Protein AF-0000000068198163 (afdb_homodimer)

Solvent-accessible surface area (backbone atoms only — not comparable to full-atom values): 33331 Å² total; per-residue (Å²): 129,82,75,74,78,40,69,32,82,91,26,30,90,78,62,30,61,21,37,37,30,23,61,77,49,33,35,33,25,36,43,50,65,57,41,38,72,51,16,59,48,42,27,69,69,49,65,77,54,65,82,79,48,88,63,68,52,74,44,81,41,84,47,44,50,72,55,48,50,54,51,49,39,65,60,40,59,73,45,81,67,75,82,84,44,86,81,44,49,59,58,50,50,51,49,22,62,73,37,40,23,65,48,51,48,54,53,48,54,48,49,34,62,23,46,47,51,40,58,84,78,58,51,72,40,77,19,43,36,74,77,37,17,67,61,47,28,49,49,17,59,75,68,68,33,57,42,59,24,53,53,14,47,53,52,48,53,52,38,44,46,71,59,44,58,62,63,40,69,83,47,58,65,70,57,42,54,47,52,52,49,53,47,50,53,48,26,49,54,48,47,52,50,50,52,50,50,51,56,56,38,68,68,32,79,44,69,86,48,43,66,62,46,52,53,48,51,52,47,48,52,50,35,28,68,37,24,56,39,57,70,49,48,59,69,59,51,77,84,65,71,53,91,50,92,64,23,43,59,45,47,53,67,66,39,48,65,59,52,49,52,50,42,50,49,54,65,64,63,65,69,80,75,63,74,77,69,65,61,78,78,63,59,55,53,62,64,49,54,58,58,53,52,56,55,56,58,64,67,63,62,127,129,82,76,74,80,40,66,33,83,90,25,30,89,79,62,29,63,21,37,36,30,23,60,76,50,31,35,34,24,36,44,50,64,57,42,39,71,51,15,57,47,42,27,70,69,48,65,77,53,64,84,79,49,87,61,67,52,73,45,82,40,84,46,45,49,72,56,49,50,55,51,50,40,66,60,39,60,73,47,80,68,75,82,85,43,85,79,45,49,59,57,49,50,51,49,22,63,74,38,38,22,65,46,52,49,54,52,48,54,50,49,35,61,24,46,47,48,40,58,83,77,58,52,73,41,77,18,43,35,75,78,38,16,65,61,46,28,49,50,16,61,76,68,67,34,56,41,57,24,53,52,14,47,50,51,48,54,51,37,44,47,69,60,44,57,61,62,41,68,82,47,58,65,69,58,41,53,46,52,52,49,52,49,51,53,49,28,49,53,48,47,52,50,51,51,51,50,51,56,56,37,68,70,32,79,44,70,89,47,44,67,62,46,50,54,46,49,53,45,44,52,52,34,25,67,37,24,55,38,59,70,49,49,59,70,54,51,76,83,67,71,54,90,50,89,65,24,44,60,44,49,52,66,65,40,49,64,58,52,48,52,52,43,49,50,56,66,65,60,66,69,78,76,63,75,77,69,65,60,78,79,63,59,54,52,62,64,48,56,57,58,55,53,55,55,58,61,65,65,63,64,126

Sequence (604 aa):
MILKKTYSESFPEGYGDCALESSDGVIFHFPRSLLIHSSTFFKSTLDTVPSTSTQQPKVSIEEKSSLVKLLLVHIDPTMSKPHVTEETIEPLLSLSLKYGVPHIQRWLTECMLTGRVDPATGQETPALIRSKPLLILHFADQYDLKDVGKQALREVLKWPEDELEEGMESLPRPLEKYIRGVRKERTKRYQEYIDYLVIKATELSCSDCASNRNEQFVNLERVAHERPCWDAFVAAMSWETSPCDDCWMNSLLLYPADWQMECTEVEQALPEWPLSDIPSLRSLDACSKSVSHAFNEYACTPMILKKTYSESFPEGYGDCALESSDGVIFHFPRSLLIHSSTFFKSTLDTVPSTSTQQPKVSIEEKSSLVKLLLVHIDPTMSKPHVTEETIEPLLSLSLKYGVPHIQRWLTECMLTGRVDPATGQETPALIRSKPLLILHFADQYDLKDVGKQALREVLKWPEDELEEGMESLPRPLEKYIRGVRKERTKRYQEYIDYLVIKATELSCSDCASNRNEQFVNLERVAHERPCWDAFVAAMSWETSPCDDCWMNSLLLYPADWQMECTEVEQALPEWPLSDIPSLRSLDACSKSVSHAFNEYACTP

Nearest PDB structures (foldseek):
  8h3f-assembly1_M  TM=7.359E-01  e=1.750E-04  Homo sapiens
  8p2o-assembly1_B  TM=8.757E-01  e=1.734E-03  Xenopus laevis
  8gq6-assembly1_A  TM=6.875E-01  e=2.299E-04  Homo sapiens
  8h38-assembly1_I  TM=4.884E-01  e=9.086E-05  Homo sapiens
  7mk3-assembly1_B  TM=3.963E-01  e=3.559E-04  Arabidopsis thaliana

Organism: Serendipita indica (strain DSM 11827) (NCBI:txid1109443)

Secondary structure (DSSP, 8-state):
-----EEPSSS-TTS-SEEEE-TTSEEEEE-HHHHHHH-HHHHHHHTTS-TT-SSPPEEE-SS-HHHHHHHHHHH-TTSPPPPP-HHHHHHHHHHHHHTT-HHHHHHHHHHHHS-EE-TTT--EE--HHHH-HHHHHHHHHHTT-HHHHHHHHHHHTTS-HHHHHHHGGGS-HHHHHHHHHHHHHHHHHHHHHHHHHHHHHHTS--STTHHHHHHHHHHHHHHHHH--SHHHHHHHS-----S-TT-HHHHHHH-HHHHHHHHHHHHH--PPSPTTS---GGGHHHHHHHHHHHHHHHHT--/-----EEPSSS-TTS-SEEEE-TTSEEEEE-HHHHHHH-HHHHHHHTTS-TT-SSPPEEE-SS-HHHHHHHHHHH-TTSPPPPP-HHHHHHHHHHHHHHT-HHHHHHHHHHHHS-EE-TTT--EE--HHHH-HHHHHHHHHHTT-HHHHHHHHHHHTTS-HHHHHHHGGGS-HHHHHHHHHHHHHHHHHHHHHHHHHHHHHHTS--STTHHHHHHHHHHHHHHHHH--SHHHHHHHS--PPPS-TT-HHHHHHH-HHHHHHHHHHHHH--PPSPTTS---GGGHHHHHHHHHHHHHHHHT--

Radius of gyration: 31.07 Å; Cα contacts (8 Å, |Δi|>4): 724; chains: 2; bounding box: 60×94×80 Å

pLDDT: mean 80.61, std 19.01, range [26.36, 98.19]

InterPro domains:
  IPR011333 SKP1/BTB/POZ domain superfamily [G3DSA:3.30.710.10] (13-153)

Foldseek 3Di:
DPPPQAEDPVAGPPQALAWEAEPVRYIGHHHLVLLLVQFVQSVVVPVPPDPPDPHRHYDYDHHHPVLVVLQRQVSDPVHDHDQDDLVVLVSQLVVCVVGVGCVSVVVSLCQQQAWDADPVPRDIGGHVLQVPLVSQLQVCLVNVVFVSNLSSLLNLLQAFPVVSVVSCPPHDPLVNVLSVLLSVVLLVLQVVVLVVLVVVQVVQPDPVCVVVVVVLSVQSNVCSNGGNAPVSNVVSQDLDDDPPPRHSSVVCNVPNVLVNVSRVQSSNQDDGDDSVVPDPPCVSVVSVVVSVVVVVVVVPPD/DPPPQAEDPVAGPPQALAWEAEPVRYIGHHHLVLLLVQFVQSVVVPVPPDPPDPDRHYYYDHHHPVLVVLQRQVSDPVHDHDQDDLVVLVSQLVCCVVGVGCVSVVVSLCQQQAWDADPVPRDIGGHVLQVPLVSQLQVCLVNVVFVSNLSSLLNLLQAFPVVSVVSCPPPDPLVNVLSVLLSVVLLVLQVVVLVVLVVVQVVQPDPVCVVVVVVLSVQLNVCSNGGNAPVSNVVSQDQDDDPPPRHSSVVCNVPVVLVNVLRVQSSNQDDGDDSVVVDDSCVSVVSVVVSVVVVVVVVPPD

Structure (mmCIF, N/CA/C/O backbone):
data_AF-0000000068198163-model_v1
#
loop_
_entity.id
_entity.type
_entity.pdbx_description
1 polymer 'BTB domain-containing protein'
#
loop_
_atom_site.group_PDB
_atom_site.id
_atom_site.type_symbol
_atom_site.label_atom_id
_atom_site.label_alt_id
_atom_site.label_comp_id
_atom_site.label_asym_id
_atom_site.label_entity_id
_atom_site.label_seq_id
_atom_site.pdbx_PDB_ins_code
_atom_site.Cartn_x
_atom_site.Cartn_y
_atom_site.Cartn_z
_atom_site.occupancy
_atom_site.B_iso_or_equiv
_atom_site.auth_seq_id
_atom_site.auth_comp_id
_atom_site.auth_asym_id
_atom_site.auth_atom_id
_atom_site.pdbx_PDB_model_num
ATOM 1 N N . MET A 1 1 ? 30.531 -40 5.93 1 30.41 1 MET A N 1
ATOM 2 C CA . MET A 1 1 ? 29.641 -39.031 6.574 1 30.41 1 MET A CA 1
ATOM 3 C C . MET A 1 1 ? 28.359 -38.844 5.766 1 30.41 1 MET A C 1
ATOM 5 O O . MET A 1 1 ? 28.406 -38.406 4.609 1 30.41 1 MET A O 1
ATOM 9 N N . ILE A 1 2 ? 27.406 -39.562 5.859 1 37.69 2 ILE A N 1
ATOM 10 C CA . ILE A 1 2 ? 26.141 -39.531 5.125 1 37.69 2 ILE A CA 1
ATOM 11 C C . ILE A 1 2 ? 25.5 -38.156 5.238 1 37.69 2 ILE A C 1
ATOM 13 O O . ILE A 1 2 ? 25.234 -37.656 6.344 1 37.69 2 ILE A O 1
ATOM 17 N N . LEU A 1 3 ? 25.828 -37.219 4.473 1 46.78 3 LEU A N 1
ATOM 18 C CA . LEU A 1 3 ? 25.359 -35.844 4.5 1 46.78 3 LEU A CA 1
ATOM 19 C C . LEU A 1 3 ? 23.844 -35.781 4.688 1 46.78 3 LEU A C 1
ATOM 21 O O . LEU A 1 3 ? 23.094 -36.375 3.904 1 46.78 3 LEU A O 1
ATOM 25 N N . LYS A 1 4 ? 23.375 -35.875 5.832 1 55.78 4 LYS A N 1
ATOM 26 C CA . LYS A 1 4 ? 21.984 -35.75 6.254 1 55.78 4 LYS A CA 1
ATOM 27 C C . LYS A 1 4 ? 21.266 -34.656 5.457 1 55.78 4 LYS A C 1
ATOM 29 O O . LYS A 1 4 ? 21.703 -33.531 5.422 1 55.78 4 LYS A O 1
ATOM 34 N N . LYS A 1 5 ? 20.5 -35.219 4.402 1 68.56 5 LYS A N 1
ATOM 35 C CA . LYS A 1 5 ? 19.703 -34.312 3.592 1 68.56 5 LYS A CA 1
ATOM 36 C C . LYS A 1 5 ? 18.75 -33.5 4.465 1 68.56 5 LYS A C 1
ATOM 38 O O . LYS A 1 5 ? 18.125 -34.031 5.383 1 68.56 5 LYS A O 1
ATOM 43 N N . THR A 1 6 ? 18.938 -32.188 4.52 1 87.88 6 THR A N 1
ATOM 44 C CA . THR A 1 6 ? 18.078 -31.281 5.262 1 87.88 6 THR A CA 1
ATOM 45 C C . THR A 1 6 ? 16.938 -30.781 4.387 1 87.88 6 THR A C 1
ATOM 47 O O . THR A 1 6 ? 17.156 -30.312 3.27 1 87.88 6 THR A O 1
ATOM 50 N N . TYR A 1 7 ? 15.742 -31.109 4.836 1 90.81 7 TYR A N 1
ATOM 51 C CA . TYR A 1 7 ? 14.539 -30.719 4.109 1 90.81 7 TYR A CA 1
ATOM 52 C C . TYR A 1 7 ? 13.984 -29.406 4.656 1 90.81 7 TYR A C 1
ATOM 54 O O . TYR A 1 7 ? 14.039 -29.156 5.859 1 90.81 7 TYR A O 1
ATOM 62 N N . SER A 1 8 ? 13.539 -28.625 3.695 1 94.62 8 SER A N 1
ATOM 63 C CA . SER A 1 8 ? 12.93 -27.359 4.09 1 94.62 8 SER A CA 1
ATOM 64 C C . SER A 1 8 ? 11.641 -27.594 4.879 1 94.62 8 SER A C 1
ATOM 66 O O . SER A 1 8 ? 10.828 -28.438 4.512 1 94.62 8 SER A O 1
ATOM 68 N N . GLU A 1 9 ? 11.461 -26.859 5.918 1 93.25 9 GLU A N 1
ATOM 69 C CA . GLU A 1 9 ? 10.25 -26.969 6.723 1 93.25 9 GLU A CA 1
ATOM 70 C C . GLU A 1 9 ? 9.062 -26.312 6.012 1 93.25 9 GLU A C 1
ATOM 72 O O . GLU A 1 9 ? 7.93 -26.797 6.113 1 93.25 9 GLU A O 1
ATOM 77 N N . SER A 1 10 ? 9.312 -25.25 5.281 1 94.5 10 SER A N 1
ATOM 78 C CA . SER A 1 10 ? 8.25 -24.516 4.613 1 94.5 10 SER A CA 1
ATOM 79 C C . SER A 1 10 ? 7.785 -25.234 3.348 1 94.5 10 SER A C 1
ATOM 81 O O . SER A 1 10 ? 6.645 -25.062 2.914 1 94.5 10 SER A O 1
ATOM 83 N N . PHE A 1 11 ? 8.703 -25.984 2.842 1 97.56 11 PHE A N 1
ATOM 84 C CA . PHE A 1 11 ? 8.414 -26.703 1.608 1 97.56 11 PHE A CA 1
ATOM 85 C C . PHE A 1 11 ? 8.852 -28.156 1.718 1 97.56 11 PHE A C 1
ATOM 87 O O . PHE A 1 11 ? 9.75 -28.594 0.999 1 97.56 11 PHE A O 1
ATOM 94 N N . PRO A 1 12 ? 8.133 -28.844 2.48 1 96 12 PRO A N 1
ATOM 95 C CA . PRO A 1 12 ? 8.492 -30.234 2.764 1 96 12 PRO A CA 1
ATOM 96 C C . PRO A 1 12 ? 8.164 -31.188 1.607 1 96 12 PRO A C 1
ATOM 98 O O . PRO A 1 12 ? 7.633 -30.75 0.582 1 96 12 PRO A O 1
ATOM 101 N N . GLU A 1 13 ? 8.492 -32.406 1.873 1 92.44 13 GLU A N 1
ATOM 102 C CA . GLU A 1 13 ? 8.125 -33.438 0.908 1 92.44 13 GLU A CA 1
ATOM 103 C C . GLU A 1 13 ? 6.613 -33.5 0.717 1 92.44 13 GLU A C 1
ATOM 105 O O . GLU A 1 13 ? 5.859 -33.438 1.687 1 92.44 13 GLU A O 1
ATOM 110 N N . GLY A 1 14 ? 6.164 -33.562 -0.457 1 90.94 14 GLY A N 1
ATOM 111 C CA . GLY A 1 14 ? 4.734 -33.594 -0.722 1 90.94 14 GLY A CA 1
ATOM 112 C C . GLY A 1 14 ? 4.164 -32.25 -1.155 1 90.94 14 GLY A C 1
ATOM 113 O O . GLY A 1 14 ? 3.059 -32.188 -1.694 1 90.94 14 GLY A O 1
ATOM 114 N N . TYR A 1 15 ? 4.957 -31.203 -0.938 1 94.25 15 TYR A N 1
ATOM 115 C CA . TYR A 1 15 ? 4.484 -29.875 -1.319 1 94.25 15 TYR A CA 1
ATOM 116 C C . TYR A 1 15 ? 4.371 -29.75 -2.834 1 94.25 15 TYR A C 1
ATOM 118 O O . TYR A 1 15 ? 3.52 -29.016 -3.342 1 94.25 15 TYR A O 1
ATOM 126 N N . GLY A 1 16 ? 5.258 -30.453 -3.508 1 92.69 16 GLY A N 1
ATOM 127 C CA . GLY A 1 16 ? 5.273 -30.422 -4.961 1 92.69 16 GLY A CA 1
ATOM 128 C C . GLY A 1 16 ? 5.98 -31.625 -5.574 1 92.69 16 GLY A C 1
ATOM 129 O O . GLY A 1 16 ? 6.426 -32.531 -4.859 1 92.69 16 GLY A O 1
ATOM 130 N N . ASP A 1 17 ? 6.109 -31.547 -6.898 1 91.94 17 ASP A N 1
ATOM 131 C CA . ASP A 1 17 ? 6.641 -32.719 -7.625 1 91.94 17 ASP A CA 1
ATOM 132 C C . ASP A 1 17 ? 8.039 -32.406 -8.164 1 91.94 17 ASP A C 1
ATOM 134 O O . ASP A 1 17 ? 8.539 -33.125 -9.023 1 91.94 17 ASP A O 1
ATOM 138 N N . CYS A 1 18 ? 8.578 -31.406 -7.691 1 94.56 18 CYS A N 1
ATOM 139 C CA . CYS A 1 18 ? 9.938 -31.031 -8.07 1 94.56 18 CYS A CA 1
ATOM 140 C C . CYS A 1 18 ? 10.766 -30.703 -6.836 1 94.56 18 CYS A C 1
ATOM 142 O O . CYS A 1 18 ? 10.273 -30.062 -5.898 1 94.56 18 CYS A O 1
ATOM 144 N N . ALA A 1 19 ? 12.023 -31.172 -6.887 1 96.06 19 ALA A N 1
ATOM 145 C CA . ALA A 1 19 ? 12.922 -30.906 -5.77 1 96.06 19 ALA A CA 1
ATOM 146 C C . ALA A 1 19 ? 14.008 -29.906 -6.164 1 96.06 19 ALA A C 1
ATOM 148 O O . ALA A 1 19 ? 14.672 -30.078 -7.191 1 96.06 19 ALA A O 1
ATOM 149 N N . LEU A 1 20 ? 14.133 -28.875 -5.363 1 97.25 20 LEU A N 1
ATOM 150 C CA . LEU A 1 20 ? 15.195 -27.891 -5.52 1 97.25 20 LEU A CA 1
ATOM 151 C C . LEU A 1 20 ? 16.219 -28 -4.395 1 97.25 20 LEU A C 1
ATOM 153 O O . LEU A 1 20 ? 15.852 -28.031 -3.219 1 97.25 20 LEU A O 1
ATOM 157 N N . GLU A 1 21 ? 17.453 -28.062 -4.797 1 97.12 21 GLU A N 1
ATOM 158 C CA . GLU A 1 21 ? 18.516 -28.172 -3.803 1 97.12 21 GLU A CA 1
ATOM 159 C C . GLU A 1 21 ? 19.359 -26.906 -3.748 1 97.12 21 GLU A C 1
ATOM 161 O O . GLU A 1 21 ? 19.984 -26.531 -4.742 1 97.12 21 GLU A O 1
ATOM 166 N N . SER A 1 22 ? 19.375 -26.312 -2.598 1 97.44 22 SER A N 1
ATOM 167 C CA . SER A 1 22 ? 20.156 -25.094 -2.406 1 97.44 22 SER A CA 1
ATOM 168 C C . SER A 1 22 ? 21.656 -25.406 -2.299 1 97.44 22 SER A C 1
ATOM 170 O O . SER A 1 22 ? 22.047 -26.562 -2.186 1 97.44 22 SER A O 1
ATOM 172 N N . SER A 1 23 ? 22.438 -24.359 -2.309 1 95.94 23 SER A N 1
ATOM 173 C CA . SER A 1 23 ? 23.891 -24.516 -2.281 1 95.94 23 SER A CA 1
ATOM 174 C C . SER A 1 23 ? 24.359 -25.062 -0.933 1 95.94 23 SER A C 1
ATOM 176 O O . SER A 1 23 ? 25.406 -25.719 -0.851 1 95.94 23 SER A O 1
ATOM 178 N N . ASP A 1 24 ? 23.594 -24.844 0.106 1 96.06 24 ASP A N 1
ATOM 179 C CA . ASP A 1 24 ? 23.969 -25.312 1.434 1 96.06 24 ASP A CA 1
ATOM 180 C C . ASP A 1 24 ? 23.312 -26.641 1.758 1 96.06 24 ASP A C 1
ATOM 182 O O . ASP A 1 24 ? 23.281 -27.062 2.914 1 96.06 24 ASP A O 1
ATOM 186 N N . GLY A 1 25 ? 22.656 -27.234 0.791 1 94.69 25 GLY A N 1
ATOM 187 C CA . GLY A 1 25 ? 22.25 -28.641 0.896 1 94.69 25 GLY A CA 1
ATOM 188 C C . GLY A 1 25 ? 20.828 -28.812 1.392 1 94.69 25 GLY A C 1
ATOM 189 O O . GLY A 1 25 ? 20.453 -29.891 1.834 1 94.69 25 GLY A O 1
ATOM 190 N N . VAL A 1 26 ? 20.047 -27.797 1.345 1 97.06 26 VAL A N 1
ATOM 191 C CA . VAL A 1 26 ? 18.656 -27.906 1.769 1 97.06 26 VAL A CA 1
ATOM 192 C C . VAL A 1 26 ? 17.781 -28.219 0.563 1 97.06 26 VAL A C 1
ATOM 194 O O . VAL A 1 26 ? 17.938 -27.625 -0.504 1 97.06 26 VAL A O 1
ATOM 197 N N . ILE A 1 27 ? 16.859 -29.156 0.735 1 97.81 27 ILE A N 1
ATOM 198 C CA . ILE A 1 27 ? 15.992 -29.578 -0.363 1 97.81 27 ILE A CA 1
ATOM 199 C C . ILE A 1 27 ? 14.609 -28.953 -0.199 1 97.81 27 ILE A C 1
ATOM 201 O O . ILE A 1 27 ? 14.008 -29.031 0.875 1 97.81 27 ILE A O 1
ATOM 205 N N . PHE A 1 28 ? 14.078 -28.312 -1.218 1 98.12 28 PHE A N 1
ATOM 206 C CA . PHE A 1 28 ? 12.75 -27.703 -1.293 1 98.12 28 PHE A CA 1
ATOM 207 C C . PHE A 1 28 ? 11.883 -28.438 -2.312 1 98.12 28 PHE A C 1
ATOM 209 O O . PHE A 1 28 ? 12.289 -28.609 -3.465 1 98.12 28 PHE A O 1
ATOM 216 N N . HIS A 1 29 ? 10.758 -28.891 -1.863 1 97.19 29 HIS A N 1
ATOM 217 C CA . HIS A 1 29 ? 9.805 -29.469 -2.807 1 97.19 29 HIS A CA 1
ATOM 218 C C . HIS A 1 29 ? 8.797 -28.422 -3.27 1 97.19 29 HIS A C 1
ATOM 220 O O . HIS A 1 29 ? 8.281 -27.656 -2.459 1 97.19 29 HIS A O 1
ATOM 226 N N . PHE A 1 30 ? 8.547 -28.328 -4.539 1 96.75 30 PHE A N 1
ATOM 227 C CA . PHE A 1 30 ? 7.711 -27.281 -5.121 1 96.75 30 PHE A CA 1
ATOM 228 C C . PHE A 1 30 ? 7.023 -27.781 -6.387 1 96.75 30 PHE A C 1
ATOM 230 O O . PHE A 1 30 ? 7.566 -28.625 -7.105 1 96.75 30 PHE A O 1
ATOM 237 N N . PRO A 1 31 ? 5.836 -27.328 -6.621 1 94.62 31 PRO A N 1
ATOM 238 C CA . PRO A 1 31 ? 5.172 -27.766 -7.852 1 94.62 31 PRO A CA 1
ATOM 239 C C . PRO A 1 31 ? 5.922 -27.328 -9.109 1 94.62 31 PRO A C 1
ATOM 241 O O . PRO A 1 31 ? 6.125 -26.141 -9.336 1 94.62 31 PRO A O 1
ATOM 244 N N . ARG A 1 32 ? 6.238 -28.328 -9.914 1 94 32 ARG A N 1
ATOM 245 C CA . ARG A 1 32 ? 6.98 -28.109 -11.156 1 94 32 ARG A CA 1
ATOM 246 C C . ARG A 1 32 ? 6.242 -27.156 -12.078 1 94 32 ARG A C 1
ATOM 248 O O . ARG A 1 32 ? 6.848 -26.25 -12.648 1 94 32 ARG A O 1
ATOM 255 N N . SER A 1 33 ? 4.973 -27.297 -12.18 1 92.06 33 SER A N 1
ATOM 256 C CA . SER A 1 33 ? 4.156 -26.484 -13.07 1 92.06 33 SER A CA 1
ATOM 257 C C . SER A 1 33 ? 4.188 -25.016 -12.664 1 92.06 33 SER A C 1
ATOM 259 O O . SER A 1 33 ? 4.172 -24.125 -13.516 1 92.06 33 SER A O 1
ATOM 261 N N . LEU A 1 34 ? 4.211 -24.797 -11.391 1 95.12 34 LEU A N 1
ATOM 262 C CA . LEU A 1 34 ? 4.262 -23.422 -10.883 1 95.12 34 LEU A CA 1
ATOM 263 C C . LEU A 1 34 ? 5.605 -22.781 -11.203 1 95.12 34 LEU A C 1
ATOM 265 O O . LEU A 1 34 ? 5.664 -21.609 -11.57 1 95.12 34 LEU A O 1
ATOM 269 N N . LEU A 1 35 ? 6.629 -23.531 -11.07 1 96.56 35 LEU A N 1
ATOM 270 C CA . LEU A 1 35 ? 7.961 -23.047 -11.422 1 96.56 35 LEU A CA 1
ATOM 271 C C . LEU A 1 35 ? 8.039 -22.703 -12.898 1 96.56 35 LEU A C 1
ATOM 273 O O . LEU A 1 35 ? 8.469 -21.594 -13.258 1 96.56 35 LEU A O 1
ATOM 277 N N . ILE A 1 36 ? 7.562 -23.578 -13.703 1 95.06 36 ILE A N 1
ATOM 278 C CA . ILE A 1 36 ? 7.621 -23.406 -15.156 1 95.06 36 ILE A CA 1
ATOM 279 C C . ILE A 1 36 ? 6.766 -22.219 -15.562 1 95.06 36 ILE A C 1
ATOM 281 O O . ILE A 1 36 ? 7.156 -21.438 -16.438 1 95.06 36 ILE A O 1
ATOM 285 N N . HIS A 1 37 ? 5.668 -22.031 -14.875 1 95.44 37 HIS A N 1
ATOM 286 C CA . HIS A 1 37 ? 4.734 -20.969 -15.219 1 95.44 37 HIS A CA 1
ATOM 287 C C . HIS A 1 37 ? 5.289 -19.609 -14.812 1 95.44 37 HIS A C 1
ATOM 289 O O . HIS A 1 37 ? 5.074 -18.609 -15.508 1 95.44 37 HIS A O 1
ATOM 295 N N . SER A 1 38 ? 6.02 -19.5 -13.719 1 96.62 38 SER A N 1
ATOM 296 C CA . SER A 1 38 ? 6.355 -18.219 -13.086 1 96.62 38 SER A CA 1
ATOM 297 C C . SER A 1 38 ? 7.766 -17.781 -13.469 1 96.62 38 SER A C 1
ATOM 299 O O . SER A 1 38 ? 8.117 -16.609 -13.289 1 96.62 38 SER A O 1
ATOM 301 N N . SER A 1 39 ? 8.578 -18.703 -13.961 1 97.38 39 SER A N 1
ATOM 302 C CA . SER A 1 39 ? 10 -18.422 -14.133 1 97.38 39 SER A CA 1
ATOM 303 C C . SER A 1 39 ? 10.492 -18.891 -15.492 1 97.38 39 SER A C 1
ATOM 305 O O . SER A 1 39 ? 10.312 -20.047 -15.867 1 97.38 39 SER A O 1
ATOM 307 N N . THR A 1 40 ? 11.203 -18 -16.219 1 96.38 40 THR A N 1
ATOM 308 C CA . THR A 1 40 ? 11.75 -18.375 -17.516 1 96.38 40 THR A CA 1
ATOM 309 C C . THR A 1 40 ? 12.945 -19.312 -17.359 1 96.38 40 THR A C 1
ATOM 311 O O . THR A 1 40 ? 13.164 -20.188 -18.188 1 96.38 40 THR A O 1
ATOM 314 N N . PHE A 1 41 ? 13.719 -19.188 -16.266 1 96.56 41 PHE A N 1
ATOM 315 C CA . PHE A 1 41 ? 14.828 -20.078 -15.969 1 96.56 41 PHE A CA 1
ATOM 316 C C . PHE A 1 41 ? 14.328 -21.5 -15.742 1 96.56 41 PHE A C 1
ATOM 318 O O . PHE A 1 41 ? 14.828 -22.438 -16.375 1 96.56 41 PHE A O 1
ATOM 325 N N . PHE A 1 42 ? 13.328 -21.641 -14.953 1 96.25 42 PHE A N 1
ATOM 326 C CA . PHE A 1 42 ? 12.828 -22.984 -14.625 1 96.25 42 PHE A CA 1
ATOM 327 C C . PHE A 1 42 ? 12.07 -23.578 -15.812 1 96.25 42 PHE A C 1
ATOM 329 O O . PHE A 1 42 ? 12.055 -24.797 -15.992 1 96.25 42 PHE A O 1
ATOM 336 N N . LYS A 1 43 ? 11.422 -22.719 -16.562 1 94.75 43 LYS A N 1
ATOM 337 C CA . LYS A 1 43 ? 10.805 -23.203 -17.781 1 94.75 43 LYS A CA 1
ATOM 338 C C . LYS A 1 43 ? 11.836 -23.859 -18.703 1 94.75 43 LYS A C 1
ATOM 340 O O . LYS A 1 43 ? 11.617 -24.969 -19.203 1 94.75 43 LYS A O 1
ATOM 345 N N . SER A 1 44 ? 12.953 -23.219 -18.828 1 93.06 44 SER A N 1
ATOM 346 C CA . SER A 1 44 ? 14 -23.734 -19.703 1 93.06 44 SER A CA 1
ATOM 347 C C . SER A 1 44 ? 14.648 -24.984 -19.125 1 93.06 44 SER A C 1
ATOM 349 O O . SER A 1 44 ? 15.047 -25.875 -19.859 1 93.06 44 SER A O 1
ATOM 351 N N . THR A 1 45 ? 14.688 -25.125 -17.797 1 91.06 45 THR A N 1
ATOM 352 C CA . THR A 1 45 ? 15.406 -26.203 -17.125 1 91.06 45 THR A CA 1
ATOM 353 C C . THR A 1 45 ? 14.508 -27.438 -16.953 1 91.06 45 THR A C 1
ATOM 355 O O . THR A 1 45 ? 14.977 -28.562 -17.047 1 91.06 45 THR A O 1
ATOM 358 N N . LEU A 1 46 ? 13.195 -27.156 -16.828 1 91 46 LEU A N 1
ATOM 359 C CA . LEU A 1 46 ? 12.32 -28.234 -16.406 1 91 46 LEU A CA 1
ATOM 360 C C . LEU A 1 46 ? 11.375 -28.641 -17.547 1 91 46 LEU A C 1
ATOM 362 O O . LEU A 1 46 ? 10.758 -29.703 -17.484 1 91 46 LEU A O 1
ATOM 366 N N . ASP A 1 47 ? 11.219 -27.797 -18.484 1 83 47 ASP A N 1
ATOM 367 C CA . ASP A 1 47 ? 10.227 -28.062 -19.531 1 83 47 ASP A CA 1
ATOM 368 C C . ASP A 1 47 ? 10.594 -29.297 -20.344 1 83 47 ASP A C 1
ATOM 370 O O . ASP A 1 47 ? 9.711 -29.984 -20.875 1 83 47 ASP A O 1
ATOM 374 N N . THR A 1 48 ? 11.859 -29.594 -20.375 1 78.25 48 THR A N 1
ATOM 375 C CA . THR A 1 48 ? 12.312 -30.703 -21.219 1 78.25 48 THR A CA 1
ATOM 376 C C . THR A 1 48 ? 12.211 -32.031 -20.453 1 78.25 48 THR A C 1
ATOM 378 O O . THR A 1 48 ? 12.297 -33.094 -21.047 1 78.25 48 THR A O 1
ATOM 381 N N . VAL A 1 49 ? 11.945 -32 -19.266 1 70.69 49 VAL A N 1
ATOM 382 C CA . VAL A 1 49 ? 11.891 -33.219 -18.453 1 70.69 49 VAL A CA 1
ATOM 383 C C . VAL A 1 49 ? 10.5 -33.844 -18.562 1 70.69 49 VAL A C 1
ATOM 385 O O . VAL A 1 49 ? 9.492 -33.188 -18.297 1 70.69 49 VAL A O 1
ATOM 388 N N . PRO A 1 50 ? 10.469 -35.031 -19.047 1 66.56 50 PRO A N 1
ATOM 389 C CA . PRO A 1 50 ? 9.156 -35.656 -19.203 1 66.56 50 PRO A CA 1
ATOM 390 C C . PRO A 1 50 ? 8.422 -35.844 -17.875 1 66.56 50 PRO A C 1
ATOM 392 O O . PRO A 1 50 ? 9.047 -36.156 -16.859 1 66.56 50 PRO A O 1
ATOM 395 N N . SER A 1 51 ? 7.219 -35.469 -17.781 1 61.75 51 SER A N 1
ATOM 396 C CA . SER A 1 51 ? 6.367 -35.594 -16.594 1 61.75 51 SER A CA 1
ATOM 397 C C . SER A 1 51 ? 6.168 -37.062 -16.219 1 61.75 51 SER A C 1
ATOM 399 O O . SER A 1 51 ? 5.859 -37.375 -15.07 1 61.75 51 SER A O 1
ATOM 401 N N . THR A 1 52 ? 6.379 -37.844 -17.203 1 60 52 THR A N 1
ATOM 402 C CA . THR A 1 52 ? 6.129 -39.25 -17.031 1 60 52 THR A CA 1
ATOM 403 C C . THR A 1 52 ? 7.281 -39.938 -16.266 1 60 52 THR A C 1
ATOM 405 O O . THR A 1 52 ? 7.188 -41.094 -15.883 1 60 52 THR A O 1
ATOM 408 N N . SER A 1 53 ? 8.25 -39.156 -16.109 1 57.5 53 SER A N 1
ATOM 409 C CA . SER A 1 53 ? 9.398 -39.75 -15.438 1 57.5 53 SER A CA 1
ATOM 410 C C . SER A 1 53 ? 9.07 -40.094 -13.984 1 57.5 53 SER A C 1
ATOM 412 O O . SER A 1 53 ? 8.375 -39.344 -13.305 1 57.5 53 SER A O 1
ATOM 414 N N . THR A 1 54 ? 9.219 -41.312 -13.625 1 65.25 54 THR A N 1
ATOM 415 C CA . THR A 1 54 ? 9.008 -41.844 -12.281 1 65.25 54 THR A CA 1
ATOM 416 C C . THR A 1 54 ? 9.852 -41.094 -11.258 1 65.25 54 THR A C 1
ATOM 418 O O . THR A 1 54 ? 9.5 -41.062 -10.078 1 65.25 54 THR A O 1
ATOM 421 N N . GLN A 1 55 ? 10.875 -40.5 -11.766 1 76.25 55 GLN A N 1
ATOM 422 C CA . GLN A 1 55 ? 11.758 -39.844 -10.797 1 76.25 55 GLN A CA 1
ATOM 423 C C . GLN A 1 55 ? 11.469 -38.344 -10.703 1 76.25 55 GLN A C 1
ATOM 425 O O . GLN A 1 55 ? 11.281 -37.688 -11.727 1 76.25 55 GLN A O 1
ATOM 430 N N . GLN A 1 56 ? 11.297 -37.906 -9.555 1 83.94 56 GLN A N 1
ATOM 431 C CA . GLN A 1 56 ? 11.086 -36.5 -9.281 1 83.94 56 GLN A CA 1
ATOM 432 C C . GLN A 1 56 ? 12.242 -35.656 -9.812 1 83.94 56 GLN A C 1
ATOM 434 O O . GLN A 1 56 ? 13.406 -35.906 -9.516 1 83.94 56 GLN A O 1
ATOM 439 N N . PRO A 1 57 ? 11.898 -34.719 -10.703 1 88.62 57 PRO A N 1
ATOM 440 C CA . PRO A 1 57 ? 12.969 -33.844 -11.195 1 88.62 57 PRO A CA 1
ATOM 441 C C . PRO A 1 57 ? 13.688 -33.094 -10.07 1 88.62 57 PRO A C 1
ATOM 443 O O . PRO A 1 57 ? 13.055 -32.688 -9.094 1 88.62 57 PRO A O 1
ATOM 446 N N . LYS A 1 58 ? 14.984 -33.062 -10.234 1 91.25 58 LYS A N 1
ATOM 447 C CA . LYS A 1 58 ? 15.82 -32.344 -9.25 1 91.25 58 LYS A CA 1
ATOM 448 C C . LYS A 1 58 ? 16.641 -31.25 -9.914 1 91.25 58 LYS A C 1
ATOM 450 O O . LYS A 1 58 ? 17.25 -31.469 -10.961 1 91.25 58 LYS A O 1
ATOM 455 N N . VAL A 1 59 ? 16.562 -30.062 -9.344 1 94.06 59 VAL A N 1
ATOM 456 C CA . VAL A 1 59 ? 17.312 -28.922 -9.867 1 94.06 59 VAL A CA 1
ATOM 457 C C . VAL A 1 59 ? 18.219 -28.359 -8.773 1 94.06 59 VAL A C 1
ATOM 459 O O . VAL A 1 59 ? 17.766 -28.109 -7.648 1 94.06 59 VAL A O 1
ATOM 462 N N . SER A 1 60 ? 19.469 -28.188 -9.078 1 94.88 60 SER A N 1
ATOM 463 C CA . SER A 1 60 ? 20.406 -27.547 -8.164 1 94.88 60 SER A CA 1
ATOM 464 C C . SER A 1 60 ? 20.406 -26.031 -8.352 1 94.88 60 SER A C 1
ATOM 466 O O . SER A 1 60 ? 20.531 -25.531 -9.477 1 94.88 60 SER A O 1
ATOM 468 N N . ILE A 1 61 ? 20.266 -25.344 -7.242 1 94.94 61 ILE A N 1
ATOM 469 C CA . ILE A 1 61 ? 20.234 -23.891 -7.242 1 94.94 61 ILE A CA 1
ATOM 470 C C . ILE A 1 61 ? 21.484 -23.344 -6.551 1 94.94 61 ILE A C 1
ATOM 472 O O . ILE A 1 61 ? 21.922 -23.875 -5.531 1 94.94 61 ILE A O 1
ATOM 476 N N . GLU A 1 62 ? 22.031 -22.266 -7.039 1 95.81 62 GLU A N 1
ATOM 477 C CA . GLU A 1 62 ? 23.297 -21.734 -6.547 1 95.81 62 GLU A CA 1
ATOM 478 C C . GLU A 1 62 ? 23.094 -20.938 -5.262 1 95.81 62 GLU A C 1
ATOM 480 O O . GLU A 1 62 ? 24.047 -20.688 -4.516 1 95.81 62 GLU A O 1
ATOM 485 N N . GLU A 1 63 ? 21.906 -20.547 -5.02 1 96.94 63 GLU A N 1
ATOM 486 C CA . GLU A 1 63 ? 21.625 -19.703 -3.863 1 96.94 63 GLU A CA 1
ATOM 487 C C . GLU A 1 63 ? 21.531 -20.531 -2.582 1 96.94 63 GLU A C 1
ATOM 489 O O . GLU A 1 63 ? 21.219 -21.719 -2.627 1 96.94 63 GLU A O 1
ATOM 494 N N . LYS A 1 64 ? 21.828 -19.859 -1.471 1 96.69 64 LYS A N 1
ATOM 495 C CA . LYS A 1 64 ? 21.625 -20.469 -0.161 1 96.69 64 LYS A CA 1
ATOM 496 C C . LYS A 1 64 ? 20.141 -20.672 0.127 1 96.69 64 LYS A C 1
ATOM 498 O O . LYS A 1 64 ? 19.281 -20.062 -0.524 1 96.69 64 LYS A O 1
ATOM 503 N N . SER A 1 65 ? 19.859 -21.531 1.127 1 97.5 65 SER A N 1
ATOM 504 C CA . SER A 1 65 ? 18.5 -21.953 1.461 1 97.5 65 SER A CA 1
ATOM 505 C C . SER A 1 65 ? 17.641 -20.75 1.814 1 97.5 65 SER A C 1
ATOM 507 O O . SER A 1 65 ? 16.453 -20.719 1.486 1 97.5 65 SER A O 1
ATOM 509 N N . SER A 1 66 ? 18.172 -19.781 2.488 1 95.88 66 SER A N 1
ATOM 510 C CA . SER A 1 66 ? 17.406 -18.594 2.885 1 95.88 66 SER A CA 1
ATOM 511 C C . SER A 1 66 ? 16.891 -17.844 1.666 1 95.88 66 SER A C 1
ATOM 513 O O . SER A 1 66 ? 15.742 -17.391 1.651 1 95.88 66 SER A O 1
ATOM 515 N N . LEU A 1 67 ? 17.672 -17.797 0.628 1 96.94 67 LEU A N 1
ATOM 516 C CA . LEU A 1 67 ? 17.297 -17.062 -0.583 1 96.94 67 LEU A CA 1
ATOM 517 C C . LEU A 1 67 ? 16.328 -17.906 -1.436 1 96.94 67 LEU A C 1
ATOM 519 O O . LEU A 1 67 ? 15.43 -17.359 -2.07 1 96.94 67 LEU A O 1
ATOM 523 N N . VAL A 1 68 ? 16.562 -19.188 -1.396 1 97.88 68 VAL A N 1
ATOM 524 C CA . VAL A 1 68 ? 15.656 -20.062 -2.131 1 97.88 68 VAL A CA 1
ATOM 525 C C . VAL A 1 68 ? 14.258 -19.984 -1.54 1 97.88 68 VAL A C 1
ATOM 527 O O . VAL A 1 68 ? 13.273 -19.875 -2.275 1 97.88 68 VAL A O 1
ATOM 530 N N . LYS A 1 69 ? 14.234 -19.984 -0.26 1 97.44 69 LYS A N 1
ATOM 531 C CA . LYS A 1 69 ? 12.953 -19.828 0.422 1 97.44 69 LYS A CA 1
ATOM 532 C C . LYS A 1 69 ? 12.281 -18.516 0.042 1 97.44 69 LYS A C 1
ATOM 534 O O . LYS A 1 69 ? 11.078 -18.484 -0.238 1 97.44 69 LYS A O 1
ATOM 539 N N . LEU A 1 70 ? 13.078 -17.469 0.037 1 96.94 70 LEU A N 1
ATOM 540 C CA . LEU A 1 70 ? 12.57 -16.141 -0.313 1 96.94 70 LEU A CA 1
ATOM 541 C C . LEU A 1 70 ? 12 -16.141 -1.726 1 96.94 70 LEU A C 1
ATOM 543 O O . LEU A 1 70 ? 10.914 -15.602 -1.957 1 96.94 70 LEU A O 1
ATOM 547 N N . LEU A 1 71 ? 12.633 -16.766 -2.598 1 97.75 71 LEU A N 1
ATOM 548 C CA . LEU A 1 71 ? 12.188 -16.859 -3.984 1 97.75 71 LEU A CA 1
ATOM 549 C C . LEU A 1 71 ? 10.875 -17.641 -4.086 1 97.75 71 LEU A C 1
ATOM 551 O O . LEU A 1 71 ? 9.914 -17.156 -4.691 1 97.75 71 LEU A O 1
ATOM 555 N N . LEU A 1 72 ? 10.828 -18.781 -3.416 1 98.19 72 LEU A N 1
ATOM 556 C CA . LEU A 1 72 ? 9.688 -19.672 -3.555 1 98.19 72 LEU A CA 1
ATOM 557 C C . LEU A 1 72 ? 8.445 -19.078 -2.895 1 98.19 72 LEU A C 1
ATOM 559 O O . LEU A 1 72 ? 7.332 -19.234 -3.396 1 98.19 72 LEU A O 1
ATOM 563 N N . VAL A 1 73 ? 8.641 -18.391 -1.825 1 97.38 73 VAL A N 1
ATOM 564 C CA . VAL A 1 73 ? 7.527 -17.734 -1.148 1 97.38 73 VAL A CA 1
ATOM 565 C C . VAL A 1 73 ? 6.887 -16.703 -2.08 1 97.38 73 VAL A C 1
ATOM 567 O O . VAL A 1 73 ? 5.668 -16.516 -2.064 1 97.38 73 VAL A O 1
ATOM 570 N N . HIS A 1 74 ? 7.652 -16.125 -2.926 1 96.75 74 HIS A N 1
ATOM 571 C CA . HIS A 1 74 ? 7.148 -15.078 -3.807 1 96.75 74 HIS A CA 1
ATOM 572 C C . HIS A 1 74 ? 6.598 -15.672 -5.102 1 96.75 74 HIS A C 1
ATOM 574 O O . HIS A 1 74 ? 5.844 -15.008 -5.816 1 96.75 74 HIS A O 1
ATOM 580 N N . ILE A 1 75 ? 6.965 -16.875 -5.363 1 97.25 75 ILE A N 1
ATOM 581 C CA . ILE A 1 75 ? 6.422 -17.531 -6.543 1 97.25 75 ILE A CA 1
ATOM 582 C C . ILE A 1 75 ? 5.066 -18.156 -6.207 1 97.25 75 ILE A C 1
ATOM 584 O O . ILE A 1 75 ? 4.145 -18.125 -7.027 1 97.25 75 ILE A O 1
ATOM 588 N N . ASP A 1 76 ? 4.957 -18.688 -5.039 1 97.19 76 ASP A N 1
ATOM 589 C CA . ASP A 1 76 ? 3.715 -19.328 -4.609 1 97.19 76 ASP A CA 1
ATOM 590 C C . ASP A 1 76 ? 2.645 -18.281 -4.289 1 97.19 76 ASP A C 1
ATOM 592 O O . ASP A 1 76 ? 2.758 -17.547 -3.303 1 97.19 76 ASP A O 1
ATOM 596 N N . PRO A 1 77 ? 1.59 -18.219 -5.066 1 95.06 77 PRO A N 1
ATOM 597 C CA . PRO A 1 77 ? 0.57 -17.188 -4.84 1 95.06 77 PRO A CA 1
ATOM 598 C C . PRO A 1 77 ? -0.189 -17.391 -3.531 1 95.06 77 PRO A C 1
ATOM 600 O O . PRO A 1 77 ? -0.809 -16.453 -3.023 1 95.06 77 PRO A O 1
ATOM 603 N N . THR A 1 78 ? -0.169 -18.578 -2.967 1 95.75 78 THR A N 1
ATOM 604 C CA . THR A 1 78 ? -0.969 -18.875 -1.783 1 95.75 78 THR A CA 1
ATOM 605 C C . THR A 1 78 ? -0.229 -18.453 -0.514 1 95.75 78 THR A C 1
ATOM 607 O O . THR A 1 78 ? -0.818 -18.422 0.568 1 95.75 78 THR A O 1
ATOM 610 N N . MET A 1 79 ? 0.977 -18.125 -0.676 1 95.25 79 MET A N 1
ATOM 611 C CA . MET A 1 79 ? 1.771 -17.781 0.498 1 95.25 79 MET A CA 1
ATOM 612 C C . MET A 1 79 ? 1.763 -16.266 0.725 1 95.25 79 MET A C 1
ATOM 614 O O . MET A 1 79 ? 1.751 -15.492 -0.232 1 95.25 79 MET A O 1
ATOM 618 N N . SER A 1 80 ? 1.769 -15.93 2.004 1 91.38 80 SER A N 1
ATOM 619 C CA . SER A 1 80 ? 1.899 -14.523 2.363 1 91.38 80 SER A CA 1
ATOM 620 C C . SER A 1 80 ? 3.328 -14.031 2.158 1 91.38 80 SER A C 1
ATOM 622 O O . SER A 1 80 ? 4.285 -14.703 2.543 1 91.38 80 SER A O 1
ATOM 624 N N . LYS A 1 81 ? 3.422 -12.984 1.545 1 91.75 81 LYS A N 1
ATOM 625 C CA . LYS A 1 81 ? 4.742 -12.414 1.286 1 91.75 81 LYS A CA 1
ATOM 626 C C . LYS A 1 81 ? 5.246 -11.633 2.496 1 91.75 81 LYS A C 1
ATOM 628 O O . LYS A 1 81 ? 4.508 -10.844 3.09 1 91.75 81 LYS A O 1
ATOM 633 N N . PRO A 1 82 ? 6.441 -11.883 2.773 1 89.69 82 PRO A N 1
ATOM 634 C CA . PRO A 1 82 ? 7 -11.133 3.9 1 89.69 82 PRO A CA 1
ATOM 635 C C . PRO A 1 82 ? 7.152 -9.641 3.598 1 89.69 82 PRO A C 1
ATOM 637 O O . PRO A 1 82 ? 7.266 -9.25 2.434 1 89.69 82 PRO A O 1
ATOM 640 N N . HIS A 1 83 ? 7.207 -8.883 4.699 1 87.62 83 HIS A N 1
ATOM 641 C CA . HIS A 1 83 ? 7.41 -7.445 4.551 1 87.62 83 HIS A CA 1
ATOM 642 C C . HIS A 1 83 ? 8.781 -7.141 3.953 1 87.62 83 HIS A C 1
ATOM 644 O O . HIS A 1 83 ? 9.781 -7.758 4.336 1 87.62 83 HIS A O 1
ATOM 650 N N . VAL A 1 84 ? 8.766 -6.25 3.098 1 90.88 84 VAL A N 1
ATOM 651 C CA . VAL A 1 84 ? 10.008 -5.848 2.447 1 90.88 84 VAL A CA 1
ATOM 652 C C . VAL A 1 84 ? 10.82 -4.969 3.391 1 90.88 84 VAL A C 1
ATOM 654 O O . VAL A 1 84 ? 10.281 -4.062 4.027 1 90.88 84 VAL A O 1
ATOM 657 N N . THR A 1 85 ? 12.008 -5.254 3.551 1 88.44 85 THR A N 1
ATOM 658 C CA . THR A 1 85 ? 12.945 -4.461 4.332 1 88.44 85 THR A CA 1
ATOM 659 C C . THR A 1 85 ? 14.156 -4.074 3.488 1 88.44 85 THR A C 1
ATOM 661 O O . THR A 1 85 ? 14.305 -4.535 2.354 1 88.44 85 THR A O 1
ATOM 664 N N . GLU A 1 86 ? 15.008 -3.293 4.051 1 89.62 86 GLU A N 1
ATOM 665 C CA . GLU A 1 86 ? 16.219 -2.875 3.357 1 89.62 86 GLU A CA 1
ATOM 666 C C . GLU A 1 86 ? 17.078 -4.078 2.971 1 89.62 86 GLU A C 1
ATOM 668 O O . GLU A 1 86 ? 17.719 -4.078 1.914 1 89.62 86 GLU A O 1
ATOM 673 N N . GLU A 1 87 ? 16.922 -5.094 3.746 1 90.94 87 GLU A N 1
ATOM 674 C CA . GLU A 1 87 ? 17.797 -6.254 3.564 1 90.94 87 GLU A CA 1
ATOM 675 C C . GLU A 1 87 ? 17.25 -7.191 2.492 1 90.94 87 GLU A C 1
ATOM 677 O O . GLU A 1 87 ? 17.984 -8 1.935 1 90.94 87 GLU A O 1
ATOM 682 N N . THR A 1 88 ? 16.031 -7.012 2.197 1 93.69 88 THR A N 1
ATOM 683 C CA . THR A 1 88 ? 15.445 -8.008 1.312 1 93.69 88 THR A CA 1
ATOM 684 C C . THR A 1 88 ? 15.266 -7.445 -0.095 1 93.69 88 THR A C 1
ATOM 686 O O . THR A 1 88 ? 15.055 -8.195 -1.048 1 93.69 88 THR A O 1
ATOM 689 N N . ILE A 1 89 ? 15.422 -6.141 -0.245 1 94.69 89 ILE A N 1
ATOM 690 C CA . ILE A 1 89 ? 15.141 -5.492 -1.521 1 94.69 89 ILE A CA 1
ATOM 691 C C . ILE A 1 89 ? 16.094 -6.02 -2.59 1 94.69 89 ILE A C 1
ATOM 693 O O . ILE A 1 89 ? 15.656 -6.562 -3.609 1 94.69 89 ILE A O 1
ATOM 697 N N . GLU A 1 90 ? 17.359 -5.926 -2.293 1 93.19 90 GLU A N 1
ATOM 698 C CA . GLU A 1 90 ? 18.328 -6.277 -3.316 1 93.19 90 GLU A CA 1
ATOM 699 C C . GLU A 1 90 ? 18.312 -7.773 -3.617 1 93.19 90 GLU A C 1
ATOM 701 O O . GLU A 1 90 ? 18.297 -8.18 -4.781 1 93.19 90 GLU A O 1
ATOM 706 N N . PRO A 1 91 ? 18.25 -8.609 -2.588 1 96.25 91 PRO A N 1
ATOM 707 C CA . PRO A 1 91 ? 18.172 -10.039 -2.879 1 96.25 91 PRO A CA 1
ATOM 708 C C . PRO A 1 91 ? 16.969 -10.391 -3.75 1 96.25 91 PRO A C 1
ATOM 710 O O . PRO A 1 91 ? 17.078 -11.195 -4.68 1 96.25 91 PRO A O 1
ATOM 713 N N . LEU A 1 92 ? 15.875 -9.805 -3.512 1 96.81 92 LEU A N 1
ATOM 714 C CA . LEU A 1 92 ? 14.672 -10.109 -4.281 1 96.81 92 LEU A CA 1
ATOM 715 C C . LEU A 1 92 ? 14.805 -9.617 -5.719 1 96.81 92 LEU A C 1
ATOM 717 O O . LEU A 1 92 ? 14.414 -10.32 -6.656 1 96.81 92 LEU A O 1
ATOM 721 N N . LEU A 1 93 ? 15.344 -8.422 -5.855 1 96.06 93 LEU A N 1
ATOM 722 C CA . LEU A 1 93 ? 15.57 -7.898 -7.199 1 96.06 93 LEU A CA 1
ATOM 723 C C . LEU A 1 93 ? 16.547 -8.781 -7.973 1 96.06 93 LEU A C 1
ATOM 725 O O . LEU A 1 93 ? 16.297 -9.109 -9.133 1 96.06 93 LEU A O 1
ATOM 729 N N . SER A 1 94 ? 17.594 -9.188 -7.285 1 96.69 94 SER A N 1
ATOM 730 C CA . SER A 1 94 ? 18.609 -10.039 -7.902 1 96.69 94 SER A CA 1
ATOM 731 C C . SER A 1 94 ? 18.031 -11.391 -8.289 1 96.69 94 SER A C 1
ATOM 733 O O . SER A 1 94 ? 18.25 -11.867 -9.406 1 96.69 94 SER A O 1
ATOM 735 N N . LEU A 1 95 ? 17.297 -11.984 -7.402 1 97.44 95 LEU A N 1
ATOM 736 C CA . LEU A 1 95 ? 16.688 -13.281 -7.664 1 97.44 95 LEU A CA 1
ATOM 737 C C . LEU A 1 95 ? 15.688 -13.18 -8.812 1 97.44 95 LEU A C 1
ATOM 739 O O . LEU A 1 95 ? 15.641 -14.055 -9.68 1 97.44 95 LEU A O 1
ATOM 743 N N . SER A 1 96 ? 14.875 -12.125 -8.781 1 97.19 96 SER A N 1
ATOM 744 C CA . SER A 1 96 ? 13.867 -11.922 -9.828 1 97.19 96 SER A CA 1
ATOM 745 C C . SER A 1 96 ? 14.516 -11.852 -11.203 1 97.19 96 SER A C 1
ATOM 747 O O . SER A 1 96 ? 14 -12.438 -12.164 1 97.19 96 SER A O 1
ATOM 749 N N . LEU A 1 97 ? 15.617 -11.18 -11.297 1 96.19 97 LEU A N 1
ATOM 750 C CA . LEU A 1 97 ? 16.328 -11.031 -12.562 1 96.19 97 LEU A CA 1
ATOM 751 C C . LEU A 1 97 ? 17 -12.336 -12.969 1 96.19 97 LEU A C 1
ATOM 753 O O . LEU A 1 97 ? 16.859 -12.789 -14.102 1 96.19 97 LEU A O 1
ATOM 757 N N . LYS A 1 98 ? 17.672 -12.945 -12.062 1 96.88 98 LYS A N 1
ATOM 758 C CA . LYS A 1 98 ? 18.453 -14.148 -12.344 1 96.88 98 LYS A CA 1
ATOM 759 C C . LYS A 1 98 ? 17.562 -15.297 -12.789 1 96.88 98 LYS A C 1
ATOM 761 O O . LYS A 1 98 ? 17.891 -16.031 -13.727 1 96.88 98 LYS A O 1
ATOM 766 N N . TYR A 1 99 ? 16.406 -15.438 -12.188 1 97.56 99 TYR A N 1
ATOM 767 C CA . TYR A 1 99 ? 15.555 -16.594 -12.445 1 97.56 99 TYR A CA 1
ATOM 768 C C . TYR A 1 99 ? 14.375 -16.203 -13.32 1 97.56 99 TYR A C 1
ATOM 770 O O . TYR A 1 99 ? 13.492 -17.031 -13.586 1 97.56 99 TYR A O 1
ATOM 778 N N . GLY A 1 100 ? 14.312 -15.016 -13.703 1 97.06 100 GLY A N 1
ATOM 779 C CA . GLY A 1 100 ? 13.297 -14.578 -14.641 1 97.06 100 GLY A CA 1
ATOM 780 C C . GLY A 1 100 ? 11.891 -14.648 -14.078 1 97.06 100 GLY A C 1
ATOM 781 O O . GLY A 1 100 ? 11.008 -15.273 -14.672 1 97.06 100 GLY A O 1
ATOM 782 N N . VAL A 1 101 ? 11.672 -13.992 -12.984 1 97.69 101 VAL A N 1
ATOM 783 C CA . VAL A 1 101 ? 10.367 -13.914 -12.336 1 97.69 101 VAL A CA 1
ATOM 784 C 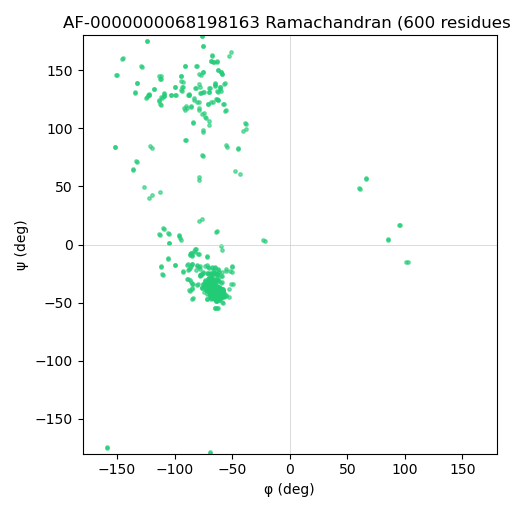C . VAL A 1 101 ? 9.914 -12.461 -12.25 1 97.69 101 VAL A C 1
ATOM 786 O O . VAL A 1 101 ? 9.969 -11.852 -11.172 1 97.69 101 VAL A O 1
ATOM 789 N N . PRO A 1 102 ? 9.352 -11.898 -13.242 1 94.75 102 PRO A N 1
ATOM 790 C CA . PRO A 1 102 ? 9.117 -10.461 -13.328 1 94.75 102 PRO A CA 1
ATOM 791 C C . PRO A 1 102 ? 8.055 -9.969 -12.344 1 94.75 102 PRO A C 1
ATOM 793 O O . PRO A 1 102 ? 8.062 -8.797 -11.961 1 94.75 102 PRO A O 1
ATOM 796 N N . HIS A 1 103 ? 7.145 -10.859 -11.922 1 95.81 103 HIS A N 1
ATOM 797 C CA . HIS A 1 103 ? 6.082 -10.391 -11.039 1 95.81 103 HIS A CA 1
ATOM 798 C C . HIS A 1 103 ? 6.621 -10.062 -9.656 1 95.81 103 HIS A C 1
ATOM 800 O O . HIS A 1 103 ? 5.988 -9.32 -8.898 1 95.81 103 HIS A O 1
ATOM 806 N N . ILE A 1 104 ? 7.773 -10.602 -9.352 1 96.31 104 ILE A N 1
ATOM 807 C CA . ILE A 1 104 ? 8.406 -10.227 -8.094 1 96.31 104 ILE A CA 1
ATOM 808 C C . ILE A 1 104 ? 8.844 -8.766 -8.156 1 96.31 104 ILE A C 1
ATOM 810 O O . ILE A 1 104 ? 8.633 -8.008 -7.203 1 96.31 104 ILE A O 1
ATOM 814 N N . GLN A 1 105 ? 9.445 -8.43 -9.273 1 94.44 105 GLN A N 1
ATOM 815 C CA . GLN A 1 105 ? 9.883 -7.051 -9.43 1 94.44 105 GLN A CA 1
ATOM 816 C C . GLN A 1 105 ? 8.703 -6.086 -9.398 1 94.44 105 GLN A C 1
ATOM 818 O O . GLN A 1 105 ? 8.789 -5.012 -8.805 1 94.44 105 GLN A O 1
ATOM 823 N N . ARG A 1 106 ? 7.668 -6.422 -9.984 1 92.56 106 ARG A N 1
ATOM 824 C CA . ARG A 1 106 ? 6.473 -5.582 -9.992 1 92.56 106 ARG A CA 1
ATOM 825 C C . ARG A 1 106 ? 5.93 -5.395 -8.578 1 92.56 106 ARG A C 1
ATOM 827 O O . ARG A 1 106 ? 5.609 -4.277 -8.172 1 92.56 106 ARG A O 1
ATOM 834 N N . TRP A 1 107 ? 5.828 -6.531 -7.902 1 93.25 107 TRP A N 1
ATOM 835 C CA . TRP A 1 107 ? 5.363 -6.496 -6.52 1 93.25 107 TRP A CA 1
ATOM 836 C C . TRP A 1 107 ? 6.277 -5.629 -5.66 1 93.25 107 TRP A C 1
ATOM 838 O O . TRP A 1 107 ? 5.801 -4.824 -4.852 1 93.25 107 TRP A O 1
ATOM 848 N N . LEU A 1 108 ? 7.543 -5.75 -5.828 1 94.69 108 LEU A N 1
ATOM 849 C CA . LEU A 1 108 ? 8.523 -5.004 -5.055 1 94.69 108 LEU A CA 1
ATOM 850 C C . LEU A 1 108 ? 8.422 -3.508 -5.344 1 94.69 108 LEU A C 1
ATOM 852 O O . LEU A 1 108 ? 8.539 -2.686 -4.434 1 94.69 108 LEU A O 1
ATOM 856 N N . THR A 1 109 ? 8.273 -3.193 -6.594 1 93.19 109 THR A N 1
ATOM 857 C CA . THR A 1 109 ? 8.125 -1.797 -6.988 1 93.19 109 THR A CA 1
ATOM 858 C C . THR A 1 109 ? 6.934 -1.157 -6.285 1 93.19 109 THR A C 1
ATOM 860 O O . THR A 1 109 ? 7.031 -0.037 -5.777 1 93.19 109 THR A O 1
ATOM 863 N N . GLU A 1 110 ? 5.914 -1.856 -6.152 1 91.69 110 GLU A N 1
ATOM 864 C CA . GLU A 1 110 ? 4.742 -1.361 -5.441 1 91.69 110 GLU A CA 1
ATOM 865 C C . GLU A 1 110 ? 5.031 -1.179 -3.955 1 91.69 110 GLU A C 1
ATOM 867 O O . GLU A 1 110 ? 4.609 -0.189 -3.352 1 91.69 110 GLU A O 1
ATOM 872 N N . CYS A 1 111 ? 5.742 -2.113 -3.434 1 93 111 CYS A N 1
ATOM 873 C CA . CYS A 1 111 ? 6.062 -2.076 -2.01 1 93 111 CYS A CA 1
ATOM 874 C C . CYS A 1 111 ? 6.98 -0.902 -1.688 1 93 111 CYS A C 1
ATOM 876 O O . CYS A 1 111 ? 6.891 -0.317 -0.607 1 93 111 CYS A O 1
ATOM 878 N N . MET A 1 112 ? 7.781 -0.564 -2.604 1 94.88 112 MET A N 1
ATOM 879 C CA . MET A 1 112 ? 8.695 0.552 -2.391 1 94.88 112 MET A CA 1
ATOM 880 C C . MET A 1 112 ? 7.941 1.877 -2.361 1 94.88 112 MET A C 1
ATOM 882 O O . MET A 1 112 ? 8.32 2.797 -1.633 1 94.88 112 MET A O 1
ATOM 886 N N . LEU A 1 113 ? 6.895 1.915 -3.117 1 94.94 113 LEU A N 1
ATOM 887 C CA . LEU A 1 113 ? 6.203 3.182 -3.338 1 94.94 113 LEU A CA 1
ATOM 888 C C . LEU A 1 113 ? 5.07 3.367 -2.334 1 94.94 113 LEU A C 1
ATOM 890 O O . LEU A 1 113 ? 4.637 4.496 -2.084 1 94.94 113 LEU A O 1
ATOM 894 N N . THR A 1 114 ? 4.641 2.273 -1.838 1 93.5 114 THR A N 1
ATOM 895 C CA . THR A 1 114 ? 3.436 2.328 -1.021 1 93.5 114 THR A CA 1
ATOM 896 C C . THR A 1 114 ? 3.727 1.878 0.407 1 93.5 114 THR A C 1
ATOM 898 O O . THR A 1 114 ? 4.406 0.872 0.619 1 93.5 114 THR A O 1
ATOM 901 N N . GLY A 1 115 ? 3.232 2.646 1.347 1 91.06 115 GLY A N 1
ATOM 902 C CA . GLY A 1 115 ? 3.344 2.23 2.736 1 91.06 115 GLY A CA 1
ATOM 903 C C . GLY A 1 115 ? 2.486 1.021 3.066 1 91.06 115 GLY A C 1
ATOM 904 O O . GLY A 1 115 ? 1.898 0.409 2.172 1 91.06 115 GLY A O 1
ATOM 905 N N . ARG A 1 116 ? 2.543 0.627 4.297 1 90.12 116 ARG A N 1
ATOM 906 C CA . ARG A 1 116 ? 1.761 -0.519 4.75 1 90.12 116 ARG A CA 1
ATOM 907 C C . ARG A 1 116 ? 0.952 -0.172 5.996 1 90.12 116 ARG A C 1
ATOM 909 O O . ARG A 1 116 ? 1.267 0.79 6.699 1 90.12 116 ARG A O 1
ATOM 916 N N . VAL A 1 117 ? -0.12 -0.921 6.055 1 91.44 117 VAL A N 1
ATOM 917 C CA . VAL A 1 117 ? -0.948 -0.797 7.25 1 91.44 117 VAL A CA 1
ATOM 918 C C . VAL A 1 117 ? -1.121 -2.166 7.902 1 91.44 117 VAL A C 1
ATOM 920 O O . VAL A 1 117 ? -1.457 -3.145 7.23 1 91.44 117 VAL A O 1
ATOM 923 N N . ASP A 1 118 ? -0.813 -2.201 9.117 1 89.75 118 ASP A N 1
ATOM 924 C CA . ASP A 1 118 ? -1.092 -3.426 9.859 1 89.75 118 ASP A CA 1
ATOM 925 C C . ASP A 1 118 ? -2.592 -3.604 10.086 1 89.75 118 ASP A C 1
ATOM 927 O O . ASP A 1 118 ? -3.234 -2.758 10.711 1 89.75 118 ASP A O 1
ATOM 931 N N . PRO A 1 119 ? -3.08 -4.664 9.602 1 86.5 119 PRO A N 1
ATOM 932 C CA . PRO A 1 119 ? -4.531 -4.816 9.711 1 86.5 119 PRO A CA 1
ATOM 933 C C . PRO A 1 119 ? -5.012 -4.922 11.156 1 86.5 119 PRO A C 1
ATOM 935 O O . PRO A 1 119 ? -6.121 -4.484 11.477 1 86.5 119 PRO A O 1
ATOM 938 N N . ALA A 1 120 ? -4.273 -5.469 12.008 1 84.31 120 ALA A N 1
ATOM 939 C CA . ALA A 1 120 ? -4.684 -5.711 13.391 1 84.31 120 ALA A CA 1
ATOM 940 C C . ALA A 1 120 ? -4.648 -4.418 14.203 1 84.31 120 ALA A C 1
ATOM 942 O O . ALA A 1 120 ? -5.566 -4.141 14.977 1 84.31 120 ALA A O 1
ATOM 943 N N . THR A 1 121 ? -3.693 -3.559 13.977 1 84.31 121 THR A N 1
ATOM 944 C CA . THR A 1 121 ? -3.498 -2.398 14.836 1 84.31 121 THR A CA 1
ATOM 945 C C . THR A 1 121 ? -3.867 -1.112 14.102 1 84.31 121 THR A C 1
ATOM 947 O O . THR A 1 121 ? -4.129 -0.084 14.734 1 84.31 121 THR A O 1
ATOM 950 N N . GLY A 1 122 ? -3.758 -1.177 12.844 1 85.75 122 GLY A N 1
ATOM 951 C CA . GLY A 1 122 ? -4 0.027 12.07 1 85.75 122 GLY A CA 1
ATOM 952 C C . GLY A 1 122 ? -2.773 0.909 11.938 1 85.75 122 GLY A C 1
ATOM 953 O O . GLY A 1 122 ? -2.836 1.979 11.328 1 85.75 122 GLY A O 1
ATOM 954 N N . GLN A 1 123 ? -1.696 0.416 12.453 1 88.75 123 GLN A N 1
ATOM 955 C CA . GLN A 1 123 ? -0.467 1.199 12.398 1 88.75 123 GLN A CA 1
ATOM 956 C C . GLN A 1 123 ? 0.062 1.291 10.969 1 88.75 123 GLN A C 1
ATOM 958 O O . GLN A 1 123 ? 0.113 0.288 10.258 1 88.75 123 GLN A O 1
ATOM 963 N N . GLU A 1 124 ? 0.429 2.482 10.641 1 89.5 124 GLU A N 1
ATOM 964 C CA . GLU A 1 124 ? 0.932 2.723 9.289 1 89.5 124 GLU A CA 1
ATOM 965 C C . GLU A 1 124 ? 2.457 2.756 9.266 1 89.5 124 GLU A C 1
ATOM 967 O O . GLU A 1 124 ? 3.086 3.303 10.172 1 89.5 124 GLU A O 1
ATOM 972 N N . THR A 1 125 ? 2.99 2.113 8.305 1 91 125 THR A N 1
ATOM 973 C CA . THR A 1 125 ? 4.414 2.193 7.996 1 91 125 THR A CA 1
ATOM 974 C C . THR A 1 125 ? 4.645 2.914 6.672 1 91 125 THR A C 1
ATOM 976 O O . THR A 1 125 ? 4.066 2.545 5.648 1 91 125 THR A O 1
ATOM 979 N N . PRO A 1 126 ? 5.457 3.891 6.77 1 91.56 126 PRO A N 1
ATOM 980 C CA . PRO A 1 126 ? 5.668 4.648 5.531 1 91.56 126 PRO A CA 1
ATOM 981 C C . PRO A 1 126 ? 6.359 3.83 4.449 1 91.56 126 PRO A C 1
ATOM 983 O O . PRO A 1 126 ? 7.051 2.854 4.754 1 91.56 126 PRO A O 1
ATOM 986 N N . ALA A 1 127 ? 6.125 4.309 3.248 1 93 127 ALA A N 1
ATOM 987 C CA . ALA A 1 127 ? 6.789 3.676 2.109 1 93 127 ALA A CA 1
ATOM 988 C C . ALA A 1 127 ? 8.305 3.811 2.211 1 93 127 ALA A C 1
ATOM 990 O O . ALA A 1 127 ? 8.812 4.805 2.736 1 93 127 ALA A O 1
ATOM 991 N N . LEU A 1 128 ? 8.969 2.877 1.683 1 94.44 128 LEU A N 1
ATOM 992 C CA . LEU A 1 128 ? 10.43 2.879 1.719 1 94.44 128 LEU A CA 1
ATOM 993 C C . LEU A 1 128 ? 10.992 4.07 0.945 1 94.44 128 LEU A C 1
ATOM 995 O O . LEU A 1 128 ? 12.047 4.602 1.299 1 94.44 128 LEU A O 1
ATOM 999 N N . ILE A 1 129 ? 10.336 4.508 -0.054 1 94.56 129 ILE A N 1
ATOM 1000 C CA . ILE A 1 129 ? 10.797 5.629 -0.865 1 94.56 129 ILE A CA 1
ATOM 1001 C C . ILE A 1 129 ? 10.805 6.906 -0.025 1 94.56 129 ILE A C 1
ATOM 1003 O O . ILE A 1 129 ? 11.562 7.836 -0.306 1 94.56 129 ILE A O 1
ATOM 1007 N N . ARG A 1 130 ? 10.016 6.949 0.993 1 92.31 130 ARG A N 1
ATOM 1008 C CA . ARG A 1 130 ? 9.969 8.109 1.873 1 92.31 130 ARG A CA 1
ATOM 1009 C C . ARG A 1 130 ? 11.016 8.008 2.977 1 92.31 130 ARG A C 1
ATOM 1011 O O . ARG A 1 130 ? 11.656 9 3.32 1 92.31 130 ARG A O 1
ATOM 1018 N N . SER A 1 131 ? 11.172 6.852 3.475 1 92.31 131 SER A N 1
ATOM 1019 C CA . SER A 1 131 ? 12.078 6.676 4.602 1 92.31 131 SER A CA 1
ATOM 1020 C C . SER A 1 131 ? 13.523 6.512 4.125 1 92.31 131 SER A C 1
ATOM 1022 O O . SER A 1 131 ? 14.453 6.93 4.809 1 92.31 131 SER A O 1
ATOM 1024 N N . LYS A 1 132 ? 13.656 5.887 3.006 1 93.69 132 LYS A N 1
ATOM 1025 C CA . LYS A 1 132 ? 14.992 5.609 2.488 1 93.69 132 LYS A CA 1
ATOM 1026 C C . LYS A 1 132 ? 15.078 5.906 0.994 1 93.69 132 LYS A C 1
ATOM 1028 O O . LYS A 1 132 ? 15.391 5.023 0.194 1 93.69 132 LYS A O 1
ATOM 1033 N N . PRO A 1 133 ? 14.93 7.129 0.635 1 94.75 133 PRO A N 1
ATOM 1034 C CA . PRO A 1 133 ? 14.859 7.457 -0.791 1 94.75 133 PRO A CA 1
ATOM 1035 C C . PRO A 1 133 ? 16.188 7.25 -1.51 1 94.75 133 PRO A C 1
ATOM 1037 O O . PRO A 1 133 ? 16.203 6.852 -2.678 1 94.75 133 PRO A O 1
ATOM 1040 N N . LEU A 1 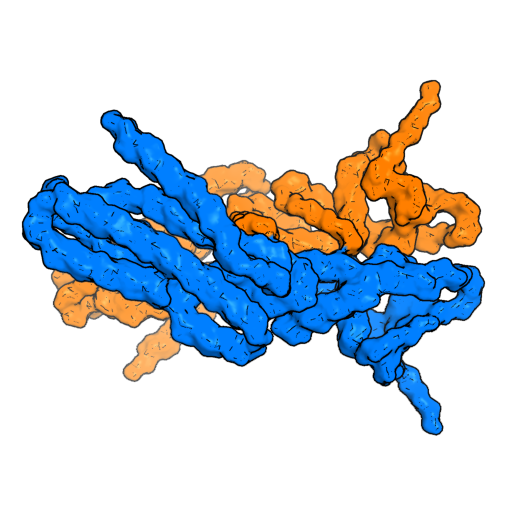134 ? 17.297 7.496 -0.887 1 94.62 134 LEU A N 1
ATOM 1041 C CA . LEU A 1 134 ? 18.609 7.336 -1.532 1 94.62 134 LEU A CA 1
ATOM 1042 C C . LEU A 1 134 ? 18.891 5.867 -1.823 1 94.62 134 LEU A C 1
ATOM 1044 O O . LEU A 1 134 ? 19.422 5.531 -2.883 1 94.62 134 LEU A O 1
ATOM 1048 N N . LEU A 1 135 ? 18.547 5.066 -0.892 1 94.44 135 LEU A N 1
ATOM 1049 C CA . LEU A 1 135 ? 18.719 3.633 -1.087 1 94.44 135 LEU A CA 1
ATOM 1050 C C . LEU A 1 135 ? 17.875 3.143 -2.27 1 94.44 135 LEU A C 1
ATOM 1052 O O . LEU A 1 135 ? 18.375 2.377 -3.102 1 94.44 135 LEU A O 1
ATOM 1056 N N . ILE A 1 136 ? 16.625 3.586 -2.281 1 95.5 136 ILE A N 1
ATOM 1057 C CA . ILE A 1 136 ? 15.711 3.178 -3.346 1 95.5 136 ILE A CA 1
ATOM 1058 C C . ILE A 1 136 ? 16.219 3.695 -4.688 1 95.5 136 ILE A C 1
ATOM 1060 O O . ILE A 1 136 ? 16.141 2.996 -5.703 1 95.5 136 ILE A O 1
ATOM 1064 N N . LEU A 1 137 ? 16.766 4.883 -4.668 1 93.56 137 LEU A N 1
ATOM 1065 C CA . LEU A 1 137 ? 17.328 5.453 -5.883 1 93.56 137 LEU A CA 1
ATOM 1066 C C . LEU A 1 137 ? 18.5 4.617 -6.387 1 93.56 137 LEU A C 1
ATOM 1068 O O . LEU A 1 137 ? 18.625 4.383 -7.59 1 93.56 137 LEU A O 1
ATOM 1072 N N . HIS A 1 138 ? 19.25 4.195 -5.484 1 92.75 138 HIS A N 1
ATOM 1073 C CA . HIS A 1 138 ? 20.391 3.352 -5.832 1 92.75 138 HIS A CA 1
ATOM 1074 C C . HIS A 1 138 ? 19.938 2.057 -6.496 1 92.75 138 HIS A C 1
ATOM 1076 O O . HIS A 1 138 ? 20.438 1.686 -7.559 1 92.75 138 HIS A O 1
ATOM 1082 N N . PHE A 1 139 ? 18.984 1.405 -5.922 1 93.12 139 PHE A N 1
ATOM 1083 C CA . PHE A 1 139 ? 18.484 0.151 -6.477 1 93.12 139 PHE A CA 1
ATOM 1084 C C . PHE A 1 139 ? 17.781 0.389 -7.801 1 93.12 139 PHE A C 1
ATOM 1086 O O . PHE A 1 139 ? 17.844 -0.442 -8.711 1 93.12 139 PHE A O 1
ATOM 1093 N N . ALA A 1 140 ? 17.031 1.485 -7.836 1 92.81 140 ALA A N 1
ATOM 1094 C CA . ALA A 1 140 ? 16.344 1.812 -9.086 1 92.81 140 ALA A CA 1
ATOM 1095 C C . ALA A 1 140 ? 17.359 1.989 -10.227 1 92.81 140 ALA A C 1
ATOM 1097 O O . ALA A 1 140 ? 17.094 1.577 -11.359 1 92.81 140 ALA A O 1
ATOM 1098 N N . ASP A 1 141 ? 18.438 2.584 -9.867 1 89.81 141 ASP A N 1
ATOM 1099 C CA . ASP A 1 141 ? 19.5 2.768 -10.852 1 89.81 141 ASP A CA 1
ATOM 1100 C C . ASP A 1 141 ? 20.141 1.434 -11.227 1 89.81 141 ASP A C 1
ATOM 1102 O O . ASP A 1 141 ? 20.328 1.14 -12.406 1 89.81 141 ASP A O 1
ATOM 1106 N N . GLN A 1 142 ? 20.438 0.63 -10.297 1 90.19 142 GLN A N 1
ATOM 1107 C CA . GLN A 1 142 ? 21.125 -0.638 -10.5 1 90.19 142 GLN A CA 1
ATOM 1108 C C . GLN A 1 142 ? 20.266 -1.616 -11.297 1 90.19 142 GLN A C 1
ATOM 1110 O O . GLN A 1 142 ? 20.781 -2.377 -12.117 1 90.19 142 GLN A O 1
ATOM 1115 N N . TYR A 1 143 ? 18.969 -1.554 -11.102 1 92.19 143 TYR A N 1
ATOM 1116 C CA . TYR A 1 143 ? 18.094 -2.557 -11.703 1 92.19 143 TYR A CA 1
ATOM 1117 C C . TYR A 1 143 ? 17.203 -1.932 -12.766 1 92.19 143 TYR A C 1
ATOM 1119 O O . TYR A 1 143 ? 16.219 -2.549 -13.203 1 92.19 143 TYR A O 1
ATOM 1127 N N . ASP A 1 144 ? 17.438 -0.696 -13.102 1 89.44 144 ASP A N 1
ATOM 1128 C CA . ASP A 1 144 ? 16.781 0.029 -14.18 1 89.44 144 ASP A CA 1
ATOM 1129 C C . ASP A 1 144 ? 15.273 0.118 -13.938 1 89.44 144 ASP A C 1
ATOM 1131 O O . ASP A 1 144 ? 14.477 -0.234 -14.812 1 89.44 144 ASP A O 1
ATOM 1135 N N . LEU A 1 145 ? 14.93 0.494 -12.719 1 92.56 145 LEU A N 1
ATOM 1136 C CA . LEU A 1 145 ? 13.547 0.785 -12.375 1 92.56 145 LEU A CA 1
ATOM 1137 C C . LEU A 1 145 ? 13.227 2.256 -12.617 1 92.56 145 LEU A C 1
ATOM 1139 O O . LEU A 1 145 ? 13.242 3.059 -11.68 1 92.56 145 LEU A O 1
ATOM 1143 N N . LYS A 1 146 ? 12.812 2.584 -13.711 1 89.38 146 LYS A N 1
ATOM 1144 C CA . LYS A 1 146 ? 12.734 3.963 -14.188 1 89.38 146 LYS A CA 1
ATOM 1145 C C . LYS A 1 146 ? 11.734 4.77 -13.367 1 89.38 146 LYS A C 1
ATOM 1147 O O . LYS A 1 146 ? 12.078 5.809 -12.805 1 89.38 146 LYS A O 1
ATOM 1152 N N . ASP A 1 147 ? 10.562 4.312 -13.273 1 91.25 147 ASP A N 1
ATOM 1153 C CA . ASP A 1 147 ? 9.508 5.062 -12.609 1 91.25 147 ASP A CA 1
ATOM 1154 C C . ASP A 1 147 ? 9.805 5.227 -11.117 1 91.25 147 ASP A C 1
ATOM 1156 O O . ASP A 1 147 ? 9.609 6.305 -10.555 1 91.25 147 ASP A O 1
ATOM 1160 N N . VAL A 1 148 ? 10.289 4.207 -10.531 1 93.5 148 VAL A N 1
ATOM 1161 C CA . VAL A 1 148 ? 10.648 4.258 -9.117 1 93.5 148 VAL A CA 1
ATOM 1162 C C . VAL A 1 148 ? 11.812 5.23 -8.914 1 93.5 148 VAL A C 1
ATOM 1164 O O . VAL A 1 148 ? 11.836 5.98 -7.938 1 93.5 148 VAL A O 1
ATOM 1167 N N . GLY A 1 149 ? 12.703 5.191 -9.828 1 91.94 149 GLY A N 1
ATOM 1168 C CA . GLY A 1 149 ? 13.844 6.102 -9.758 1 91.94 149 GLY A CA 1
ATOM 1169 C C . GLY A 1 149 ? 13.438 7.562 -9.812 1 91.94 149 GLY A C 1
ATOM 1170 O O . GLY A 1 149 ? 13.953 8.383 -9.047 1 91.94 149 GLY A O 1
ATOM 1171 N N . LYS A 1 150 ? 12.578 7.805 -10.664 1 89.88 150 LYS A N 1
ATOM 1172 C CA . LYS A 1 150 ? 12.094 9.18 -10.781 1 89.88 150 LYS A CA 1
ATOM 1173 C C . LYS A 1 150 ? 11.43 9.648 -9.492 1 89.88 150 LYS A C 1
ATOM 1175 O O . LYS A 1 150 ? 11.664 10.766 -9.039 1 89.88 150 LYS A O 1
ATOM 1180 N N . GLN A 1 151 ? 10.648 8.82 -8.961 1 92.19 151 GLN A N 1
ATOM 1181 C CA . GLN A 1 151 ? 9.961 9.18 -7.723 1 92.19 151 GLN A CA 1
ATOM 1182 C C . GLN A 1 151 ? 10.953 9.336 -6.57 1 92.19 151 GLN A C 1
ATOM 1184 O O . GLN A 1 151 ? 10.82 10.242 -5.746 1 92.19 151 GLN A O 1
ATOM 1189 N N . ALA A 1 152 ? 11.883 8.438 -6.531 1 93.38 152 ALA A N 1
ATOM 1190 C CA . ALA A 1 152 ? 12.898 8.523 -5.488 1 93.38 152 ALA A CA 1
ATOM 1191 C C . ALA A 1 152 ? 13.719 9.805 -5.621 1 93.38 152 ALA A C 1
ATOM 1193 O O . ALA A 1 152 ? 14.031 10.461 -4.621 1 93.38 152 ALA A O 1
ATOM 1194 N N . LEU A 1 153 ? 14.016 10.148 -6.82 1 91.81 153 LEU A N 1
ATOM 1195 C CA . LEU A 1 153 ? 14.766 11.367 -7.078 1 91.81 153 LEU A CA 1
ATOM 1196 C C . LEU A 1 153 ? 13.984 12.594 -6.621 1 91.81 153 LEU A C 1
ATOM 1198 O O . LEU A 1 153 ? 14.555 13.508 -6.016 1 91.81 153 LEU A O 1
ATOM 1202 N N . ARG A 1 154 ? 12.789 12.602 -6.871 1 89.06 154 ARG A N 1
ATOM 1203 C CA . ARG A 1 154 ? 11.938 13.711 -6.438 1 89.06 154 ARG A CA 1
ATOM 1204 C C . ARG A 1 154 ? 11.977 13.859 -4.922 1 89.06 154 ARG A C 1
ATOM 1206 O O . ARG A 1 154 ? 12.008 14.984 -4.406 1 89.06 154 ARG A O 1
ATOM 1213 N N . GLU A 1 155 ? 11.984 12.797 -4.227 1 90.38 155 GLU A N 1
ATOM 1214 C CA . GLU A 1 155 ? 12.031 12.828 -2.768 1 90.38 155 GLU A CA 1
ATOM 1215 C C . GLU A 1 155 ? 13.391 13.32 -2.271 1 90.38 155 GLU A C 1
ATOM 1217 O O . GLU A 1 155 ? 13.461 14.109 -1.331 1 90.38 155 GLU A O 1
ATOM 1222 N N . VAL A 1 156 ? 14.359 12.844 -2.93 1 93.25 156 VAL A N 1
ATOM 1223 C CA . VAL A 1 156 ? 15.719 13.164 -2.521 1 93.25 156 VAL A CA 1
ATOM 1224 C C . VAL A 1 156 ? 15.992 14.656 -2.723 1 93.25 156 VAL A C 1
ATOM 1226 O O . VAL A 1 156 ? 16.641 15.289 -1.892 1 93.25 156 VAL A O 1
ATOM 1229 N N . LEU A 1 157 ? 15.484 15.18 -3.76 1 91.5 157 LEU A N 1
ATOM 1230 C CA . LEU A 1 157 ? 15.781 16.562 -4.141 1 91.5 157 LEU A CA 1
ATOM 1231 C C . LEU A 1 157 ? 15.102 17.547 -3.191 1 91.5 157 LEU A C 1
ATOM 1233 O O . LEU A 1 157 ? 15.43 18.734 -3.189 1 91.5 157 LEU A O 1
ATOM 1237 N N . LYS A 1 158 ? 14.266 17.078 -2.381 1 89.19 158 LYS A N 1
ATOM 1238 C CA . LYS A 1 158 ? 13.617 17.922 -1.392 1 89.19 158 LYS A CA 1
ATOM 1239 C C . LYS A 1 158 ? 14.469 18.047 -0.13 1 89.19 158 LYS A C 1
ATOM 1241 O O . LYS A 1 158 ? 14.18 18.891 0.734 1 89.19 158 LYS A O 1
ATOM 1246 N N . TRP A 1 159 ? 15.461 17.359 -0.03 1 92.75 159 TRP A N 1
ATOM 1247 C CA . TRP A 1 159 ? 16.25 17.312 1.19 1 92.75 159 TRP A CA 1
ATOM 1248 C C . TRP A 1 159 ? 17.094 18.562 1.337 1 92.75 159 TRP A C 1
ATOM 1250 O O . TRP A 1 159 ? 17.531 19.156 0.341 1 92.75 159 TRP A O 1
ATOM 1260 N N . PRO A 1 160 ? 17.297 18.922 2.631 1 93.62 160 PRO A N 1
ATOM 1261 C CA . PRO A 1 160 ? 18.297 19.969 2.832 1 93.62 160 PRO A CA 1
ATOM 1262 C C . PRO A 1 160 ? 19.672 19.578 2.305 1 93.62 160 PRO A C 1
ATOM 1264 O O . PRO A 1 160 ? 20.047 18.406 2.354 1 93.62 160 PRO A O 1
ATOM 1267 N N . GLU A 1 161 ? 20.375 20.562 1.867 1 92.31 161 GLU A N 1
ATOM 1268 C CA . GLU A 1 161 ? 21.656 20.359 1.207 1 92.31 161 GLU A CA 1
ATOM 1269 C C . GLU A 1 161 ? 22.609 19.547 2.09 1 92.31 161 GLU A C 1
ATOM 1271 O O . GLU A 1 161 ? 23.266 18.609 1.616 1 92.31 161 GLU A O 1
ATOM 1276 N N . ASP A 1 162 ? 22.672 19.875 3.322 1 92.88 162 ASP A N 1
ATOM 1277 C CA . ASP A 1 162 ? 23.609 19.203 4.227 1 92.88 162 ASP A CA 1
ATOM 1278 C C . ASP A 1 162 ? 23.25 17.719 4.383 1 92.88 162 ASP A C 1
ATOM 1280 O O . ASP A 1 162 ? 24.125 16.859 4.352 1 92.88 162 ASP A O 1
ATOM 1284 N N . GLU A 1 163 ? 22 17.422 4.535 1 93.25 163 GLU A N 1
ATOM 1285 C CA . GLU A 1 163 ? 21.531 16.047 4.672 1 93.25 163 GLU A CA 1
ATOM 1286 C C . GLU A 1 163 ? 21.75 15.266 3.387 1 93.25 163 GLU A C 1
ATOM 1288 O O . GLU A 1 163 ? 22.109 14.078 3.428 1 93.25 163 GLU A O 1
ATOM 1293 N N . LEU A 1 164 ? 21.516 15.914 2.273 1 94.75 164 LEU A N 1
ATOM 1294 C CA . LEU A 1 164 ? 21.703 15.273 0.976 1 94.75 164 LEU A CA 1
ATOM 1295 C C . LEU A 1 164 ? 23.156 14.883 0.771 1 94.75 164 LEU A C 1
ATOM 1297 O O . LEU A 1 164 ? 23.453 13.75 0.375 1 94.75 164 LEU A O 1
ATOM 1301 N N . GLU A 1 165 ? 24.078 15.781 1.083 1 93.31 165 GLU A N 1
ATOM 1302 C CA . GLU A 1 165 ? 25.5 15.523 0.906 1 93.31 165 GLU A CA 1
ATOM 1303 C C . GLU A 1 165 ? 25.969 14.383 1.81 1 93.31 165 GLU A C 1
ATOM 1305 O O . GLU A 1 165 ? 26.75 13.531 1.384 1 93.31 165 GLU A O 1
ATOM 1310 N N . GLU A 1 166 ? 25.484 14.383 2.977 1 93.5 166 GLU A N 1
ATOM 1311 C CA . GLU A 1 166 ? 25.844 13.32 3.914 1 93.5 166 GLU A CA 1
ATOM 1312 C C . GLU A 1 166 ? 25.328 11.969 3.443 1 93.5 166 GLU A C 1
ATOM 1314 O O . GLU A 1 166 ? 26.031 10.961 3.541 1 93.5 166 GLU A O 1
ATOM 1319 N N . GLY A 1 167 ? 24.109 11.992 2.963 1 92.94 167 GLY A N 1
ATOM 1320 C CA . GLY A 1 167 ? 23.484 10.75 2.523 1 92.94 167 GLY A CA 1
ATOM 1321 C C . GLY A 1 167 ? 24.125 10.172 1.278 1 92.94 167 GLY A C 1
ATOM 1322 O O . GLY A 1 167 ? 24.094 8.961 1.065 1 92.94 167 GLY A O 1
ATOM 1323 N N . MET A 1 168 ? 24.688 10.938 0.465 1 93.12 168 MET A N 1
ATOM 1324 C CA . MET A 1 168 ? 25.219 10.5 -0.825 1 93.12 168 MET A CA 1
ATOM 1325 C C . MET A 1 168 ? 26.594 9.891 -0.664 1 93.12 168 MET A C 1
ATOM 1327 O O . MET A 1 168 ? 27.141 9.32 -1.608 1 93.12 168 MET A O 1
ATOM 1331 N N . GLU A 1 169 ? 27.094 9.914 0.485 1 90.56 169 GLU A N 1
ATOM 1332 C CA . GLU A 1 169 ? 28.469 9.461 0.71 1 90.56 169 GLU A CA 1
ATOM 1333 C C . GLU A 1 169 ? 28.609 7.977 0.378 1 90.56 169 GLU A C 1
ATOM 1335 O O . GLU A 1 169 ? 29.688 7.535 -0.04 1 90.56 169 GLU A O 1
ATOM 1340 N N . SER A 1 170 ? 27.531 7.242 0.554 1 86.31 170 SER A N 1
ATOM 1341 C CA . SER A 1 170 ? 27.594 5.801 0.352 1 86.31 170 SER A CA 1
ATOM 1342 C C . SER A 1 170 ? 27.172 5.418 -1.06 1 86.31 170 SER A C 1
ATOM 1344 O O . SER A 1 170 ? 27.2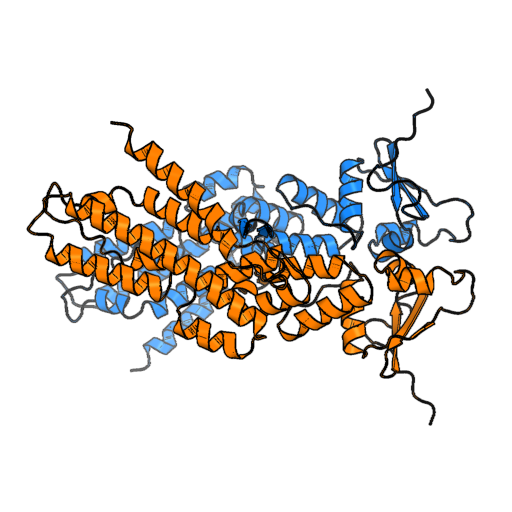34 4.246 -1.44 1 86.31 170 SER A O 1
ATOM 1346 N N . LEU A 1 171 ? 26.891 6.402 -1.908 1 90.19 171 LEU A N 1
ATOM 1347 C CA . LEU A 1 171 ? 26.391 6.121 -3.252 1 90.19 171 LEU A CA 1
ATOM 1348 C C . LEU A 1 171 ? 27.547 5.996 -4.238 1 90.19 171 LEU A C 1
ATOM 1350 O O . LEU A 1 171 ? 28.625 6.574 -4.031 1 90.19 171 LEU A O 1
ATOM 1354 N N . PRO A 1 172 ? 27.281 5.242 -5.273 1 88.5 172 PRO A N 1
ATOM 1355 C CA . PRO A 1 172 ? 28.266 5.25 -6.359 1 88.5 172 PRO A CA 1
ATOM 1356 C C . PRO A 1 172 ? 28.484 6.641 -6.949 1 88.5 172 PRO A C 1
ATOM 1358 O O . PRO A 1 172 ? 27.531 7.418 -7.066 1 88.5 172 PRO A O 1
ATOM 1361 N N . ARG A 1 173 ? 29.688 6.922 -7.387 1 86.38 173 ARG A N 1
ATOM 1362 C CA . ARG A 1 173 ? 30.125 8.242 -7.824 1 86.38 173 ARG A CA 1
ATOM 1363 C C . ARG A 1 173 ? 29.266 8.742 -8.984 1 86.38 173 ARG A C 1
ATOM 1365 O O . ARG A 1 173 ? 28.828 9.898 -9 1 86.38 173 ARG A O 1
ATOM 1372 N N . PRO A 1 174 ? 28.922 7.918 -9.93 1 85.31 174 PRO A N 1
ATOM 1373 C CA . PRO A 1 174 ? 28.109 8.414 -11.031 1 85.31 174 PRO A CA 1
ATOM 1374 C C . PRO A 1 174 ? 26.734 8.891 -10.578 1 85.31 174 PRO A C 1
ATOM 1376 O O . PRO A 1 174 ? 26.219 9.891 -11.094 1 85.31 174 PRO A O 1
ATOM 1379 N N . LEU A 1 175 ? 26.203 8.203 -9.609 1 88.19 175 LEU A N 1
ATOM 1380 C CA . LEU A 1 175 ? 24.891 8.578 -9.109 1 88.19 175 LEU A CA 1
ATOM 1381 C C . LEU A 1 175 ? 24.953 9.859 -8.289 1 88.19 175 LEU A C 1
ATOM 1383 O O . LEU A 1 175 ? 24.078 10.719 -8.398 1 88.19 175 LEU A O 1
ATOM 1387 N N . GLU A 1 176 ? 26 9.953 -7.543 1 89.62 176 GLU A N 1
ATOM 1388 C CA . GLU A 1 176 ? 26.234 11.172 -6.781 1 89.62 176 GLU A CA 1
ATOM 1389 C C . GLU A 1 176 ? 26.297 12.391 -7.703 1 89.62 176 GLU A C 1
ATOM 1391 O O . GLU A 1 176 ? 25.672 13.414 -7.438 1 89.62 176 GLU A O 1
ATOM 1396 N N . LYS A 1 177 ? 27.078 12.281 -8.688 1 88.12 177 LYS A N 1
ATOM 1397 C CA . LYS A 1 177 ? 27.25 13.375 -9.641 1 88.12 177 LYS A CA 1
ATOM 1398 C C . LYS A 1 177 ? 25.938 13.727 -10.328 1 88.12 177 LYS A C 1
ATOM 1400 O O . LYS A 1 177 ? 25.656 14.898 -10.57 1 88.12 177 LYS A O 1
ATOM 1405 N N . TYR A 1 178 ? 25.25 12.703 -10.562 1 87.62 178 TYR A N 1
ATOM 1406 C CA . TYR A 1 178 ? 23.953 12.906 -11.203 1 87.62 178 TYR A CA 1
ATOM 1407 C C . TYR A 1 178 ? 23.016 13.703 -10.305 1 87.62 178 TYR A C 1
ATOM 1409 O O . TYR A 1 178 ? 22.406 14.68 -10.734 1 87.62 178 TYR A O 1
ATOM 1417 N N . ILE A 1 179 ? 22.906 13.328 -9.109 1 90.81 179 ILE A N 1
ATOM 1418 C CA . ILE A 1 179 ? 22 13.984 -8.164 1 90.81 179 ILE A CA 1
ATOM 1419 C C . ILE A 1 179 ? 22.422 15.438 -7.969 1 90.81 179 ILE A C 1
ATOM 1421 O O . ILE A 1 179 ? 21.594 16.344 -7.973 1 90.81 179 ILE A O 1
ATOM 1425 N N . ARG A 1 180 ? 23.719 15.617 -7.855 1 90 180 ARG A N 1
ATOM 1426 C CA . ARG A 1 180 ? 24.234 16.969 -7.691 1 90 180 ARG A CA 1
ATOM 1427 C C . ARG A 1 180 ? 23.906 17.828 -8.898 1 90 180 ARG A C 1
ATOM 1429 O O . ARG A 1 180 ? 23.578 19.016 -8.75 1 90 180 ARG A O 1
ATOM 1436 N N . GLY A 1 181 ? 24.016 17.188 -10.039 1 87.19 181 GLY A N 1
ATOM 1437 C CA . GLY A 1 181 ? 23.703 17.922 -11.258 1 87.19 181 GLY A CA 1
ATOM 1438 C C . GLY A 1 181 ? 22.234 18.312 -11.336 1 87.19 181 GLY A C 1
ATOM 1439 O O . GLY A 1 181 ? 21.922 19.469 -11.672 1 87.19 181 GLY A O 1
ATOM 1440 N N . VAL A 1 182 ? 21.422 17.469 -11.008 1 88.62 182 VAL A N 1
ATOM 1441 C CA . VAL A 1 182 ? 20 17.734 -11.07 1 88.62 182 VAL A CA 1
ATOM 1442 C C . VAL A 1 182 ? 19.625 18.781 -10.016 1 88.62 182 VAL A C 1
ATOM 1444 O O . VAL A 1 182 ? 18.812 19.672 -10.281 1 88.62 182 VAL A O 1
ATOM 1447 N N . ARG A 1 183 ? 20.188 18.641 -8.844 1 90.94 183 ARG A N 1
ATOM 1448 C CA . ARG A 1 183 ? 19.969 19.609 -7.77 1 90.94 183 ARG A CA 1
ATOM 1449 C C . ARG A 1 183 ? 20.406 21 -8.188 1 90.94 183 ARG A C 1
ATOM 1451 O O . ARG A 1 183 ? 19.719 21.984 -7.914 1 90.94 183 ARG A O 1
ATOM 1458 N N . LYS A 1 184 ? 21.516 21.047 -8.766 1 89.81 184 LYS A N 1
ATOM 1459 C CA . LYS A 1 184 ? 22.031 22.328 -9.227 1 89.81 184 LYS A CA 1
ATOM 1460 C C . LYS A 1 184 ? 21.109 22.984 -10.242 1 89.81 184 LYS A C 1
ATOM 1462 O O . LYS A 1 184 ? 20.859 24.188 -10.188 1 89.81 184 LYS A O 1
ATOM 1467 N N . GLU A 1 185 ? 20.656 22.172 -11.133 1 86.75 185 GLU A N 1
ATOM 1468 C CA . GLU A 1 185 ? 19.734 22.688 -12.141 1 86.75 185 GLU A CA 1
ATOM 1469 C C . GLU A 1 185 ? 18.438 23.172 -11.508 1 86.75 185 GLU A C 1
ATOM 1471 O O . GLU A 1 185 ? 17.891 24.203 -11.906 1 86.75 185 GLU A O 1
ATOM 1476 N N . ARG A 1 186 ? 17.969 22.5 -10.57 1 88.31 186 ARG A N 1
ATOM 1477 C CA . ARG A 1 186 ? 16.75 22.906 -9.883 1 88.31 186 ARG A CA 1
ATOM 1478 C C . ARG A 1 186 ? 16.969 24.219 -9.117 1 88.31 186 ARG A C 1
ATOM 1480 O O . ARG A 1 186 ? 16.125 25.109 -9.156 1 88.31 186 ARG A O 1
ATOM 1487 N N . THR A 1 187 ? 18.031 24.281 -8.484 1 90.44 187 THR A N 1
ATOM 1488 C CA . THR A 1 187 ? 18.359 25.484 -7.746 1 90.44 187 THR A CA 1
ATOM 1489 C C . THR A 1 187 ? 18.438 26.688 -8.688 1 90.44 187 THR A C 1
ATOM 1491 O O . THR A 1 187 ? 17.953 27.781 -8.359 1 90.44 187 THR A O 1
ATOM 1494 N N . LYS A 1 188 ? 18.984 26.438 -9.75 1 89.38 188 LYS A N 1
ATOM 1495 C CA . LYS A 1 188 ? 19.094 27.484 -10.75 1 89.38 188 LYS A CA 1
ATOM 1496 C C . LYS A 1 188 ? 17.734 27.984 -11.195 1 89.38 188 LYS A C 1
ATOM 1498 O O . LYS A 1 188 ? 17.5 29.188 -11.32 1 89.38 188 LYS A O 1
ATOM 1503 N N . ARG A 1 189 ? 16.875 27.109 -11.383 1 85.94 189 ARG A N 1
ATOM 1504 C CA . ARG A 1 189 ? 15.531 27.469 -11.844 1 85.94 189 ARG A CA 1
ATOM 1505 C C . ARG A 1 189 ? 14.781 28.234 -10.766 1 85.94 189 ARG A C 1
ATOM 1507 O O . ARG A 1 189 ? 14.047 29.188 -11.07 1 85.94 189 ARG A O 1
ATOM 1514 N N . TYR A 1 190 ? 14.914 27.828 -9.547 1 87.12 190 TYR A N 1
ATOM 1515 C CA . TYR A 1 190 ? 14.312 28.578 -8.445 1 87.12 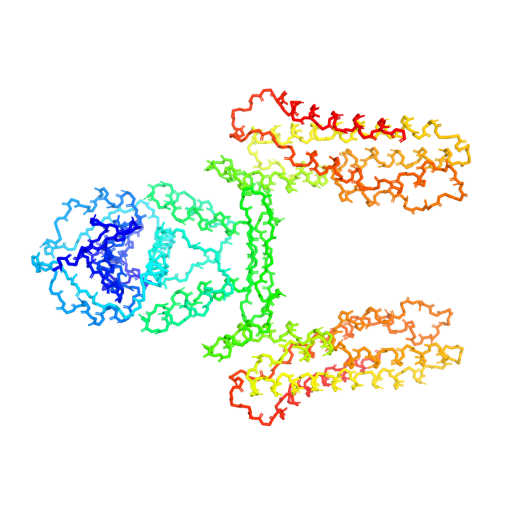190 TYR A CA 1
ATOM 1516 C C . TYR A 1 190 ? 14.883 29.984 -8.359 1 87.12 190 TYR A C 1
ATOM 1518 O O . TYR A 1 190 ? 14.148 30.953 -8.156 1 87.12 190 TYR A O 1
ATOM 1526 N N . GLN A 1 191 ? 16.141 30.062 -8.586 1 87.12 191 GLN A N 1
ATOM 1527 C CA . GLN A 1 191 ? 16.812 31.359 -8.547 1 87.12 191 GLN A CA 1
ATOM 1528 C C . GLN A 1 191 ? 16.312 32.281 -9.656 1 87.12 191 GLN A C 1
ATOM 1530 O O . GLN A 1 191 ? 16.125 33.469 -9.445 1 87.12 191 GLN A O 1
ATOM 1535 N N . GLU A 1 192 ? 16.125 31.688 -10.773 1 84.06 192 GLU A N 1
ATOM 1536 C CA . GLU A 1 192 ? 15.625 32.469 -11.898 1 84.06 192 GLU A CA 1
ATOM 1537 C C . GLU A 1 192 ? 14.242 33.031 -11.602 1 84.06 192 GLU A C 1
ATOM 1539 O O . GLU A 1 192 ? 13.938 34.156 -11.961 1 84.06 192 GLU A O 1
ATOM 1544 N N . TYR A 1 193 ? 13.516 32.344 -10.977 1 80.5 193 TYR A N 1
ATOM 1545 C CA . TYR A 1 193 ? 12.172 32.781 -10.641 1 80.5 193 TYR A CA 1
ATOM 1546 C C . TYR A 1 193 ? 12.227 33.875 -9.57 1 80.5 193 TYR A C 1
ATOM 1548 O O . TYR A 1 193 ? 11.469 34.844 -9.617 1 80.5 193 TYR A O 1
ATOM 1556 N N . ILE A 1 194 ? 13.047 33.688 -8.625 1 81.94 194 ILE A N 1
ATOM 1557 C CA . ILE A 1 194 ? 13.219 34.688 -7.582 1 81.94 194 ILE A CA 1
ATOM 1558 C C . ILE A 1 194 ? 13.688 36 -8.203 1 81.94 194 ILE A C 1
ATOM 1560 O O . ILE A 1 194 ? 13.195 37.062 -7.844 1 81.94 194 ILE A O 1
ATOM 1564 N N . ASP A 1 195 ? 14.586 35.844 -9.133 1 84.06 195 ASP A N 1
ATOM 1565 C CA . ASP A 1 195 ? 15.07 37 -9.836 1 84.06 195 ASP A CA 1
ATOM 1566 C C . ASP A 1 195 ? 13.922 37.719 -10.547 1 84.06 195 ASP A C 1
ATOM 1568 O O . ASP A 1 195 ? 13.852 38.969 -10.531 1 84.06 195 ASP A O 1
ATOM 1572 N N . TYR A 1 196 ? 13.141 36.969 -11.117 1 78.94 196 TYR A N 1
ATOM 1573 C CA . TYR A 1 196 ? 11.969 37.5 -11.789 1 78.94 196 TYR A CA 1
ATOM 1574 C C . TYR A 1 196 ? 11.07 38.25 -10.805 1 78.94 196 TYR A C 1
ATOM 1576 O O . TYR A 1 196 ? 10.586 39.344 -11.094 1 78.94 196 TYR A O 1
ATOM 1584 N N . LEU A 1 197 ? 10.828 37.688 -9.641 1 75.94 197 LEU A N 1
ATOM 1585 C CA . LEU A 1 197 ? 9.977 38.312 -8.617 1 75.94 197 LEU A CA 1
ATOM 1586 C C . LEU A 1 197 ? 10.594 39.594 -8.094 1 75.94 197 LEU A C 1
ATOM 1588 O O . LEU A 1 197 ? 9.883 40.562 -7.801 1 75.94 197 LEU A O 1
ATOM 1592 N N . VAL A 1 198 ? 11.875 39.531 -7.992 1 76.5 198 VAL A N 1
ATOM 1593 C CA . VAL A 1 198 ? 12.586 40.719 -7.531 1 76.5 198 VAL A CA 1
ATOM 1594 C C . VAL A 1 198 ? 12.391 41.875 -8.531 1 76.5 198 VAL A C 1
ATOM 1596 O O . VAL A 1 198 ? 12.141 43 -8.133 1 76.5 198 VAL A O 1
ATOM 1599 N N . ILE A 1 199 ? 12.469 41.562 -9.742 1 77.31 199 ILE A N 1
ATOM 1600 C CA . ILE A 1 199 ? 12.289 42.562 -10.789 1 77.31 199 ILE A CA 1
ATOM 1601 C C . ILE A 1 199 ? 10.867 43.125 -10.734 1 77.31 199 ILE A C 1
ATOM 1603 O O . ILE A 1 199 ? 10.656 44.312 -10.789 1 77.31 199 ILE A O 1
ATOM 1607 N N . LYS A 1 200 ? 9.898 42.312 -10.531 1 72.19 200 LYS A N 1
ATOM 1608 C CA . LYS A 1 200 ? 8.5 42.719 -10.484 1 72.19 200 LYS A CA 1
ATOM 1609 C C . LYS A 1 200 ? 8.211 43.562 -9.242 1 72.19 200 LYS A C 1
ATOM 1611 O O . LYS A 1 200 ? 7.41 44.469 -9.281 1 72.19 200 LYS A O 1
ATOM 1616 N N . ALA A 1 201 ? 8.844 43.188 -8.172 1 70.62 201 ALA A N 1
ATOM 1617 C CA . ALA A 1 201 ? 8.648 43.906 -6.918 1 70.62 201 ALA A CA 1
ATOM 1618 C C . ALA A 1 201 ? 9.258 45.312 -6.992 1 70.62 201 ALA A C 1
ATOM 1620 O O . ALA A 1 201 ? 8.742 46.25 -6.387 1 70.62 201 ALA A O 1
ATOM 1621 N N . THR A 1 202 ? 10.359 45.375 -7.609 1 70.81 202 THR A N 1
ATOM 1622 C CA . THR A 1 202 ? 11.031 46.688 -7.727 1 70.81 202 THR A CA 1
ATOM 1623 C C . THR A 1 202 ? 10.195 47.656 -8.562 1 70.81 202 THR A C 1
ATOM 1625 O O . THR A 1 202 ? 10.305 48.875 -8.398 1 70.81 202 THR A O 1
ATOM 1628 N N . GLU A 1 203 ? 9.352 47.031 -9.297 1 69.25 203 GLU A N 1
ATOM 1629 C CA . GLU A 1 203 ? 8.477 47.875 -10.109 1 69.25 203 GLU A CA 1
ATOM 1630 C C . GLU A 1 203 ? 7.348 48.469 -9.273 1 69.25 203 GLU A C 1
ATOM 1632 O O . GLU A 1 203 ? 6.73 49.469 -9.664 1 69.25 203 GLU A O 1
ATOM 1637 N N . LEU A 1 204 ? 7.203 47.75 -8.109 1 64.25 204 LEU A N 1
ATOM 1638 C CA . LEU A 1 204 ? 6.098 48.219 -7.285 1 64.25 204 LEU A CA 1
ATOM 1639 C C . LEU A 1 204 ? 6.586 49.25 -6.281 1 64.25 204 LEU A C 1
ATOM 1641 O O . LEU A 1 204 ? 7.723 49.188 -5.805 1 64.25 204 LEU A O 1
ATOM 1645 N N . SER A 1 205 ? 6.203 50.469 -6.238 1 57.81 205 SER A N 1
ATOM 1646 C CA . SER A 1 205 ? 6.562 51.781 -5.664 1 57.81 205 SER A CA 1
ATOM 1647 C C . SER A 1 205 ? 6.473 51.75 -4.145 1 57.81 205 SER A C 1
ATOM 1649 O O . SER A 1 205 ? 6.547 52.781 -3.494 1 57.81 205 SER A O 1
ATOM 1651 N N . CYS A 1 206 ? 6.324 50.531 -3.521 1 60.31 206 CYS A N 1
ATOM 1652 C CA . CYS A 1 206 ? 6.102 50.812 -2.109 1 60.31 206 CYS A CA 1
ATOM 1653 C C . CYS A 1 206 ? 7.426 51 -1.379 1 60.31 206 CYS A C 1
ATOM 1655 O O . CYS A 1 206 ? 8.266 50.094 -1.351 1 60.31 206 CYS A O 1
ATOM 1657 N N . SER A 1 207 ? 7.836 52.25 -1.037 1 58.19 207 SER A N 1
ATOM 1658 C CA . SER A 1 207 ? 9.07 52.625 -0.362 1 58.19 207 SER A CA 1
ATOM 1659 C C . SER A 1 207 ? 9.164 52 1.023 1 58.19 207 SER A C 1
ATOM 1661 O O . SER A 1 207 ? 10.234 51.562 1.444 1 58.19 207 SER A O 1
ATOM 1663 N N . ASP A 1 208 ? 8.047 51.938 1.771 1 59.56 208 ASP A N 1
ATOM 1664 C CA . ASP A 1 208 ? 8.078 51.562 3.174 1 59.56 208 ASP A CA 1
ATOM 1665 C C . ASP A 1 208 ? 8.328 50.062 3.314 1 59.56 208 ASP A C 1
ATOM 1667 O O . ASP A 1 208 ? 8.898 49.594 4.309 1 59.56 208 ASP A O 1
ATOM 1671 N N . CYS A 1 209 ? 8.086 49.375 2.221 1 65.25 209 CYS A N 1
ATOM 1672 C CA . CYS A 1 209 ? 8.172 47.938 2.328 1 65.25 209 CYS A CA 1
ATOM 1673 C C . CYS A 1 209 ? 9.445 47.406 1.685 1 65.25 209 CYS A C 1
ATOM 1675 O O . CYS A 1 209 ? 9.648 46.188 1.588 1 65.25 209 CYS A O 1
ATOM 1677 N N . ALA A 1 210 ? 10.273 48.438 1.354 1 64.44 210 ALA A N 1
ATOM 1678 C CA . ALA A 1 210 ? 11.469 48.031 0.612 1 64.44 210 ALA A CA 1
ATOM 1679 C C . ALA A 1 210 ? 12.375 47.156 1.463 1 64.44 210 ALA A C 1
ATOM 1681 O O . ALA A 1 210 ? 12.906 46.156 0.979 1 64.44 210 ALA A O 1
ATOM 1682 N N . SER A 1 211 ? 12.594 47.594 2.789 1 65.38 211 SER A N 1
ATOM 1683 C CA . SER A 1 211 ? 13.484 46.812 3.646 1 65.38 211 SER A CA 1
ATOM 1684 C C . SER A 1 211 ? 12.93 45.406 3.893 1 65.38 211 SER A C 1
ATOM 1686 O O . SER A 1 211 ? 13.672 44.406 3.82 1 65.38 211 SER A O 1
ATOM 1688 N N . ASN A 1 212 ? 11.656 45.375 4.129 1 68.38 212 ASN A N 1
ATOM 1689 C CA . ASN A 1 212 ? 11.023 44.094 4.383 1 68.38 212 ASN A CA 1
ATOM 1690 C C . ASN A 1 212 ? 11.062 43.188 3.148 1 68.38 212 ASN A C 1
ATOM 1692 O O . ASN A 1 212 ? 11.258 41.969 3.264 1 68.38 212 ASN A O 1
ATOM 1696 N N . ARG A 1 213 ? 11.055 43.906 2.021 1 69.44 213 ARG A N 1
ATOM 1697 C CA . ARG A 1 213 ? 11.117 43.188 0.756 1 69.44 213 ARG A CA 1
ATOM 1698 C C . ARG A 1 213 ? 12.484 42.531 0.563 1 69.44 213 ARG A C 1
ATOM 1700 O O . ARG A 1 213 ? 12.578 41.375 0.178 1 69.44 213 ARG A O 1
ATOM 1707 N N . ASN A 1 214 ? 13.453 43.312 0.873 1 73.75 214 ASN A N 1
ATOM 1708 C CA . ASN A 1 214 ? 14.805 42.812 0.669 1 73.75 214 ASN A CA 1
ATOM 1709 C C . ASN A 1 214 ? 15.094 41.625 1.57 1 73.75 214 ASN A C 1
ATOM 1711 O O . ASN A 1 214 ? 15.719 40.656 1.137 1 73.75 214 ASN A O 1
ATOM 1715 N N . GLU A 1 215 ? 14.625 41.719 2.75 1 77.56 215 GLU A N 1
ATOM 1716 C CA . GLU A 1 215 ? 14.844 40.594 3.682 1 77.56 215 GLU A CA 1
ATOM 1717 C C . GLU A 1 215 ? 14.141 39.344 3.209 1 77.56 215 GLU A C 1
ATOM 1719 O O . GLU A 1 215 ? 14.68 38.219 3.336 1 77.56 215 GLU A O 1
ATOM 1724 N N . GLN A 1 216 ? 12.961 39.469 2.625 1 77.19 216 GLN A N 1
ATOM 1725 C CA . GLN A 1 216 ? 12.195 38.312 2.129 1 77.19 216 GLN A CA 1
ATOM 1726 C C . GLN A 1 216 ? 12.898 37.656 0.951 1 77.19 216 GLN A C 1
ATOM 1728 O O . GLN A 1 216 ? 12.953 36.438 0.87 1 77.19 216 GLN A O 1
ATOM 1733 N N . PHE A 1 217 ? 13.461 38.469 0.13 1 80.69 217 PHE A N 1
ATOM 1734 C CA . PHE A 1 217 ? 14.109 37.906 -1.046 1 80.69 217 PHE A CA 1
ATOM 1735 C C . PHE A 1 217 ? 15.414 37.219 -0.665 1 80.69 217 PHE A C 1
ATOM 1737 O O . PHE A 1 217 ? 15.773 36.219 -1.248 1 80.69 217 PHE A O 1
ATOM 1744 N N . VAL A 1 218 ? 16.094 37.781 0.323 1 85.31 218 VAL A N 1
ATOM 1745 C CA . VAL A 1 218 ? 17.297 37.156 0.818 1 85.31 218 VAL A CA 1
ATOM 1746 C C . VAL A 1 218 ? 16.953 35.781 1.412 1 85.31 218 VAL A C 1
ATOM 1748 O O . VAL A 1 218 ? 17.672 34.812 1.192 1 85.31 218 VAL A O 1
ATOM 1751 N N . ASN A 1 219 ? 15.867 35.719 2.104 1 85.44 219 ASN A N 1
ATOM 1752 C CA . ASN A 1 219 ? 15.422 34.469 2.695 1 85.44 219 ASN A CA 1
ATOM 1753 C C . ASN A 1 219 ? 15.039 33.469 1.627 1 85.44 219 ASN A C 1
ATOM 1755 O O . ASN A 1 219 ? 15.359 32.281 1.749 1 85.44 219 ASN A O 1
ATOM 1759 N N . LEU A 1 220 ? 14.391 33.969 0.624 1 83.69 220 LEU A N 1
ATOM 1760 C CA . LEU A 1 220 ? 13.984 33.062 -0.46 1 83.69 220 LEU A CA 1
ATOM 1761 C C . LEU A 1 220 ? 15.203 32.531 -1.192 1 83.69 220 LEU A C 1
ATOM 1763 O O . LEU A 1 220 ? 15.211 31.344 -1.585 1 83.69 220 LEU A O 1
ATOM 1767 N N . GLU A 1 221 ? 16.188 33.344 -1.354 1 88.38 221 GLU A N 1
ATOM 1768 C CA . GLU A 1 221 ? 17.406 32.875 -2.008 1 88.38 221 GLU A CA 1
ATOM 1769 C C . GLU A 1 221 ? 18.125 31.828 -1.17 1 88.38 221 GLU A C 1
ATOM 1771 O O . GLU A 1 221 ? 18.625 30.844 -1.708 1 88.38 221 GLU A O 1
ATOM 1776 N N . ARG A 1 222 ? 18.156 32.094 0.057 1 91.12 222 ARG A N 1
ATOM 1777 C CA . ARG A 1 222 ? 18.781 31.109 0.963 1 91.12 222 ARG A CA 1
ATOM 1778 C C . ARG A 1 222 ? 18.062 29.766 0.889 1 91.12 222 ARG A C 1
ATOM 1780 O O . ARG A 1 222 ? 18.719 28.719 0.798 1 91.12 222 ARG A O 1
ATOM 1787 N N . VAL A 1 223 ? 16.781 29.797 0.879 1 90.56 223 VAL A N 1
ATOM 1788 C CA . VAL A 1 223 ? 15.969 28.578 0.851 1 90.56 223 VAL A CA 1
ATOM 1789 C C . VAL A 1 223 ? 16.156 27.875 -0.49 1 90.56 223 VAL A C 1
ATOM 1791 O O . VAL A 1 223 ? 16.172 26.641 -0.551 1 90.56 223 VAL A O 1
ATOM 1794 N N . ALA A 1 224 ? 16.25 28.609 -1.549 1 89.5 224 ALA A N 1
ATOM 1795 C CA . ALA A 1 224 ? 16.453 28.031 -2.871 1 89.5 224 ALA A CA 1
ATOM 1796 C C . ALA A 1 224 ? 17.75 27.203 -2.912 1 89.5 224 ALA A C 1
ATOM 1798 O O . ALA A 1 224 ? 17.797 26.172 -3.582 1 89.5 224 ALA A O 1
ATOM 1799 N N . HIS A 1 225 ? 18.734 27.641 -2.139 1 91.5 225 HIS A N 1
ATOM 1800 C CA . HIS A 1 225 ? 20.016 26.953 -2.129 1 91.5 225 HIS A CA 1
ATOM 1801 C C . HIS A 1 225 ? 20.016 25.812 -1.12 1 91.5 225 HIS A C 1
ATOM 1803 O O . HIS A 1 225 ? 20.672 24.781 -1.332 1 91.5 225 HIS A O 1
ATOM 1809 N N . GLU A 1 226 ? 19.297 25.953 -0.113 1 93.12 226 GLU A N 1
ATOM 1810 C CA . GLU A 1 226 ? 19.281 24.969 0.958 1 93.12 226 GLU A CA 1
ATOM 1811 C C . GLU A 1 226 ? 18.312 23.828 0.652 1 93.12 226 GLU A C 1
ATOM 1813 O O . GLU A 1 226 ? 18.625 22.656 0.861 1 93.12 226 GLU A O 1
ATOM 1818 N N . ARG A 1 227 ? 17.141 24.203 0.228 1 93 227 ARG A N 1
ATOM 1819 C CA . ARG A 1 227 ? 16.062 23.25 -0.025 1 93 227 ARG A CA 1
ATOM 1820 C C . ARG A 1 227 ? 15.117 23.766 -1.111 1 93 227 ARG A C 1
ATOM 1822 O O . ARG A 1 227 ? 14.047 24.297 -0.813 1 93 227 ARG A O 1
ATOM 1829 N N . PRO A 1 228 ? 15.531 23.516 -2.389 1 89.06 228 PRO A N 1
ATOM 1830 C CA . PRO A 1 228 ? 14.766 24.062 -3.51 1 89.06 228 PRO A CA 1
ATOM 1831 C C . PRO A 1 228 ? 13.461 23.312 -3.76 1 89.06 228 PRO A C 1
ATOM 1833 O O . PRO A 1 228 ? 13.352 22.562 -4.734 1 89.06 228 PRO A O 1
ATOM 1836 N N . CYS A 1 229 ? 12.484 23.516 -2.998 1 88.75 229 CYS A N 1
ATOM 1837 C CA . CYS A 1 229 ? 11.156 22.938 -3.16 1 88.75 229 CYS A CA 1
ATOM 1838 C C . CYS A 1 229 ? 10.078 23.906 -2.717 1 88.75 229 CYS A C 1
ATOM 1840 O O . CYS A 1 229 ? 10.352 24.844 -1.96 1 88.75 229 CYS A O 1
ATOM 1842 N N . TRP A 1 230 ? 8.898 23.656 -3.197 1 83.25 230 TRP A N 1
ATOM 1843 C CA . TRP A 1 230 ? 7.766 24.547 -2.965 1 83.25 2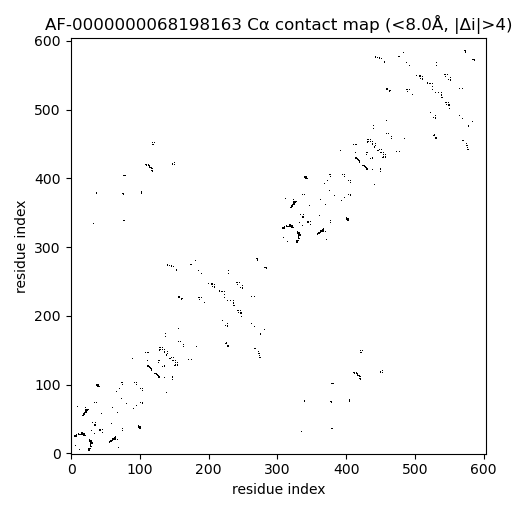30 TRP A CA 1
ATOM 1844 C C . TRP A 1 230 ? 7.465 24.672 -1.475 1 83.25 230 TRP A C 1
ATOM 1846 O O . TRP A 1 230 ? 7.246 25.766 -0.966 1 83.25 230 TRP A O 1
ATOM 1856 N N . ASP A 1 231 ? 7.512 23.531 -0.829 1 83.31 231 ASP A N 1
ATOM 1857 C CA . ASP A 1 231 ? 7.164 23.516 0.589 1 83.31 231 ASP A CA 1
ATOM 1858 C C . ASP A 1 231 ? 8.109 24.422 1.391 1 83.31 231 ASP A C 1
ATOM 1860 O O . ASP A 1 231 ? 7.672 25.156 2.27 1 83.31 231 ASP A O 1
ATOM 1864 N N . ALA A 1 232 ? 9.305 24.375 1.079 1 84.62 232 ALA A N 1
ATOM 1865 C CA . ALA A 1 232 ? 10.297 25.203 1.775 1 84.62 232 ALA A CA 1
ATOM 1866 C C . ALA A 1 232 ? 10.141 26.672 1.421 1 84.62 232 ALA A C 1
ATOM 1868 O O . ALA A 1 232 ? 10.32 27.547 2.273 1 84.62 232 ALA A O 1
ATOM 1869 N N . PHE A 1 233 ? 9.758 26.938 0.26 1 81.69 233 PHE A N 1
ATOM 1870 C CA . PHE A 1 233 ? 9.562 28.312 -0.207 1 81.69 233 PHE A CA 1
ATOM 1871 C C . PHE A 1 233 ? 8.375 28.953 0.492 1 81.69 233 PHE A C 1
ATOM 1873 O O . PHE A 1 233 ? 8.469 30.078 0.976 1 81.69 233 PHE A O 1
ATOM 1880 N N . VAL A 1 234 ? 7.32 28.203 0.553 1 78.88 234 VAL A N 1
ATOM 1881 C CA . VAL A 1 234 ? 6.113 28.703 1.198 1 78.88 234 VAL A CA 1
ATOM 1882 C C . VAL A 1 234 ? 6.391 28.969 2.678 1 78.88 234 VAL A C 1
ATOM 1884 O O . VAL A 1 234 ? 5.906 29.938 3.246 1 78.88 234 VAL A O 1
ATOM 1887 N N . ALA A 1 235 ? 7.105 28.141 3.234 1 80.75 235 ALA A N 1
ATOM 1888 C CA . ALA A 1 235 ? 7.406 28.266 4.656 1 80.75 235 ALA A CA 1
ATOM 1889 C C . ALA A 1 235 ? 8.297 29.469 4.926 1 80.75 235 ALA A C 1
ATOM 1891 O O . ALA A 1 235 ? 8.25 30.062 6.012 1 80.75 235 ALA A O 1
ATOM 1892 N N . ALA A 1 236 ? 9.047 29.875 3.963 1 77.31 236 ALA A N 1
ATOM 1893 C CA . ALA A 1 236 ? 10 30.984 4.133 1 77.31 236 ALA A CA 1
ATOM 1894 C C . ALA A 1 236 ? 9.328 32.312 3.877 1 77.31 236 ALA A C 1
ATOM 1896 O O . ALA A 1 236 ? 9.836 33.375 4.297 1 77.31 236 ALA A O 1
ATOM 1897 N N . MET A 1 237 ? 8.25 32.312 3.211 1 70.19 237 MET A N 1
ATOM 1898 C CA . MET A 1 237 ? 7.57 33.562 2.863 1 70.19 237 MET A CA 1
ATOM 1899 C C . MET A 1 237 ? 6.777 34.094 4.051 1 70.19 237 MET A C 1
ATOM 1901 O O . MET A 1 237 ? 6.191 33.312 4.812 1 70.19 237 MET A O 1
ATOM 1905 N N . SER A 1 238 ? 7.133 35.344 4.418 1 63.91 238 SER A N 1
ATOM 1906 C CA . SER A 1 238 ? 6.312 36.031 5.414 1 63.91 238 SER A CA 1
ATOM 1907 C C . SER A 1 238 ? 4.953 36.406 4.844 1 63.91 238 SER A C 1
ATOM 1909 O O . SER A 1 238 ? 4.867 37 3.764 1 63.91 238 SER A O 1
ATOM 1911 N N . TRP A 1 239 ? 3.98 35.688 5.184 1 60.75 239 TRP A N 1
ATOM 1912 C CA . TRP A 1 239 ? 2.635 35.938 4.676 1 60.75 239 TRP A CA 1
ATOM 1913 C C . TRP A 1 239 ? 2.004 37.125 5.375 1 60.75 239 TRP A C 1
ATOM 1915 O O . TRP A 1 239 ? 0.779 37.25 5.398 1 60.75 239 TRP A O 1
ATOM 1925 N N . GLU A 1 240 ? 2.875 37.938 5.914 1 58.91 240 GLU A N 1
ATOM 1926 C CA . GLU A 1 240 ? 2.342 39.156 6.539 1 58.91 240 GLU A CA 1
ATOM 1927 C C . GLU A 1 240 ? 2.01 40.219 5.492 1 58.91 240 GLU A C 1
ATOM 1929 O O . GLU A 1 240 ? 2.783 40.438 4.555 1 58.91 240 GLU A O 1
ATOM 1934 N N . THR A 1 241 ? 0.737 40.531 5.395 1 58.78 241 THR A N 1
ATOM 1935 C CA . THR A 1 241 ? 0.248 41.562 4.48 1 58.78 241 THR A CA 1
ATOM 1936 C C . THR A 1 241 ? 0.811 42.938 4.859 1 58.78 241 THR A C 1
ATOM 1938 O O . THR A 1 241 ? 1.046 43.219 6.035 1 58.78 241 THR A O 1
ATOM 1941 N N . SER A 1 242 ? 1.437 43.562 3.906 1 60.19 242 SER A N 1
ATOM 1942 C CA . SER A 1 242 ? 1.863 44.938 4.125 1 60.19 242 SER A CA 1
ATOM 1943 C C . SER A 1 242 ? 0.668 45.906 4.184 1 60.19 242 SER A C 1
ATOM 1945 O O . SER A 1 242 ? -0.324 45.688 3.48 1 60.19 242 SER A O 1
ATOM 1947 N N . PRO A 1 243 ? 0.714 46.656 5.156 1 62.47 243 PRO A N 1
ATOM 1948 C CA . PRO A 1 243 ? -0.342 47.656 5.207 1 62.47 243 PRO A CA 1
ATOM 1949 C C . PRO A 1 243 ? -0.335 48.594 3.988 1 62.47 243 PRO A C 1
ATOM 1951 O O . PRO A 1 243 ? -1.268 49.375 3.797 1 62.47 243 PRO A O 1
ATOM 1954 N N . CYS A 1 244 ? 0.636 48.312 3.174 1 64.19 244 CYS A N 1
ATOM 1955 C CA . CYS A 1 244 ? 0.723 49.219 2.037 1 64.19 244 CYS A CA 1
ATOM 1956 C C . CYS A 1 244 ? -0.226 48.812 0.923 1 64.19 244 CYS A C 1
ATOM 1958 O O . CYS A 1 244 ? -0.394 47.594 0.668 1 64.19 244 CYS A O 1
ATOM 1960 N N . ASP A 1 245 ? -1.166 49.5 0.336 1 59.75 245 ASP A N 1
ATOM 1961 C CA . ASP A 1 245 ? -2.223 49.25 -0.643 1 59.75 245 ASP A CA 1
ATOM 1962 C C . ASP A 1 245 ? -1.665 48.594 -1.902 1 59.75 245 ASP A C 1
ATOM 1964 O O . ASP A 1 245 ? -2.303 47.719 -2.484 1 59.75 245 ASP A O 1
ATOM 1968 N N . ASP A 1 246 ? -0.46 49.062 -2.262 1 58.44 246 ASP A N 1
ATOM 1969 C CA . ASP A 1 246 ? 0.102 48.594 -3.523 1 58.44 246 ASP A CA 1
ATOM 1970 C C . ASP A 1 246 ? 1.442 47.875 -3.299 1 58.44 246 ASP A C 1
ATOM 1972 O O . ASP A 1 246 ? 2.4 48.125 -4.039 1 58.44 246 ASP A O 1
ATOM 1976 N N . CYS A 1 247 ? 1.223 47.125 -2.244 1 61.59 247 CYS A N 1
ATOM 1977 C CA . CYS A 1 247 ? 2.482 46.5 -1.855 1 61.59 247 CYS A CA 1
ATOM 1978 C C . CYS A 1 247 ? 2.689 45.156 -2.596 1 61.59 247 CYS A C 1
ATOM 1980 O O . CYS A 1 247 ? 1.749 44.406 -2.76 1 61.59 247 CYS A O 1
ATOM 1982 N N . TRP A 1 248 ? 3.818 45.062 -3.168 1 61.12 248 TRP A N 1
ATOM 1983 C CA . TRP A 1 248 ? 4.203 43.875 -3.906 1 61.12 248 TRP A CA 1
ATOM 1984 C C . TRP A 1 248 ? 3.945 42.594 -3.076 1 61.12 248 TRP A C 1
ATOM 1986 O O . TRP A 1 248 ? 3.627 41.562 -3.623 1 61.12 248 TRP A O 1
ATOM 1996 N N . MET A 1 249 ? 4.129 42.781 -1.812 1 60.44 249 MET A N 1
ATOM 1997 C CA . MET A 1 249 ? 3.941 41.625 -0.949 1 60.44 249 MET A CA 1
ATOM 1998 C C . MET A 1 249 ? 2.512 41.094 -1.042 1 60.44 249 MET A C 1
ATOM 2000 O O . MET A 1 249 ? 2.291 39.875 -1.06 1 60.44 249 MET A O 1
ATOM 2004 N N . ASN A 1 250 ? 1.781 42.188 -1.142 1 60.56 250 ASN A N 1
ATOM 2005 C CA . ASN A 1 250 ? 0.376 41.812 -1.241 1 60.56 250 ASN A CA 1
ATOM 2006 C C . ASN A 1 250 ? 0.068 41.156 -2.576 1 60.56 250 ASN A C 1
ATOM 2008 O O . ASN A 1 250 ? -0.8 40.281 -2.654 1 60.56 250 ASN A O 1
ATOM 2012 N N . SER A 1 251 ? 0.841 41.562 -3.533 1 57 251 SER A N 1
ATOM 2013 C CA . SER A 1 251 ? 0.639 41 -4.852 1 57 251 SER A CA 1
ATOM 2014 C C . SER A 1 251 ? 1.172 39.562 -4.906 1 57 251 SER A C 1
ATOM 2016 O O . SER A 1 251 ? 0.583 38.688 -5.559 1 57 251 SER A O 1
ATOM 2018 N N . LEU A 1 252 ? 2.348 39.344 -4.266 1 58.44 252 LEU A N 1
ATOM 2019 C CA . LEU A 1 252 ? 2.885 37.969 -4.227 1 58.44 252 LEU A CA 1
ATOM 2020 C C . LEU A 1 252 ? 1.934 37.031 -3.498 1 58.44 252 LEU A C 1
ATOM 2022 O O . LEU A 1 252 ? 1.835 35.844 -3.844 1 58.44 252 LEU A O 1
ATOM 2026 N N . LEU A 1 253 ? 1.441 37.719 -2.496 1 57.41 253 LEU A N 1
ATOM 2027 C CA . LEU A 1 253 ? 0.458 36.938 -1.745 1 57.41 253 LEU A CA 1
ATOM 2028 C C . LEU A 1 253 ? -0.756 36.625 -2.611 1 57.41 253 LEU A C 1
ATOM 2030 O O . LEU A 1 253 ? -1.46 35.656 -2.359 1 57.41 253 LEU A O 1
ATOM 2034 N N . LEU A 1 254 ? -0.87 37.562 -3.607 1 53.09 254 LEU A N 1
ATOM 2035 C CA . LEU A 1 254 ? -2.037 37.406 -4.469 1 53.09 254 LEU A CA 1
ATOM 2036 C C . LEU A 1 254 ? -1.809 36.281 -5.488 1 53.09 254 LEU A C 1
ATOM 2038 O O . LEU A 1 254 ? -2.766 35.688 -5.988 1 53.09 254 LEU A O 1
ATOM 2042 N N . TYR A 1 255 ? -0.518 36.031 -5.645 1 56.75 255 TYR A N 1
ATOM 2043 C CA . TYR A 1 255 ? -0.411 35.125 -6.781 1 56.75 255 TYR A CA 1
ATOM 2044 C C . TYR A 1 255 ? 0.298 33.812 -6.387 1 56.75 255 TYR A C 1
ATOM 2046 O O . TYR A 1 255 ? 1.164 33.344 -7.113 1 56.75 255 TYR A O 1
ATOM 2054 N N . PRO A 1 256 ? -0.027 33.312 -5.172 1 59.19 256 PRO A N 1
ATOM 2055 C CA . PRO A 1 256 ? 0.603 32.062 -4.734 1 59.19 256 PRO A CA 1
ATOM 2056 C C . PRO A 1 256 ? 0.333 30.906 -5.691 1 59.19 256 PRO A C 1
ATOM 2058 O O . PRO A 1 256 ? 1.19 30.047 -5.871 1 59.19 256 PRO A O 1
ATOM 2061 N N . ALA A 1 257 ? -0.708 31.109 -6.344 1 65.12 257 ALA A N 1
ATOM 2062 C CA . ALA A 1 257 ? -1.109 30.016 -7.223 1 65.12 257 ALA A CA 1
ATOM 2063 C C . ALA A 1 257 ? -0.162 29.891 -8.414 1 65.12 257 ALA A C 1
ATOM 2065 O O . ALA A 1 257 ? 0.206 28.781 -8.805 1 65.12 257 ALA A O 1
ATOM 2066 N N . ASP A 1 258 ? 0.257 31.062 -8.898 1 65.62 258 ASP A N 1
ATOM 2067 C CA . ASP A 1 258 ? 1.144 31.016 -10.055 1 65.62 258 ASP A CA 1
ATOM 2068 C C . ASP A 1 258 ? 2.525 30.5 -9.672 1 65.62 258 ASP A C 1
ATOM 2070 O O . ASP A 1 258 ? 3.117 29.703 -10.406 1 65.62 258 ASP A O 1
ATOM 2074 N N . TRP A 1 259 ? 2.887 30.891 -8.57 1 70.19 259 TRP A N 1
ATOM 2075 C CA . TRP A 1 259 ? 4.191 30.453 -8.094 1 70.19 259 TRP A CA 1
ATOM 2076 C C . TRP A 1 259 ? 4.18 28.953 -7.797 1 70.19 259 TRP A C 1
ATOM 2078 O O . TRP A 1 259 ? 5.141 28.25 -8.109 1 70.19 259 TRP A O 1
ATOM 2088 N N . GLN A 1 260 ? 3.133 28.578 -7.258 1 75.69 260 GLN A N 1
ATOM 2089 C CA . GLN A 1 260 ? 3 27.156 -6.973 1 75.69 260 GLN A CA 1
ATOM 2090 C C . GLN A 1 260 ? 3.041 26.328 -8.258 1 75.69 260 GLN A C 1
ATOM 2092 O O . GLN A 1 260 ? 3.662 25.266 -8.297 1 75.69 260 GLN A O 1
ATOM 2097 N N . MET A 1 261 ? 2.408 26.875 -9.234 1 78.38 261 MET A N 1
ATOM 2098 C CA . MET A 1 261 ? 2.377 26.172 -10.508 1 78.38 261 MET A CA 1
ATOM 2099 C C . MET A 1 261 ? 3.775 26.062 -11.109 1 78.38 261 MET A C 1
ATOM 2101 O O . MET A 1 261 ? 4.16 25 -11.609 1 78.38 261 MET A O 1
ATOM 2105 N N . GLU A 1 262 ? 4.512 27.125 -10.992 1 74 262 GLU A N 1
ATOM 2106 C CA . GLU A 1 262 ? 5.871 27.141 -11.523 1 74 262 GLU A CA 1
ATOM 2107 C C . GLU A 1 262 ? 6.773 26.188 -10.742 1 74 262 GLU A C 1
ATOM 2109 O O . GLU A 1 262 ? 7.551 25.438 -11.336 1 74 262 GLU A O 1
ATOM 2114 N N . CYS A 1 263 ? 6.68 26.234 -9.492 1 76.12 263 CYS A N 1
ATOM 2115 C CA . CYS A 1 263 ? 7.496 25.375 -8.648 1 76.12 263 CYS A CA 1
ATOM 2116 C C . CYS A 1 263 ? 7.168 23.906 -8.906 1 76.12 263 CYS A C 1
ATOM 2118 O O . CYS A 1 263 ? 8.07 23.062 -8.969 1 76.12 263 CYS A O 1
ATOM 2120 N N . THR A 1 264 ? 5.91 23.656 -9.102 1 78.94 264 THR A N 1
ATOM 2121 C CA . THR A 1 264 ? 5.484 22.297 -9.383 1 78.94 264 THR A CA 1
ATOM 2122 C C . THR A 1 264 ? 6.074 21.812 -10.703 1 78.94 264 THR A C 1
ATOM 2124 O O . THR A 1 264 ? 6.508 20.656 -10.812 1 78.94 264 THR A O 1
ATOM 2127 N N . GLU A 1 265 ? 6.082 22.656 -11.594 1 77.88 265 GLU A N 1
ATOM 2128 C CA . GLU A 1 265 ? 6.645 22.297 -12.891 1 77.88 265 GLU A CA 1
ATOM 2129 C C . GLU A 1 265 ? 8.141 22.016 -12.789 1 77.88 265 GLU A C 1
ATOM 2131 O O . GLU A 1 265 ? 8.641 21.062 -13.398 1 77.88 265 GLU A O 1
ATOM 2136 N N . VAL A 1 266 ? 8.812 22.812 -12.07 1 76.75 266 VAL A N 1
ATOM 2137 C CA . VAL A 1 266 ? 10.25 22.641 -11.891 1 76.75 266 VAL A CA 1
ATOM 2138 C C . VAL A 1 266 ? 10.523 21.312 -11.18 1 76.75 266 VAL A C 1
ATOM 2140 O O . VAL A 1 266 ? 11.43 20.578 -11.555 1 76.75 266 VAL A O 1
ATOM 2143 N N . GLU A 1 267 ? 9.727 21.078 -10.234 1 80.44 267 GLU A N 1
ATOM 2144 C CA . GLU A 1 267 ? 9.953 19.891 -9.43 1 80.44 267 GLU A CA 1
ATOM 2145 C C . GLU A 1 267 ? 9.602 18.625 -10.203 1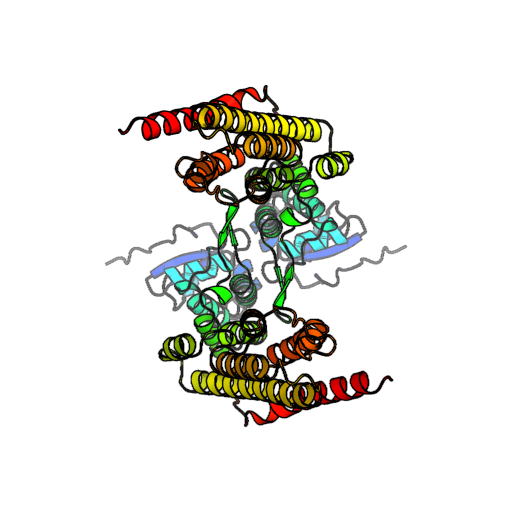 80.44 267 GLU A C 1
ATOM 2147 O O . GLU A 1 267 ? 10.156 17.547 -9.938 1 80.44 267 GLU A O 1
ATOM 2152 N N . GLN A 1 268 ? 8.75 18.766 -11.164 1 77.88 268 GLN A N 1
ATOM 2153 C CA . GLN A 1 268 ? 8.328 17.609 -11.961 1 77.88 268 GLN A CA 1
ATOM 2154 C C . GLN A 1 268 ? 9.266 17.391 -13.148 1 77.88 268 GLN A C 1
ATOM 2156 O O . GLN A 1 268 ? 9.297 16.297 -13.719 1 77.88 268 GLN A O 1
ATOM 2161 N N . ALA A 1 269 ? 9.906 18.406 -13.469 1 75.81 269 ALA A N 1
ATOM 2162 C CA . ALA A 1 269 ? 10.812 18.312 -14.617 1 75.81 269 ALA A CA 1
ATOM 2163 C C . ALA A 1 269 ? 12.078 17.547 -14.25 1 75.81 269 ALA A C 1
ATOM 2165 O O . ALA A 1 269 ? 12.883 18 -13.438 1 75.81 269 ALA A O 1
ATOM 2166 N N . LEU A 1 270 ? 12.117 16.25 -14.562 1 76.81 270 LEU A N 1
ATOM 2167 C CA . LEU A 1 270 ? 13.289 15.406 -14.312 1 76.81 270 LEU A CA 1
ATOM 2168 C C . LEU A 1 270 ? 13.945 14.984 -15.625 1 76.81 270 LEU A C 1
ATOM 2170 O O . LEU A 1 270 ? 13.281 14.875 -16.656 1 76.81 270 LEU A O 1
ATOM 2174 N N . PRO A 1 271 ? 15.273 14.914 -15.508 1 71.75 271 PRO A N 1
ATOM 2175 C CA . PRO A 1 271 ? 15.938 14.414 -16.719 1 71.75 271 PRO A CA 1
ATOM 2176 C C . PRO A 1 271 ? 15.531 12.984 -17.062 1 71.75 271 PRO A C 1
ATOM 2178 O O . PRO A 1 271 ? 14.969 12.273 -16.219 1 71.75 271 PRO A O 1
ATOM 2181 N N . GLU A 1 272 ? 15.695 12.641 -18.359 1 68.81 272 GLU A N 1
ATOM 2182 C CA . GLU A 1 272 ? 15.352 11.305 -18.828 1 68.81 272 GLU A CA 1
ATOM 2183 C C . GLU A 1 272 ? 16.172 10.234 -18.109 1 68.81 272 GLU A C 1
ATOM 2185 O O . GLU A 1 272 ? 17.344 10.453 -17.781 1 68.81 272 GLU A O 1
ATOM 2190 N N . TRP A 1 273 ? 15.477 9.18 -17.703 1 65.69 273 TRP A N 1
ATOM 2191 C CA . TRP A 1 273 ? 16.062 7.988 -17.109 1 65.69 273 TRP A CA 1
ATOM 2192 C C . TRP A 1 273 ? 16.688 7.094 -18.172 1 65.69 273 TRP A C 1
ATOM 2194 O O . TRP A 1 273 ? 16.234 7.062 -19.312 1 65.69 273 TRP A O 1
ATOM 2204 N N . PRO A 1 274 ? 17.906 6.129 -18.297 1 59.75 274 PRO A N 1
ATOM 2205 C CA . PRO A 1 274 ? 18.812 5.664 -17.234 1 59.75 274 PRO A CA 1
ATOM 2206 C C . PRO A 1 274 ? 19.859 6.711 -16.844 1 59.75 274 PRO A C 1
ATOM 2208 O O . PRO A 1 274 ? 20.203 7.578 -17.656 1 59.75 274 PRO A O 1
ATOM 2211 N N . LEU A 1 275 ? 20.047 6.859 -15.477 1 54.44 275 LEU A N 1
ATOM 2212 C CA . LEU A 1 275 ? 21.109 7.703 -14.938 1 54.44 275 LEU A CA 1
ATOM 2213 C C . LEU A 1 275 ? 22.453 7.379 -15.586 1 54.44 275 LEU A C 1
ATOM 2215 O O . LEU A 1 275 ? 23.406 8.141 -15.453 1 54.44 275 LEU A O 1
ATOM 2219 N N . SER A 1 276 ? 22.578 6.273 -16.062 1 49.25 276 SER A N 1
ATOM 2220 C CA . SER A 1 276 ? 23.922 5.926 -16.5 1 49.25 276 SER A CA 1
ATOM 2221 C C . SER A 1 276 ? 24.328 6.746 -17.703 1 49.25 276 SER A C 1
ATOM 2223 O O . SER A 1 276 ? 25.531 6.988 -17.922 1 49.25 276 SER A O 1
ATOM 2225 N N . ASP A 1 277 ? 23.406 6.828 -18.719 1 45.44 277 ASP A N 1
ATOM 2226 C CA . ASP A 1 277 ? 23.953 7.555 -19.859 1 45.44 277 ASP A CA 1
ATOM 2227 C C . ASP A 1 277 ? 23.922 9.062 -19.625 1 45.44 277 ASP A C 1
ATOM 2229 O O . ASP A 1 277 ? 22.906 9.711 -19.859 1 45.44 277 ASP A O 1
ATOM 2233 N N . ILE A 1 278 ? 24.484 9.508 -18.594 1 40.16 278 ILE A N 1
ATOM 2234 C CA . ILE A 1 278 ? 24.469 10.914 -18.219 1 40.16 278 ILE A CA 1
ATOM 2235 C C . ILE A 1 278 ? 24.828 11.781 -19.422 1 40.16 278 ILE A C 1
ATOM 2237 O O . ILE A 1 278 ? 25.984 11.875 -19.812 1 40.16 278 ILE A O 1
ATOM 2241 N N . PRO A 1 279 ? 24.078 11.82 -20.484 1 38.22 279 PRO A N 1
ATOM 2242 C CA . PRO A 1 279 ? 24.484 12.953 -21.312 1 38.22 279 PRO A CA 1
ATOM 2243 C C . PRO A 1 279 ? 24.562 14.266 -20.547 1 38.22 279 PRO A C 1
ATOM 2245 O O . PRO A 1 279 ? 24.016 14.367 -19.438 1 38.22 279 PRO A O 1
ATOM 2248 N N . SER A 1 280 ? 25.188 15.406 -21.047 1 35.84 280 SER A N 1
ATOM 2249 C CA . SER A 1 280 ? 25.141 16.797 -20.594 1 35.84 280 SER A CA 1
ATOM 2250 C C . SER A 1 280 ? 23.75 17.188 -20.125 1 35.84 280 SER A C 1
ATOM 2252 O O . SER A 1 280 ? 22.75 16.844 -20.797 1 35.84 280 SER A O 1
ATOM 2254 N N . LEU A 1 281 ? 23.484 17.281 -18.812 1 36.56 281 LEU A N 1
ATOM 2255 C CA . LEU A 1 281 ? 22.344 17.859 -18.125 1 36.56 281 LEU A CA 1
ATOM 2256 C C . LEU A 1 281 ? 21.641 18.906 -19 1 36.56 281 LEU A C 1
ATOM 2258 O O . LEU A 1 281 ? 20.797 19.656 -18.516 1 36.56 281 LEU A O 1
ATOM 2262 N N . ARG A 1 282 ? 22.016 19.141 -20.219 1 36 282 ARG A N 1
ATOM 2263 C CA . ARG A 1 282 ? 21.531 20.156 -21.141 1 36 282 ARG A CA 1
ATOM 2264 C C . ARG A 1 282 ? 20.047 19.953 -21.453 1 36 282 ARG A C 1
ATOM 2266 O O . ARG A 1 282 ? 19.391 20.844 -21.984 1 36 282 ARG A O 1
ATOM 2273 N N . SER A 1 283 ? 19.594 18.781 -21.328 1 36.59 283 SER A N 1
ATOM 2274 C CA . SER A 1 283 ? 18.219 18.594 -21.766 1 36.59 283 SER A CA 1
ATOM 2275 C C . SER A 1 283 ? 17.219 19.172 -20.766 1 36.59 283 SER A C 1
ATOM 2277 O O . SER A 1 283 ? 16.016 19.203 -21.031 1 36.59 283 SER A O 1
ATOM 2279 N N . LEU A 1 284 ? 17.469 19.125 -19.594 1 36.88 284 LEU A N 1
ATOM 2280 C CA . LEU A 1 284 ? 16.547 19.766 -18.672 1 36.88 284 LEU A CA 1
ATOM 2281 C C . LEU A 1 284 ? 16.25 21.188 -19.125 1 36.88 284 LEU A C 1
ATOM 2283 O O . LEU A 1 284 ? 15.289 21.812 -18.641 1 36.88 284 LEU A O 1
ATOM 2287 N N . ASP A 1 285 ? 17.094 21.781 -19.969 1 36.28 285 ASP A N 1
ATOM 2288 C CA . ASP A 1 285 ? 16.859 23.109 -20.531 1 36.28 285 ASP A CA 1
ATOM 2289 C C . ASP A 1 285 ? 15.633 23.125 -21.438 1 36.28 285 ASP A C 1
ATOM 2291 O O . ASP A 1 285 ? 14.906 24.109 -21.484 1 36.28 285 ASP A O 1
ATOM 2295 N N . ALA A 1 286 ? 15.43 22.094 -22.125 1 36.75 286 ALA A N 1
ATOM 2296 C CA . ALA A 1 286 ? 14.297 22.109 -23.047 1 36.75 286 ALA A CA 1
ATOM 2297 C C . ALA A 1 286 ? 12.969 22.094 -22.281 1 36.75 286 ALA A C 1
ATOM 2299 O O . ALA A 1 286 ? 11.977 22.641 -22.75 1 36.75 286 ALA A O 1
ATOM 2300 N N . CYS A 1 287 ? 12.93 21.406 -21.234 1 35.06 287 CYS A N 1
ATOM 2301 C CA . CYS A 1 287 ? 11.672 21.375 -20.5 1 35.06 287 CYS A CA 1
ATOM 2302 C C . CYS A 1 287 ? 11.398 22.719 -19.844 1 35.06 287 CYS A C 1
ATOM 2304 O O . CYS A 1 287 ? 10.242 23.078 -19.609 1 35.06 287 CYS A O 1
ATOM 2306 N N . SER A 1 288 ? 12.383 23.438 -19.516 1 36.38 288 SER A N 1
ATOM 2307 C CA . SER A 1 288 ? 12.234 24.75 -18.906 1 36.38 288 SER A CA 1
ATOM 2308 C C . SER A 1 288 ? 11.641 25.766 -19.875 1 36.38 288 SER A C 1
ATOM 2310 O O . SER A 1 288 ? 10.945 26.703 -19.469 1 36.38 288 SER A O 1
ATOM 2312 N N . LYS A 1 289 ? 11.984 25.688 -21.188 1 37.59 289 LYS A N 1
ATOM 2313 C CA . LYS A 1 289 ? 11.508 26.703 -22.141 1 37.59 289 LYS A CA 1
ATOM 2314 C C . LYS A 1 289 ? 9.984 26.672 -22.25 1 37.59 289 LYS A C 1
ATOM 2316 O O . LYS A 1 289 ? 9.359 27.672 -22.609 1 37.59 289 LYS A O 1
ATOM 2321 N N . SER A 1 290 ? 9.445 25.562 -22 1 34.19 290 SER A N 1
ATOM 2322 C CA . SER A 1 290 ? 7.992 25.578 -22.109 1 34.19 290 SER A CA 1
ATOM 2323 C C . SER A 1 290 ? 7.352 26.25 -20.891 1 34.19 290 SER A C 1
ATOM 2325 O O . SER A 1 290 ? 6.277 26.844 -21.016 1 34.19 290 SER A O 1
ATOM 2327 N N . VAL A 1 291 ? 8.023 26.219 -19.844 1 34.5 291 VAL A N 1
ATOM 2328 C CA . VAL A 1 291 ? 7.418 26.875 -18.688 1 34.5 291 VAL A CA 1
ATOM 2329 C C . VAL A 1 291 ? 7.559 28.391 -18.828 1 34.5 291 VAL A C 1
ATOM 2331 O O . VAL A 1 291 ? 6.664 29.141 -18.438 1 34.5 291 VAL A O 1
ATOM 2334 N N . SER A 1 292 ? 8.539 28.844 -19.562 1 34.5 292 SER A N 1
ATOM 2335 C CA . SER A 1 292 ? 8.672 30.297 -19.734 1 34.5 292 SER A CA 1
ATOM 2336 C C . SER A 1 292 ? 7.562 30.859 -20.609 1 34.5 292 SER A C 1
ATOM 2338 O O . SER A 1 292 ? 7.156 32 -20.438 1 34.5 292 SER A O 1
ATOM 2340 N N . HIS A 1 293 ? 7.215 30.156 -21.578 1 34 293 HIS A N 1
ATOM 2341 C CA . HIS A 1 293 ? 6.25 30.734 -22.5 1 34 293 HIS A CA 1
ATOM 2342 C C . HIS A 1 293 ? 4.883 30.891 -21.844 1 34 293 HIS A C 1
ATOM 2344 O O . HIS A 1 293 ? 4.145 31.828 -22.156 1 34 293 HIS A O 1
ATOM 2350 N N . ALA A 1 294 ? 4.555 30.078 -21 1 32.25 294 ALA A N 1
ATOM 2351 C CA . ALA A 1 294 ? 3.199 30.219 -20.484 1 32.25 294 ALA A CA 1
ATOM 2352 C C . ALA A 1 294 ? 3.074 31.453 -19.594 1 32.25 294 ALA A C 1
ATOM 2354 O O . ALA A 1 294 ? 2.008 32.062 -19.531 1 32.25 294 ALA A O 1
ATOM 2355 N N . PHE A 1 295 ? 4.109 31.766 -18.938 1 30.52 295 PHE A N 1
ATOM 2356 C CA . PHE A 1 295 ? 3.977 32.969 -18.156 1 30.52 295 PHE A CA 1
ATOM 2357 C C . PHE A 1 295 ? 3.885 34.188 -19.062 1 30.52 295 PHE A C 1
ATOM 2359 O O . PHE A 1 295 ? 3.236 35.188 -18.719 1 30.52 295 PHE A O 1
ATOM 2366 N N . ASN A 1 296 ? 4.48 34.188 -20.219 1 32.66 296 ASN A N 1
ATOM 2367 C CA . ASN A 1 296 ? 4.363 35.375 -21.062 1 32.66 296 ASN A CA 1
ATOM 2368 C C . ASN A 1 296 ? 2.924 35.594 -21.516 1 32.66 296 ASN A C 1
ATOM 2370 O O . ASN A 1 296 ? 2.492 36.719 -21.703 1 32.66 296 ASN A O 1
ATOM 2374 N N . GLU A 1 297 ? 2.209 34.531 -21.781 1 34.44 297 GLU A N 1
ATOM 2375 C CA . GLU A 1 297 ? 0.879 34.812 -22.312 1 34.44 297 GLU A CA 1
ATOM 2376 C C . GLU A 1 297 ? -0.055 35.344 -21.234 1 34.44 297 GLU A C 1
ATOM 2378 O O . GLU A 1 297 ? -0.948 36.156 -21.516 1 34.44 297 GLU A O 1
ATOM 2383 N N . TYR A 1 298 ? 0.067 34.844 -20.016 1 29.86 298 TYR A N 1
ATOM 2384 C CA . TYR A 1 298 ? -0.914 35.344 -19.062 1 29.86 298 TYR A CA 1
ATOM 2385 C C . TYR A 1 298 ? -0.547 36.75 -18.609 1 29.86 298 TYR A C 1
ATOM 2387 O O . TYR A 1 298 ? -1.366 37.438 -18 1 29.86 298 TYR A O 1
ATOM 2395 N N . ALA A 1 299 ? 0.604 37.125 -18.625 1 29.12 299 ALA A N 1
ATOM 2396 C CA . ALA A 1 299 ? 0.845 38.531 -18.25 1 29.12 299 ALA A CA 1
ATOM 2397 C C . ALA A 1 299 ? 0.134 39.469 -19.203 1 29.12 299 ALA A C 1
ATOM 2399 O O . ALA A 1 299 ? -0.112 40.656 -18.859 1 29.12 299 ALA A O 1
ATOM 2400 N N . CYS A 1 300 ? 0.071 39.125 -20.484 1 27.52 300 CYS A N 1
ATOM 2401 C CA . CYS A 1 300 ? -0.345 40.188 -21.391 1 27.52 300 CYS A CA 1
ATOM 2402 C C . CYS A 1 300 ? -1.863 40.312 -21.422 1 27.52 300 CYS A C 1
ATOM 2404 O O . CYS A 1 300 ? -2.42 40.969 -22.297 1 27.52 300 CYS A O 1
ATOM 2406 N N . THR A 1 301 ? -2.635 39.438 -20.766 1 26.36 301 THR A N 1
ATOM 2407 C CA . THR A 1 301 ? -3.973 40 -20.969 1 26.36 301 THR A CA 1
ATOM 2408 C C . THR A 1 301 ? -4.176 41.25 -20.125 1 26.36 301 THR A C 1
ATOM 2410 O O . THR A 1 301 ? -3.953 41.219 -18.906 1 26.36 301 THR A O 1
ATO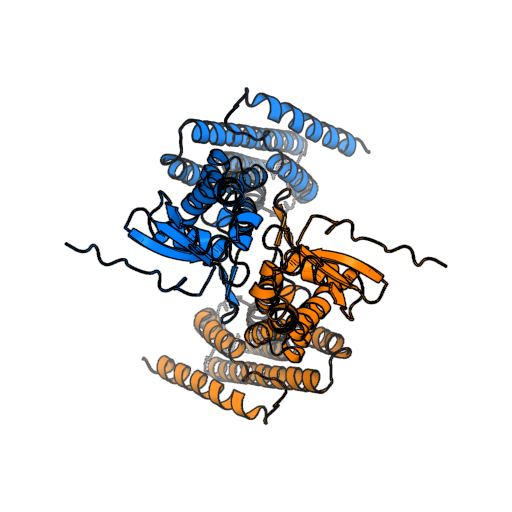M 2413 N N . PRO A 1 302 ? -4.242 42.438 -20.703 1 27.53 302 PRO A N 1
ATOM 2414 C CA . PRO A 1 302 ? -4.746 43.656 -20.062 1 27.53 302 PRO A CA 1
ATOM 2415 C C . PRO A 1 302 ? -6.023 43.438 -19.266 1 27.53 302 PRO A C 1
ATOM 2417 O O . PRO A 1 302 ? -6.797 42.531 -19.578 1 27.53 302 PRO A O 1
ATOM 2420 N N . MET B 1 1 ? -27.734 -24.125 -35.25 1 30.75 1 MET B N 1
ATOM 2421 C CA . MET B 1 1 ? -26.969 -22.938 -34.906 1 30.75 1 MET B CA 1
ATOM 2422 C C . MET B 1 1 ? -25.688 -23.328 -34.188 1 30.75 1 MET B C 1
ATOM 2424 O O . MET B 1 1 ? -25.734 -23.922 -33.094 1 30.75 1 MET B O 1
ATOM 2428 N N . ILE B 1 2 ? -24.656 -23.641 -34.719 1 37.44 2 ILE B N 1
ATOM 2429 C CA . ILE B 1 2 ? -23.391 -24.078 -34.156 1 37.44 2 ILE B CA 1
ATOM 2430 C C . ILE B 1 2 ? -22.891 -23.047 -33.156 1 37.44 2 ILE B C 1
ATOM 2432 O O . ILE B 1 2 ? -22.703 -21.875 -33.5 1 37.44 2 ILE B O 1
ATOM 2436 N N . LEU B 1 3 ? -23.25 -23.047 -31.953 1 46.91 3 LEU B N 1
ATOM 2437 C CA . LEU B 1 3 ? -22.891 -22.094 -30.906 1 46.91 3 LEU B CA 1
ATOM 2438 C C . LEU B 1 3 ? -21.406 -21.781 -30.922 1 46.91 3 LEU B C 1
ATOM 2440 O O . LEU B 1 3 ? -20.578 -22.703 -30.828 1 46.91 3 LEU B O 1
ATOM 2444 N N . LYS B 1 4 ? -20.984 -20.938 -31.688 1 55.44 4 LYS B N 1
ATOM 2445 C CA . LYS B 1 4 ? -19.625 -20.422 -31.828 1 55.44 4 LYS B CA 1
ATOM 2446 C C . LYS B 1 4 ? -18.969 -20.234 -30.469 1 55.44 4 LYS B C 1
ATOM 2448 O O . LYS B 1 4 ? -19.5 -19.547 -29.609 1 55.44 4 LYS B O 1
ATOM 2453 N N . LYS B 1 5 ? -18.141 -21.344 -30.156 1 68.12 5 LYS B N 1
ATOM 2454 C CA . LYS B 1 5 ? -17.391 -21.281 -28.906 1 68.12 5 LYS B CA 1
ATOM 2455 C C . LYS B 1 5 ? -16.531 -20.016 -28.844 1 68.12 5 LYS B C 1
ATOM 2457 O O . LYS B 1 5 ? -15.891 -19.641 -29.828 1 68.12 5 LYS B O 1
ATOM 2462 N N . THR B 1 6 ? -16.812 -19.125 -27.922 1 87.56 6 THR B N 1
ATOM 2463 C CA . THR B 1 6 ? -16.047 -17.906 -27.703 1 87.56 6 THR B CA 1
ATOM 2464 C C . THR B 1 6 ? -14.914 -18.141 -26.719 1 87.56 6 THR B C 1
ATOM 2466 O O . THR B 1 6 ? -15.141 -18.672 -25.625 1 87.56 6 THR B O 1
ATOM 2469 N N . TYR B 1 7 ? -13.727 -17.953 -27.219 1 90.56 7 TYR B N 1
ATOM 2470 C CA . TYR B 1 7 ? -12.531 -18.141 -26.406 1 90.56 7 TYR B CA 1
ATOM 2471 C C . TYR B 1 7 ? -12.086 -16.828 -25.766 1 90.56 7 TYR B C 1
ATOM 2473 O O . TYR B 1 7 ? -12.203 -15.766 -26.391 1 90.56 7 TYR B O 1
ATOM 2481 N N . SER B 1 8 ? -11.672 -17 -24.531 1 94.44 8 SER B N 1
ATOM 2482 C CA . SER B 1 8 ? -11.164 -15.82 -23.828 1 94.44 8 SER B CA 1
ATOM 2483 C C . SER B 1 8 ? -9.891 -15.297 -24.484 1 94.44 8 SER B C 1
ATOM 2485 O O . SER B 1 8 ? -9.008 -16.078 -24.859 1 94.44 8 SER B O 1
ATOM 2487 N N . GLU B 1 9 ? -9.789 -14.023 -24.641 1 93.12 9 GLU B N 1
ATOM 2488 C CA . GLU B 1 9 ? -8.594 -13.406 -25.219 1 93.12 9 GLU B CA 1
ATOM 2489 C C . GLU B 1 9 ? -7.434 -13.43 -24.219 1 93.12 9 GLU B C 1
ATOM 2491 O O . GLU B 1 9 ? -6.277 -13.602 -24.625 1 93.12 9 GLU B O 1
ATOM 2496 N N . SER B 1 10 ? -7.734 -13.289 -22.953 1 94.44 10 SER B N 1
ATOM 2497 C CA . SER B 1 10 ? -6.703 -13.219 -21.922 1 94.44 10 SER B CA 1
ATOM 2498 C C . SER B 1 10 ? -6.152 -14.602 -21.594 1 94.44 10 SER B C 1
ATOM 2500 O O . SER B 1 10 ? -5.008 -14.727 -21.141 1 94.44 10 SER B O 1
ATOM 2502 N N . PHE B 1 11 ? -7.004 -15.555 -21.828 1 97.62 11 PHE B N 1
ATOM 2503 C CA . PHE B 1 11 ? -6.625 -16.938 -21.531 1 97.62 11 PHE B CA 1
ATOM 2504 C C . PHE B 1 11 ? -6.961 -17.844 -22.703 1 97.62 11 PHE B C 1
ATOM 2506 O O . PHE B 1 11 ? -7.805 -18.734 -22.594 1 97.62 11 PHE B O 1
ATOM 2513 N N . PRO B 1 12 ? -6.211 -17.672 -23.719 1 96 12 PRO B N 1
ATOM 2514 C CA . PRO B 1 12 ? -6.488 -18.406 -24.953 1 96 12 PRO B CA 1
ATOM 2515 C C . PRO B 1 12 ? -6.055 -19.875 -24.875 1 96 12 PRO B C 1
ATOM 2517 O O . PRO B 1 12 ? -5.523 -20.312 -23.859 1 96 12 PRO B O 1
ATOM 2520 N N . GLU B 1 13 ? -6.316 -20.516 -25.984 1 92.31 13 GLU B N 1
ATOM 2521 C CA . GLU B 1 13 ? -5.848 -21.891 -26.094 1 92.31 13 GLU B CA 1
ATOM 2522 C C . GLU B 1 13 ? -4.328 -21.984 -25.969 1 92.31 13 GLU B C 1
ATOM 2524 O O . GLU B 1 13 ? -3.611 -21.156 -26.547 1 92.31 13 GLU B O 1
ATOM 2529 N N . GLY B 1 14 ? -3.84 -22.844 -25.203 1 90.94 14 GLY B N 1
ATOM 2530 C CA . GLY B 1 14 ? -2.404 -22.969 -25.016 1 90.94 14 GLY B CA 1
ATOM 2531 C C . GLY B 1 14 ? -1.913 -22.375 -23.719 1 90.94 14 GLY B C 1
ATOM 2532 O O . GLY B 1 14 ? -0.795 -22.656 -23.281 1 90.94 14 GLY B O 1
ATOM 2533 N N . TYR B 1 15 ? -2.791 -21.562 -23.109 1 94.25 15 TYR B N 1
ATOM 2534 C CA . TYR B 1 15 ? -2.398 -20.938 -21.844 1 94.25 15 TYR B CA 1
ATOM 2535 C C . TYR B 1 15 ? -2.248 -21.984 -20.75 1 94.25 15 TYR B C 1
ATOM 2537 O O . TYR B 1 15 ? -1.433 -21.812 -19.828 1 94.25 15 TYR B O 1
ATOM 2545 N N . GLY B 1 16 ? -3.062 -23 -20.844 1 92.69 16 GLY B N 1
ATOM 2546 C CA . GLY B 1 16 ? -3.031 -24.062 -19.859 1 92.69 16 GLY B CA 1
ATOM 2547 C C . GLY B 1 16 ? -3.633 -25.359 -20.359 1 92.69 16 GLY B C 1
ATOM 2548 O O . GLY B 1 16 ? -4.051 -25.453 -21.516 1 92.69 16 GLY B O 1
ATOM 2549 N N . ASP B 1 17 ? -3.719 -26.328 -19.438 1 91.81 17 ASP B N 1
ATOM 2550 C CA . ASP B 1 17 ? -4.141 -27.656 -19.828 1 91.81 17 ASP B CA 1
ATOM 2551 C C . ASP B 1 17 ? -5.543 -27.969 -19.297 1 91.81 17 ASP B C 1
ATOM 2553 O O . ASP B 1 17 ? -5.965 -29.125 -19.297 1 91.81 17 ASP B O 1
ATOM 2557 N N . CYS B 1 18 ? -6.16 -26.984 -18.875 1 94.56 18 CYS B N 1
ATOM 2558 C CA . CYS B 1 18 ? -7.531 -27.109 -18.391 1 94.56 18 CYS B CA 1
ATOM 2559 C C . CYS B 1 18 ? -8.43 -26.031 -18.984 1 94.56 18 CYS B C 1
ATOM 2561 O O . CYS B 1 18 ? -8.008 -24.875 -19.109 1 94.56 18 CYS B O 1
ATOM 2563 N N . ALA B 1 19 ? -9.648 -26.484 -19.344 1 96 19 ALA B N 1
ATOM 2564 C CA . ALA B 1 19 ? -10.594 -25.531 -19.906 1 96 19 ALA B CA 1
ATOM 2565 C C . ALA B 1 19 ? -11.734 -25.234 -18.938 1 96 19 ALA B C 1
ATOM 2567 O O . ALA B 1 19 ? -12.352 -26.156 -18.406 1 96 19 ALA B O 1
ATOM 2568 N N . LEU B 1 20 ? -11.953 -23.969 -18.703 1 97.25 20 LEU B N 1
ATOM 2569 C CA . LEU B 1 20 ? -13.078 -23.5 -17.891 1 97.25 20 LEU B CA 1
ATOM 2570 C C . LEU B 1 20 ? -14.125 -22.812 -18.766 1 97.25 20 LEU B C 1
ATOM 2572 O O . LEU B 1 20 ? -13.789 -21.938 -19.562 1 97.25 20 LEU B O 1
ATOM 2576 N N . GLU B 1 21 ? -15.344 -23.234 -18.578 1 97.12 21 GLU B N 1
ATOM 2577 C CA . GLU B 1 21 ? -16.422 -22.641 -19.359 1 97.12 21 GLU B CA 1
ATOM 2578 C C . GLU B 1 21 ? -17.359 -21.828 -18.469 1 97.12 21 GLU B C 1
ATOM 2580 O O . GLU B 1 21 ? -17.984 -22.359 -17.547 1 97.12 21 GLU B O 1
ATOM 2585 N N . SER B 1 22 ? -17.453 -20.562 -18.797 1 97.38 22 SER B N 1
ATOM 2586 C CA . SER B 1 22 ? -18.312 -19.672 -18.047 1 97.38 22 SER B CA 1
ATOM 2587 C C . SER B 1 22 ? -19.781 -19.906 -18.391 1 97.38 22 SER B C 1
ATOM 2589 O O . SER B 1 22 ? -20.094 -20.625 -19.344 1 97.38 22 SER B O 1
ATOM 2591 N N . SER B 1 23 ? -20.656 -19.281 -17.625 1 95.94 23 SER B N 1
ATOM 2592 C CA . SER B 1 23 ? -22.094 -19.469 -17.812 1 95.94 23 SER B CA 1
ATOM 2593 C C . SER B 1 23 ? -22.562 -18.859 -19.125 1 95.94 23 SER B C 1
ATOM 2595 O O . SER B 1 23 ? -23.547 -19.312 -19.703 1 95.94 23 SER B O 1
ATOM 2597 N N . ASP B 1 24 ? -21.844 -17.875 -19.625 1 96.12 24 ASP B N 1
ATOM 2598 C CA . ASP B 1 24 ? -22.234 -17.219 -20.875 1 96.12 24 ASP B CA 1
ATOM 2599 C C . ASP B 1 24 ? -21.484 -17.812 -22.062 1 96.12 24 ASP B C 1
ATOM 2601 O O . ASP B 1 24 ? -21.469 -17.234 -23.141 1 96.12 24 ASP B O 1
ATOM 2605 N N . GLY B 1 25 ? -20.75 -18.891 -21.844 1 94.62 25 GLY B N 1
ATOM 2606 C CA . GLY B 1 25 ? -20.25 -19.703 -22.938 1 94.62 25 GLY B CA 1
ATOM 2607 C C . GLY B 1 25 ? -18.844 -19.344 -23.359 1 94.62 25 GLY B C 1
ATOM 2608 O O . GLY B 1 25 ? -18.406 -19.703 -24.453 1 94.62 25 GLY B O 1
ATOM 2609 N N . VAL B 1 26 ? -18.141 -18.656 -22.562 1 97 26 VAL B N 1
ATOM 2610 C CA . VAL B 1 26 ? -16.766 -18.312 -22.875 1 97 26 VAL B CA 1
ATOM 2611 C C . VAL B 1 26 ? -15.82 -19.359 -22.281 1 97 26 VAL B C 1
ATOM 2613 O O . VAL B 1 26 ? -15.992 -19.766 -21.125 1 97 26 VAL B O 1
ATOM 2616 N N . ILE B 1 27 ? -14.836 -19.781 -23.062 1 97.81 27 ILE B N 1
ATOM 2617 C CA . ILE B 1 27 ? -13.914 -20.812 -22.625 1 97.81 27 ILE B CA 1
ATOM 2618 C C . ILE B 1 27 ? -12.578 -20.188 -22.219 1 97.81 27 ILE B C 1
ATOM 2620 O O . ILE B 1 27 ? -12.008 -19.406 -22.984 1 97.81 27 ILE B O 1
ATOM 2624 N N . PHE B 1 28 ? -12.07 -20.484 -21.047 1 98.12 28 PHE B N 1
ATOM 2625 C CA . PHE B 1 28 ? -10.789 -20.062 -20.516 1 98.12 28 PHE B CA 1
ATOM 2626 C C . PHE B 1 28 ? -9.844 -21.234 -20.344 1 98.12 28 PHE B C 1
ATOM 2628 O O . PHE B 1 28 ? -10.195 -22.234 -19.734 1 98.12 28 PHE B O 1
ATOM 2635 N N . HIS B 1 29 ? -8.703 -21.141 -20.953 1 97.12 29 HIS B N 1
ATOM 2636 C CA . HIS B 1 29 ? -7.684 -22.156 -20.719 1 97.12 29 HIS B CA 1
ATOM 2637 C C . HIS B 1 29 ? -6.73 -21.734 -19.609 1 97.12 29 HIS B C 1
ATOM 2639 O O . HIS B 1 29 ? -6.281 -20.594 -19.562 1 97.12 29 HIS B O 1
ATOM 2645 N N . PHE B 1 30 ? -6.453 -22.594 -18.672 1 96.75 30 PHE B N 1
ATOM 2646 C CA . PHE B 1 30 ? -5.676 -22.281 -17.484 1 96.75 30 PHE B CA 1
ATOM 2647 C C . PHE B 1 30 ? -4.918 -23.5 -16.984 1 96.75 30 PHE B C 1
ATOM 2649 O O . PHE B 1 30 ? -5.383 -24.625 -17.156 1 96.75 30 PHE B O 1
ATOM 2656 N N . PRO B 1 31 ? -3.76 -23.297 -16.453 1 94.62 31 PRO B N 1
ATOM 2657 C CA . PRO B 1 31 ? -3.027 -24.453 -15.938 1 94.62 31 PRO B CA 1
ATOM 2658 C C . PRO B 1 31 ? -3.766 -25.156 -14.805 1 94.62 31 PRO B C 1
ATOM 2660 O O . PRO B 1 31 ? -4.043 -24.547 -13.766 1 94.62 31 PRO B O 1
ATOM 2663 N N . ARG B 1 32 ? -3.977 -26.453 -15.023 1 94.06 32 ARG B N 1
ATOM 2664 C CA . ARG B 1 32 ? -4.691 -27.281 -14.062 1 94.06 32 ARG B CA 1
ATOM 2665 C C . ARG B 1 32 ? -3.99 -27.281 -12.711 1 94.06 32 ARG B C 1
ATOM 2667 O O . ARG B 1 32 ? -4.637 -27.156 -11.672 1 94.06 32 ARG B O 1
ATOM 2674 N N . SER B 1 33 ? -2.713 -27.359 -12.719 1 92.06 33 SER B N 1
ATOM 2675 C CA . SER B 1 33 ? -1.926 -27.422 -11.492 1 92.06 33 SER B CA 1
ATOM 2676 C C . SER B 1 33 ? -2.076 -26.141 -10.672 1 92.06 33 SER B C 1
ATOM 2678 O O . SER B 1 33 ? -2.096 -26.188 -9.438 1 92.06 33 SER B O 1
ATOM 2680 N N . LEU B 1 34 ? -2.154 -25.047 -11.344 1 95.19 34 LEU B N 1
ATOM 2681 C CA . LEU B 1 34 ? -2.32 -23.766 -10.656 1 95.19 34 LEU B CA 1
ATOM 2682 C C . LEU B 1 34 ? -3.695 -23.672 -10 1 95.19 34 LEU B C 1
ATOM 2684 O O . LEU B 1 34 ? -3.822 -23.172 -8.883 1 95.19 34 LEU B O 1
ATOM 2688 N N . LEU B 1 35 ? -4.668 -24.156 -10.68 1 96.56 35 LEU B N 1
ATOM 2689 C CA . LEU B 1 35 ? -6.02 -24.188 -10.125 1 96.56 35 LEU B CA 1
ATOM 2690 C C . LEU B 1 35 ? -6.07 -25.062 -8.883 1 96.56 35 LEU B C 1
ATOM 2692 O O . LEU B 1 35 ? -6.562 -24.641 -7.836 1 96.56 35 LEU B O 1
ATOM 2696 N N . ILE B 1 36 ? -5.516 -26.219 -9 1 95.06 36 ILE B N 1
ATOM 2697 C CA . ILE B 1 36 ? -5.535 -27.188 -7.914 1 95.06 36 ILE B CA 1
ATOM 2698 C C . ILE B 1 36 ? -4.754 -26.641 -6.719 1 95.06 36 ILE B C 1
ATOM 2700 O O . ILE B 1 36 ? -5.168 -26.812 -5.57 1 95.06 36 ILE B O 1
ATOM 2704 N N . HIS B 1 37 ? -3.689 -25.938 -7.02 1 95.5 37 HIS B N 1
ATOM 2705 C CA . HIS B 1 37 ? -2.822 -25.422 -5.965 1 95.5 37 HIS B CA 1
ATOM 2706 C C . HIS B 1 37 ? -3.482 -24.266 -5.238 1 95.5 37 HIS B C 1
ATOM 2708 O O . HIS B 1 37 ? -3.316 -24.109 -4.023 1 95.5 37 HIS B O 1
ATOM 2714 N N . SER B 1 38 ? -4.25 -23.422 -5.883 1 96.69 38 SER B N 1
ATOM 2715 C CA . SER B 1 38 ? -4.695 -22.125 -5.363 1 96.69 38 SER B CA 1
ATOM 2716 C C . SER B 1 38 ? -6.117 -22.219 -4.824 1 96.69 38 SER B C 1
ATOM 2718 O O . SER B 1 38 ? -6.555 -21.344 -4.074 1 96.69 38 SER B O 1
ATOM 2720 N N . SER B 1 39 ? -6.844 -23.266 -5.219 1 97.44 39 SER B N 1
ATOM 2721 C CA . SER B 1 39 ? -8.273 -23.297 -4.938 1 97.44 39 SER B CA 1
ATOM 2722 C C . SER B 1 39 ? -8.695 -24.656 -4.395 1 97.44 39 SER B C 1
ATOM 2724 O O . SER B 1 39 ? -8.43 -25.688 -5.012 1 97.44 39 SER B O 1
ATOM 2726 N N . THR B 1 40 ? -9.445 -24.656 -3.289 1 96.38 40 THR B N 1
ATOM 2727 C CA . THR B 1 40 ? -9.922 -25.906 -2.721 1 96.38 40 THR B CA 1
ATOM 2728 C C . THR B 1 40 ? -11.047 -26.5 -3.57 1 96.38 40 THR B C 1
ATOM 2730 O O . THR B 1 40 ? -11.188 -27.719 -3.678 1 96.38 40 THR B O 1
ATOM 2733 N N . PHE B 1 41 ? -11.859 -25.656 -4.223 1 96.5 41 PHE B N 1
ATOM 2734 C CA . PHE B 1 41 ? -12.922 -26.109 -5.125 1 96.5 41 PHE B CA 1
ATOM 2735 C C . PHE B 1 41 ? -12.328 -26.844 -6.32 1 96.5 41 PHE B C 1
ATOM 2737 O O . PHE B 1 41 ? -12.742 -27.953 -6.629 1 96.5 41 PHE B O 1
ATOM 2744 N N . PHE B 1 42 ? -11.352 -26.266 -6.918 1 96.25 42 PHE B N 1
ATOM 2745 C CA . PHE B 1 42 ? -10.773 -26.875 -8.109 1 96.25 42 PHE B CA 1
ATOM 2746 C C . PHE B 1 42 ? -9.945 -28.094 -7.75 1 96.25 42 PHE B C 1
ATOM 2748 O O . PHE B 1 42 ? -9.836 -29.047 -8.539 1 96.25 42 PHE B O 1
ATOM 2755 N N . LYS B 1 43 ? -9.328 -28.047 -6.586 1 94.75 43 LYS B N 1
ATOM 2756 C CA . LYS B 1 43 ? -8.633 -29.25 -6.121 1 94.75 43 LYS B CA 1
ATOM 2757 C C . LYS B 1 43 ? -9.594 -30.438 -6.039 1 94.75 43 LYS B C 1
ATOM 2759 O O . LYS B 1 43 ? -9.289 -31.516 -6.539 1 94.75 43 LYS B O 1
ATOM 2764 N N . SER B 1 44 ? -10.742 -30.188 -5.512 1 93.12 44 SER B N 1
ATOM 2765 C CA . SER B 1 44 ? -11.727 -31.25 -5.34 1 93.12 44 SER B CA 1
ATOM 2766 C C . SER B 1 44 ? -12.305 -31.688 -6.68 1 93.12 44 SER B C 1
ATOM 2768 O O . SER B 1 44 ? -12.617 -32.875 -6.867 1 93.12 44 SER B O 1
ATOM 2770 N N . THR B 1 45 ? -12.375 -30.797 -7.664 1 91.06 45 THR B N 1
ATOM 2771 C CA . THR B 1 45 ? -13.039 -31.062 -8.938 1 91.06 45 THR B CA 1
ATOM 2772 C C . THR B 1 45 ? -12.062 -31.672 -9.938 1 91.06 45 THR B C 1
ATOM 2774 O O . THR B 1 45 ? -12.445 -32.531 -10.742 1 91.06 45 THR B O 1
ATOM 2777 N N . LEU B 1 46 ? -10.781 -31.297 -9.773 1 91 46 LEU B N 1
ATOM 2778 C CA . LEU B 1 46 ? -9.844 -31.641 -10.836 1 91 46 LEU B CA 1
ATOM 2779 C C . LEU B 1 46 ? -8.844 -32.688 -10.359 1 91 46 LEU B C 1
ATOM 2781 O O . LEU B 1 46 ? -8.156 -33.312 -11.172 1 91 46 LEU B O 1
ATOM 2785 N N . ASP B 1 47 ? -8.703 -32.844 -9.094 1 82.81 47 ASP B N 1
ATOM 2786 C CA . ASP B 1 47 ? -7.656 -33.688 -8.57 1 82.81 47 ASP B CA 1
ATOM 2787 C C . ASP B 1 47 ? -7.906 -35.156 -8.953 1 82.81 47 ASP B C 1
ATOM 2789 O O . ASP B 1 47 ? -6.965 -35.938 -9.094 1 82.81 47 ASP B O 1
ATOM 2793 N N . THR B 1 48 ? -9.148 -35.469 -9.203 1 78.44 48 THR B N 1
ATOM 2794 C CA . THR B 1 48 ? -9.484 -36.844 -9.5 1 78.44 48 THR B CA 1
ATOM 2795 C C . THR B 1 48 ? -9.312 -37.156 -10.984 1 78.44 48 THR B C 1
ATOM 2797 O O . THR B 1 48 ? -9.266 -38.312 -11.383 1 78.44 48 THR B O 1
ATOM 2800 N N . VAL B 1 49 ? -9.102 -36.25 -11.766 1 70.75 49 VAL B N 1
ATOM 2801 C CA . VAL B 1 49 ? -8.977 -36.438 -13.203 1 70.75 49 VAL B CA 1
ATOM 2802 C C . VAL B 1 49 ? -7.539 -36.812 -13.547 1 70.75 49 VAL B C 1
ATOM 2804 O O . VAL B 1 49 ? -6.598 -36.125 -13.203 1 70.75 49 VAL B O 1
ATOM 2807 N N . PRO B 1 50 ? -7.395 -37.969 -14.102 1 66.38 50 PRO B N 1
ATOM 2808 C CA . PRO B 1 50 ? -6.027 -38.375 -14.406 1 66.38 50 PRO B CA 1
ATOM 2809 C C . PRO B 1 50 ? -5.332 -37.469 -15.414 1 66.38 50 PRO B C 1
ATOM 2811 O O . PRO B 1 50 ? -5.969 -36.969 -16.344 1 66.38 50 PRO B O 1
ATOM 2814 N N . SER B 1 51 ? -4.176 -37.062 -15.148 1 61.41 51 SER B N 1
ATOM 2815 C CA . SER B 1 51 ? -3.359 -36.188 -16.016 1 61.41 51 SER B CA 1
ATOM 2816 C C . SER B 1 51 ? -3.07 -36.875 -17.344 1 61.41 51 SER B C 1
ATOM 2818 O O . SER B 1 51 ? -2.775 -36.219 -18.328 1 61.41 51 SER B O 1
ATOM 2820 N N . THR B 1 52 ? -3.188 -38.125 -17.297 1 59.62 52 THR B N 1
ATOM 2821 C CA . THR B 1 52 ? -2.844 -38.938 -18.469 1 59.62 52 THR B CA 1
ATOM 2822 C C . THR B 1 52 ? -3.975 -38.906 -19.484 1 59.62 52 THR B C 1
ATOM 2824 O O . THR B 1 52 ? -3.812 -39.375 -20.609 1 59.62 52 THR B O 1
ATOM 2827 N N . SER B 1 53 ? -5.008 -38.344 -19.047 1 57.41 53 SER B N 1
ATOM 2828 C CA . SER B 1 53 ? -6.129 -38.344 -19.969 1 57.41 53 SER B CA 1
ATOM 2829 C C . SER B 1 53 ? -5.84 -37.438 -21.188 1 57.41 53 SER B C 1
ATOM 2831 O O . SER B 1 53 ? -5.227 -36.375 -21.047 1 57.41 53 SER B O 1
ATOM 2833 N N . THR B 1 54 ? -5.91 -38 -22.344 1 65.06 54 THR B N 1
ATOM 2834 C CA . THR B 1 54 ? -5.711 -37.344 -23.641 1 65.06 54 THR B CA 1
ATOM 2835 C C . THR B 1 54 ? -6.645 -36.156 -23.781 1 65.06 54 THR B C 1
ATOM 2837 O O . THR B 1 54 ? -6.344 -35.219 -24.516 1 65.06 54 THR B O 1
ATOM 2840 N N . GLN B 1 55 ? -7.691 -36.188 -23 1 76 55 GLN B N 1
ATOM 2841 C CA . GLN B 1 55 ? -8.648 -35.125 -23.188 1 76 55 GLN B CA 1
ATOM 2842 C C . GLN B 1 55 ? -8.469 -34.031 -22.125 1 76 55 GLN B C 1
ATOM 2844 O O . GLN B 1 55 ? -8.297 -34.344 -20.938 1 76 55 GLN B O 1
ATOM 2849 N N . GLN B 1 56 ? -8.375 -32.875 -22.578 1 83.81 56 GLN B N 1
ATOM 2850 C CA . GLN B 1 56 ? -8.266 -31.719 -21.688 1 83.81 56 GLN B CA 1
ATOM 2851 C C . GLN B 1 56 ? -9.453 -31.641 -20.734 1 83.81 56 GLN B C 1
ATOM 2853 O O . GLN B 1 56 ? -10.609 -31.688 -21.172 1 83.81 56 GLN B O 1
ATOM 2858 N N . PRO B 1 57 ? -9.141 -31.672 -19.453 1 88.5 57 PRO B N 1
ATOM 2859 C CA . PRO B 1 57 ? -10.25 -31.531 -18.5 1 88.5 57 PRO B CA 1
ATOM 2860 C C . PRO B 1 57 ? -11.055 -30.25 -18.719 1 88.5 57 PRO B C 1
ATOM 2862 O O . PRO B 1 57 ? -10.484 -29.203 -19.047 1 88.5 57 PRO B O 1
ATOM 2865 N N . LYS B 1 58 ? -12.359 -30.422 -18.594 1 91.19 58 LYS B N 1
ATOM 2866 C CA . LYS B 1 58 ? -13.266 -29.297 -18.766 1 91.19 58 LYS B CA 1
ATOM 2867 C C . LYS B 1 58 ? -14.141 -29.109 -17.516 1 91.19 58 LYS B C 1
ATOM 2869 O O . LYS B 1 58 ? -14.695 -30.078 -17 1 91.19 58 LYS B O 1
ATOM 2874 N N . VAL B 1 59 ? -14.172 -27.891 -17 1 94 59 VAL B N 1
ATOM 2875 C CA . VAL B 1 59 ? -14.977 -27.562 -15.836 1 94 59 VAL B CA 1
ATOM 2876 C C . VAL B 1 59 ? -15.961 -26.438 -16.172 1 94 59 VAL B C 1
ATOM 2878 O O . VAL B 1 59 ? -15.562 -25.406 -16.719 1 94 59 VAL B O 1
ATOM 2881 N N . SER B 1 60 ? -17.203 -26.641 -15.875 1 94.88 60 SER B N 1
ATOM 2882 C CA . SER B 1 60 ? -18.219 -25.609 -16.031 1 94.88 60 SER B CA 1
ATOM 2883 C C . SER B 1 60 ? -18.312 -24.734 -14.781 1 94.88 60 SER B C 1
ATOM 2885 O O . SER B 1 60 ? -18.438 -25.25 -13.672 1 94.88 60 SER B O 1
ATOM 2887 N N . ILE B 1 61 ? -18.25 -23.438 -15.008 1 94.94 61 ILE B N 1
ATOM 2888 C CA . ILE B 1 61 ? -18.328 -22.469 -13.914 1 94.94 61 ILE B CA 1
ATOM 2889 C C . ILE B 1 61 ? -19.625 -21.688 -14.008 1 94.94 61 ILE B C 1
ATOM 2891 O O . ILE B 1 61 ? -20.062 -21.312 -15.109 1 94.94 61 ILE B O 1
ATOM 2895 N N . GLU B 1 62 ? -20.234 -21.375 -12.906 1 95.81 62 GLU B N 1
ATOM 2896 C CA . GLU B 1 62 ? -21.562 -20.75 -12.875 1 95.81 62 GLU B CA 1
ATOM 2897 C C . GLU B 1 62 ? -21.453 -19.25 -13.125 1 95.81 62 GLU B C 1
ATOM 2899 O O . GLU B 1 62 ? -22.438 -18.594 -13.477 1 95.81 62 GLU B O 1
ATOM 2904 N N . GLU B 1 63 ? -20.312 -18.734 -12.969 1 96.88 63 GLU B N 1
ATOM 2905 C CA . GLU B 1 63 ? -20.125 -17.281 -13.094 1 96.88 63 GLU B CA 1
ATOM 2906 C C . GLU B 1 63 ? -20.016 -16.875 -14.562 1 96.88 63 GLU B C 1
ATOM 2908 O O . GLU B 1 63 ? -19.625 -17.672 -15.414 1 96.88 63 GLU B O 1
ATOM 2913 N N . LYS B 1 64 ? -20.391 -15.609 -14.805 1 96.69 64 LYS B N 1
ATOM 2914 C CA . LYS B 1 64 ? -20.188 -15.016 -16.125 1 96.69 64 LYS B CA 1
ATOM 2915 C C . LYS B 1 64 ? -18.703 -14.836 -16.422 1 96.69 64 LYS B C 1
ATOM 2917 O O . LYS B 1 64 ? -17.875 -14.859 -15.508 1 96.69 64 LYS B O 1
ATOM 2922 N N . SER B 1 65 ? -18.391 -14.656 -17.719 1 97.5 65 SER B N 1
ATOM 2923 C CA . SER B 1 65 ? -17.016 -14.586 -18.203 1 97.5 65 SER B CA 1
ATOM 2924 C C . SER B 1 65 ? -16.25 -13.469 -17.516 1 97.5 65 SER B C 1
ATOM 2926 O O . SER B 1 65 ? -15.055 -13.609 -17.234 1 97.5 65 SER B O 1
ATOM 2928 N N . SER B 1 66 ? -16.875 -12.359 -17.266 1 95.81 66 SER B N 1
ATOM 2929 C CA . SER B 1 66 ? -16.203 -11.234 -16.625 1 95.81 66 SER B CA 1
ATOM 2930 C C . SER B 1 66 ? -15.695 -11.602 -15.234 1 95.81 66 SER B C 1
ATOM 2932 O O . SER B 1 66 ? -14.586 -11.234 -14.852 1 95.81 66 SER B O 1
ATOM 2934 N N . LEU B 1 67 ? -16.453 -12.398 -14.531 1 96.88 67 LEU B N 1
ATOM 2935 C CA . LEU B 1 67 ? -16.078 -12.797 -13.18 1 96.88 67 LEU B CA 1
ATOM 2936 C C . LEU B 1 67 ? -15.047 -13.922 -13.203 1 96.88 67 LEU B C 1
ATOM 2938 O O . LEU B 1 67 ? -14.164 -13.969 -12.344 1 96.88 67 LEU B O 1
ATOM 2942 N N . VAL B 1 68 ? -15.18 -14.766 -14.195 1 97.88 68 VAL B N 1
ATOM 2943 C CA . VAL B 1 68 ? -14.195 -15.828 -14.328 1 97.88 68 VAL B CA 1
ATOM 2944 C C . VAL B 1 68 ? -12.82 -15.227 -14.609 1 97.88 68 VAL B C 1
ATOM 2946 O O . VAL B 1 68 ? -11.82 -15.633 -14.008 1 97.88 68 VAL B O 1
ATOM 2949 N N . LYS B 1 69 ? -12.828 -14.273 -15.477 1 97.44 69 LYS B N 1
ATOM 2950 C CA . LYS B 1 69 ? -11.586 -13.578 -15.773 1 97.44 69 LYS B CA 1
ATOM 2951 C C . LYS B 1 69 ? -10.992 -12.938 -14.523 1 97.44 69 LYS B C 1
ATOM 2953 O O . LYS B 1 69 ? -9.789 -13.039 -14.273 1 97.44 69 LYS B O 1
ATOM 2958 N N . LEU B 1 70 ? -11.859 -12.305 -13.758 1 96.88 70 LEU B N 1
ATOM 2959 C CA . LEU B 1 70 ? -11.438 -11.648 -12.523 1 96.88 70 LEU B CA 1
ATOM 2960 C C . LEU B 1 70 ? -10.82 -12.664 -11.562 1 96.88 70 LEU B C 1
ATOM 2962 O O . LEU B 1 70 ? -9.766 -12.406 -10.977 1 96.88 70 LEU B O 1
ATOM 2966 N N . LEU B 1 71 ? -11.391 -13.773 -11.469 1 97.69 71 LEU B N 1
ATOM 2967 C CA . LEU B 1 71 ? -10.898 -14.836 -10.602 1 97.69 71 LEU B CA 1
ATOM 2968 C C . LEU B 1 71 ? -9.531 -15.336 -11.07 1 97.69 71 LEU B C 1
ATOM 2970 O O . LEU B 1 71 ? -8.586 -15.406 -10.281 1 97.69 71 LEU B O 1
ATOM 2974 N N . LEU B 1 72 ? -9.422 -15.586 -12.359 1 98.19 72 LEU B N 1
ATOM 2975 C CA . LEU B 1 72 ? -8.219 -16.203 -12.898 1 98.19 72 LEU B CA 1
ATOM 2976 C C . LEU B 1 72 ? -7.039 -15.234 -12.852 1 98.19 72 LEU B C 1
ATOM 2978 O O . LEU B 1 72 ? -5.902 -15.641 -12.609 1 98.19 72 LEU B O 1
ATOM 2982 N N . VAL B 1 73 ? -7.312 -13.992 -13.055 1 97.38 73 VAL B N 1
ATOM 2983 C CA . VAL B 1 73 ? -6.266 -12.977 -12.984 1 97.38 73 VAL B CA 1
ATOM 2984 C C . VAL B 1 73 ? -5.672 -12.945 -11.578 1 97.38 73 VAL B C 1
ATOM 2986 O O . VAL B 1 73 ? -4.469 -12.727 -11.414 1 97.38 73 VAL B O 1
ATOM 2989 N N . HIS B 1 74 ? -6.453 -13.242 -10.617 1 96.75 74 HIS B N 1
ATOM 2990 C CA . HIS B 1 74 ? -5.996 -13.18 -9.234 1 96.75 74 HIS B CA 1
ATOM 2991 C C . HIS B 1 74 ? -5.371 -14.5 -8.789 1 96.75 74 HIS B C 1
ATOM 2993 O O . HIS B 1 74 ? -4.652 -14.547 -7.789 1 96.75 74 HIS B O 1
ATOM 2999 N N . ILE B 1 75 ? -5.645 -15.516 -9.531 1 97.25 75 ILE B N 1
ATOM 3000 C CA . ILE B 1 75 ? -5.023 -16.797 -9.227 1 97.25 75 ILE B CA 1
ATOM 3001 C C . ILE B 1 75 ? -3.639 -16.875 -9.867 1 97.25 75 ILE B C 1
ATOM 3003 O O . ILE B 1 75 ? -2.699 -17.406 -9.273 1 97.25 75 ILE B O 1
ATOM 3007 N N . ASP B 1 76 ? -3.523 -16.328 -11.031 1 97.19 76 ASP B N 1
ATOM 3008 C CA . ASP B 1 76 ? -2.256 -16.359 -11.758 1 97.19 76 ASP B CA 1
ATOM 3009 C C . ASP B 1 76 ? -1.269 -15.352 -11.164 1 97.19 76 ASP B C 1
ATOM 3011 O O . ASP B 1 76 ? -1.463 -14.141 -11.281 1 97.19 76 ASP B O 1
ATOM 3015 N N . PRO B 1 77 ? -0.201 -15.82 -10.555 1 95 77 PRO B N 1
ATOM 3016 C CA . PRO B 1 77 ? 0.737 -14.898 -9.906 1 95 77 PRO B CA 1
ATOM 3017 C C . PRO B 1 77 ? 1.47 -14 -10.906 1 95 77 PRO B C 1
ATOM 3019 O O . PRO B 1 77 ? 2.006 -12.961 -10.523 1 95 77 PRO B O 1
ATOM 3022 N N . THR B 1 78 ? 1.522 -14.375 -12.164 1 95.69 78 THR B N 1
ATOM 3023 C CA . THR B 1 78 ? 2.303 -13.633 -13.148 1 95.69 78 THR B CA 1
ATOM 3024 C C . THR B 1 78 ? 1.499 -12.461 -13.711 1 95.69 78 THR B C 1
ATOM 3026 O O . THR B 1 78 ? 2.051 -11.594 -14.391 1 95.69 78 THR B O 1
ATOM 3029 N N . MET B 1 79 ? 0.283 -12.438 -13.391 1 95.19 79 MET B N 1
ATOM 3030 C CA . MET B 1 79 ? -0.568 -11.383 -13.93 1 95.19 79 MET B CA 1
ATOM 3031 C C . MET B 1 79 ? -0.667 -10.211 -12.961 1 95.19 79 MET B C 1
ATOM 3033 O O . MET B 1 79 ? -0.677 -10.406 -11.742 1 95.19 79 MET B O 1
ATOM 3037 N N . SER B 1 80 ? -0.745 -9.039 -13.57 1 91.31 80 SER B N 1
ATOM 3038 C CA . SER B 1 80 ? -0.985 -7.844 -12.766 1 91.31 80 SER B CA 1
ATOM 3039 C C . SER B 1 80 ? -2.438 -7.77 -12.312 1 91.31 80 SER B C 1
ATOM 3041 O O . SER B 1 80 ? -3.355 -7.996 -13.102 1 91.31 80 SER B O 1
ATOM 3043 N N . LYS B 1 81 ? -2.57 -7.543 -11.117 1 91.62 81 LYS B N 1
ATOM 3044 C CA . LYS B 1 81 ? -3.918 -7.449 -10.555 1 91.62 81 LYS B CA 1
ATOM 3045 C C . LYS B 1 81 ? -4.516 -6.066 -10.797 1 91.62 81 LYS B C 1
ATOM 3047 O O . LYS B 1 81 ? -3.852 -5.051 -10.578 1 91.62 81 LYS B O 1
ATOM 3052 N N . PRO B 1 82 ? -5.699 -6.117 -11.211 1 89.5 82 PRO B N 1
ATOM 3053 C CA . PRO B 1 82 ? -6.34 -4.816 -11.414 1 89.5 82 PRO B CA 1
ATOM 3054 C C . PRO B 1 82 ? -6.59 -4.066 -10.109 1 89.5 82 PRO B C 1
ATOM 3056 O O . PRO B 1 82 ? -6.695 -4.688 -9.047 1 89.5 82 PRO B O 1
ATOM 3059 N N . HIS B 1 83 ? -6.727 -2.754 -10.289 1 87.31 83 HIS B N 1
ATOM 3060 C CA . HIS B 1 83 ? -7.023 -1.927 -9.125 1 87.31 83 HIS B CA 1
ATOM 3061 C C . HIS B 1 83 ? -8.391 -2.262 -8.539 1 87.31 83 HIS B C 1
ATOM 3063 O O . HIS B 1 83 ? -9.352 -2.459 -9.281 1 87.31 83 HIS B O 1
ATOM 3069 N N . VAL B 1 84 ? -8.414 -2.291 -7.297 1 90.62 84 VAL B N 1
ATOM 3070 C CA . VAL B 1 84 ? -9.664 -2.594 -6.602 1 90.62 84 VAL B CA 1
ATOM 3071 C C . VAL B 1 84 ? -10.562 -1.362 -6.605 1 90.62 84 VAL B C 1
ATOM 3073 O O . VAL B 1 84 ? -10.109 -0.247 -6.348 1 90.62 84 VAL B O 1
ATOM 3076 N N . THR B 1 85 ? -11.727 -1.522 -6.965 1 88.38 85 THR B N 1
ATOM 3077 C CA . THR B 1 85 ? -12.75 -0.482 -6.926 1 88.38 85 THR B CA 1
ATOM 3078 C C . THR B 1 85 ? -13.953 -0.938 -6.109 1 88.38 85 THR B C 1
ATOM 3080 O O . THR B 1 85 ? -14.031 -2.1 -5.699 1 88.38 85 THR B O 1
ATOM 3083 N N . GLU B 1 86 ? -14.875 -0.057 -5.922 1 89.75 86 GLU B N 1
ATOM 3084 C CA . GLU B 1 86 ? -16.094 -0.377 -5.184 1 89.75 86 GLU B CA 1
ATOM 3085 C C . GLU B 1 86 ? -16.859 -1.522 -5.844 1 89.75 86 GLU B C 1
ATOM 3087 O O . GLU B 1 86 ? -17.453 -2.354 -5.16 1 89.75 86 GLU B O 1
ATOM 3092 N N . GLU B 1 87 ? -16.656 -1.605 -7.117 1 90.94 87 GLU B N 1
ATOM 3093 C CA . GLU B 1 87 ? -17.438 -2.568 -7.883 1 90.94 87 GLU B CA 1
ATOM 3094 C C . GLU B 1 87 ? -16.797 -3.951 -7.855 1 90.94 87 GLU B C 1
ATOM 3096 O O . GLU B 1 87 ? -17.469 -4.957 -8.117 1 90.94 87 GLU B O 1
ATOM 3101 N N . THR B 1 88 ? -15.594 -3.971 -7.488 1 93.62 88 THR B N 1
ATOM 3102 C CA . THR B 1 88 ? -14.914 -5.254 -7.621 1 93.62 88 THR B CA 1
ATOM 3103 C C . THR B 1 88 ? -14.734 -5.918 -6.262 1 93.62 88 THR B C 1
ATOM 3105 O O . THR B 1 88 ? -14.438 -7.109 -6.18 1 93.62 88 THR B O 1
ATOM 3108 N N . ILE B 1 89 ? -14.953 -5.172 -5.191 1 94.62 89 ILE B N 1
ATOM 3109 C CA . ILE B 1 89 ? -14.68 -5.676 -3.85 1 94.62 89 ILE B CA 1
ATOM 3110 C C . ILE B 1 89 ? -15.562 -6.883 -3.559 1 94.62 89 ILE B C 1
ATOM 3112 O O . ILE B 1 89 ? -15.07 -7.973 -3.27 1 94.62 89 ILE B O 1
ATOM 3116 N N . GLU B 1 90 ? -16.844 -6.684 -3.725 1 93.19 90 GLU B N 1
ATOM 3117 C CA . GLU B 1 90 ? -17.766 -7.742 -3.33 1 93.19 90 GLU B CA 1
ATOM 3118 C C . GLU B 1 90 ? -17.641 -8.961 -4.242 1 93.19 90 GLU B C 1
ATOM 3120 O O . GLU B 1 90 ? -17.547 -10.094 -3.768 1 93.19 90 GLU B O 1
ATOM 3125 N N . PRO B 1 91 ? -17.547 -8.75 -5.551 1 96.25 91 PRO B N 1
ATOM 3126 C CA . PRO B 1 91 ? -17.359 -9.906 -6.422 1 96.25 91 PRO B CA 1
ATOM 3127 C C . PRO B 1 91 ? -16.109 -10.711 -6.066 1 96.25 91 PRO B C 1
ATOM 3129 O O . PRO B 1 91 ? -16.141 -11.945 -6.055 1 96.25 91 PRO B O 1
ATOM 3132 N N . LEU B 1 92 ? -15.062 -10.07 -5.758 1 96.81 92 LEU B N 1
ATOM 3133 C CA . LEU B 1 92 ? -13.82 -10.758 -5.434 1 96.81 92 LEU B CA 1
ATOM 3134 C C . LEU B 1 92 ? -13.945 -11.516 -4.117 1 96.81 92 LEU B C 1
ATOM 3136 O O . LEU B 1 92 ? -13.477 -12.656 -4 1 96.81 92 LEU B O 1
ATOM 3140 N N . LEU B 1 93 ? -14.562 -10.859 -3.146 1 96.12 93 LEU B N 1
ATOM 3141 C CA . LEU B 1 93 ? -14.773 -11.531 -1.871 1 96.12 93 LEU B CA 1
ATOM 3142 C C . LEU B 1 93 ? -15.664 -12.758 -2.045 1 96.12 93 LEU B C 1
ATOM 3144 O O . LEU B 1 93 ? -15.367 -13.828 -1.513 1 96.12 93 LEU B O 1
ATOM 3148 N N . SER B 1 94 ? -16.703 -12.594 -2.836 1 96.75 94 SER B N 1
ATOM 3149 C CA . SER B 1 94 ? -17.641 -13.688 -3.092 1 96.75 94 SER B CA 1
ATOM 3150 C C . SER B 1 94 ? -16.969 -14.836 -3.826 1 96.75 94 SER B C 1
ATOM 3152 O O . SER B 1 94 ? -17.109 -16 -3.447 1 96.75 94 SER B O 1
ATOM 3154 N N . LEU B 1 95 ? -16.234 -14.516 -4.836 1 97.44 95 LEU B N 1
ATOM 3155 C CA . LEU B 1 95 ? -15.516 -15.523 -5.609 1 97.44 95 LEU B CA 1
ATOM 3156 C C . LEU B 1 95 ? -14.5 -16.25 -4.738 1 97.44 95 LEU B C 1
ATOM 3158 O O . LEU B 1 95 ? -14.367 -17.469 -4.816 1 97.44 95 LEU B O 1
ATOM 3162 N N . SER B 1 96 ? -13.758 -15.469 -3.959 1 97.19 96 SER B N 1
ATOM 3163 C CA . SER B 1 96 ? -12.734 -16.047 -3.09 1 97.19 96 SER B CA 1
ATOM 3164 C C . SER B 1 96 ? -13.336 -17.078 -2.135 1 97.19 96 SER B C 1
ATOM 3166 O O . SER B 1 96 ? -12.766 -18.141 -1.921 1 97.19 96 SER B O 1
ATOM 3168 N N . LEU B 1 97 ? -14.477 -16.766 -1.597 1 96.19 97 LEU B N 1
ATOM 3169 C CA . LEU B 1 97 ? -15.156 -17.656 -0.661 1 96.19 97 LEU B CA 1
ATOM 3170 C C . LEU B 1 97 ? -15.734 -18.875 -1.386 1 96.19 97 LEU B C 1
ATOM 3172 O O . LEU B 1 97 ? -15.523 -20.016 -0.964 1 96.19 97 LEU B O 1
ATOM 3176 N N . LYS B 1 98 ? -16.391 -18.656 -2.471 1 96.94 98 LYS B N 1
ATOM 3177 C CA . LYS B 1 98 ? -17.078 -19.703 -3.207 1 96.94 98 LYS B CA 1
ATOM 3178 C C . LYS B 1 98 ? -16.078 -20.734 -3.738 1 96.94 98 LYS B C 1
ATOM 3180 O O . LYS B 1 98 ? -16.328 -21.938 -3.666 1 96.94 98 LYS B O 1
ATOM 3185 N N . TYR B 1 99 ? -14.953 -20.312 -4.211 1 97.56 99 TYR B N 1
ATOM 3186 C CA . TYR B 1 99 ? -14.016 -21.203 -4.871 1 97.56 99 TYR B CA 1
ATOM 3187 C C . TYR B 1 99 ? -12.836 -21.516 -3.965 1 97.56 99 TYR B C 1
ATOM 3189 O O . TYR B 1 99 ? -11.891 -22.203 -4.379 1 97.56 99 TYR B O 1
ATOM 3197 N N . GLY B 1 100 ? -12.844 -21.016 -2.824 1 97 100 GLY B N 1
ATOM 3198 C CA . GLY B 1 100 ? -11.828 -21.359 -1.839 1 97 100 GLY B CA 1
ATOM 3199 C C . GLY B 1 100 ? -10.438 -20.891 -2.227 1 97 100 GLY B C 1
ATOM 3200 O O . GLY B 1 100 ? -9.5 -21.688 -2.262 1 97 100 GLY B O 1
ATOM 3201 N N . VAL B 1 101 ? -10.305 -19.609 -2.451 1 97.69 101 VAL B N 1
ATOM 3202 C CA . VAL B 1 101 ? -9.023 -19 -2.785 1 97.69 101 VAL B CA 1
ATOM 3203 C C . VAL B 1 101 ? -8.68 -17.938 -1.744 1 97.69 101 VAL B C 1
ATOM 3205 O O . VAL B 1 101 ? -8.805 -16.734 -2.004 1 97.69 101 VAL B O 1
ATOM 3208 N N . PRO B 1 102 ? -8.109 -18.266 -0.66 1 94.75 102 PRO B N 1
ATOM 3209 C CA . PRO B 1 102 ? -7.977 -17.359 0.484 1 94.75 102 PRO B CA 1
ATOM 3210 C C . PRO B 1 102 ? -6.98 -16.234 0.229 1 94.75 102 PRO B C 1
ATOM 3212 O O . PRO B 1 102 ? -7.078 -15.172 0.845 1 94.75 102 PRO B O 1
ATOM 3215 N N . HIS B 1 103 ? -6.02 -16.453 -0.687 1 95.75 103 HIS B N 1
ATOM 3216 C CA . HIS B 1 103 ? -5.02 -15.406 -0.893 1 95.75 103 HIS B CA 1
ATOM 3217 C C . HIS B 1 103 ? -5.625 -14.188 -1.583 1 95.75 103 HIS B C 1
ATOM 3219 O O . HIS B 1 103 ? -5.066 -13.094 -1.516 1 95.75 103 HIS B O 1
ATOM 3225 N N . ILE B 1 104 ? -6.738 -14.398 -2.229 1 96.25 104 ILE B N 1
ATOM 3226 C CA . ILE B 1 104 ? -7.441 -13.258 -2.803 1 96.25 104 ILE B CA 1
ATOM 3227 C C . ILE B 1 104 ? -7.973 -12.367 -1.687 1 96.25 104 ILE B C 1
ATOM 3229 O O . ILE B 1 104 ? -7.84 -11.141 -1.747 1 96.25 104 ILE B O 1
ATOM 3233 N N . GLN B 1 105 ? -8.555 -13.016 -0.708 1 94.31 105 GLN B N 1
ATOM 3234 C CA . GLN B 1 105 ? -9.086 -12.25 0.417 1 94.31 105 GLN B CA 1
ATOM 3235 C C . GLN B 1 105 ? -7.977 -11.5 1.148 1 94.31 105 GLN B C 1
ATOM 3237 O O . GLN B 1 105 ? -8.156 -10.352 1.551 1 94.31 105 GLN B O 1
ATOM 3242 N N . ARG B 1 106 ? -6.902 -12.094 1.315 1 92.44 106 ARG B N 1
ATOM 3243 C CA . ARG B 1 106 ? -5.77 -11.461 1.979 1 92.44 106 ARG B CA 1
ATOM 3244 C C . ARG B 1 106 ? -5.285 -10.25 1.193 1 92.44 106 ARG B C 1
ATOM 3246 O O . ARG B 1 106 ? -5.051 -9.18 1.768 1 92.44 106 ARG B O 1
ATOM 3253 N N . TRP B 1 107 ? -5.117 -10.484 -0.104 1 93.12 107 TRP B N 1
ATOM 3254 C CA . TRP B 1 107 ? -4.699 -9.398 -0.985 1 93.12 107 TRP B CA 1
ATOM 3255 C C . TRP B 1 107 ? -5.695 -8.242 -0.937 1 93.12 107 TRP B C 1
ATOM 3257 O O . TRP B 1 107 ? -5.305 -7.078 -0.863 1 93.12 107 TRP B O 1
ATOM 3267 N N . LEU B 1 108 ? -6.945 -8.539 -0.955 1 94.5 108 LEU B N 1
ATOM 3268 C CA . LEU B 1 108 ? -8 -7.535 -0.943 1 94.5 108 LEU B CA 1
ATOM 3269 C C . LEU B 1 108 ? -7.996 -6.754 0.367 1 94.5 108 LEU B C 1
ATOM 3271 O O . LEU B 1 108 ? -8.203 -5.539 0.373 1 94.5 108 LEU B O 1
ATOM 3275 N N . THR B 1 109 ? -7.828 -7.465 1.443 1 93 109 THR B N 1
ATOM 3276 C CA . THR B 1 109 ? -7.77 -6.82 2.752 1 93 109 THR B CA 1
ATOM 3277 C C . THR B 1 109 ? -6.648 -5.789 2.795 1 93 109 THR B C 1
ATOM 3279 O O . THR B 1 109 ? -6.84 -4.676 3.291 1 93 109 THR B O 1
ATOM 3282 N N . GLU B 1 110 ? -5.59 -6.086 2.223 1 91.62 110 GLU B N 1
ATOM 3283 C CA . GLU B 1 110 ? -4.477 -5.145 2.154 1 91.62 110 GLU B CA 1
ATOM 3284 C C . GLU B 1 110 ? -4.828 -3.936 1.291 1 91.62 110 GLU B C 1
ATOM 3286 O O . GLU B 1 110 ? -4.496 -2.801 1.638 1 91.62 110 GLU B O 1
ATOM 3291 N N . CYS B 1 111 ? -5.484 -4.215 0.221 1 92.94 111 CYS B N 1
ATOM 3292 C CA . CYS B 1 111 ? -5.855 -3.152 -0.708 1 92.94 111 CYS B CA 1
ATOM 3293 C C . CYS B 1 111 ? -6.859 -2.195 -0.075 1 92.94 111 CYS B C 1
ATOM 3295 O O . CYS B 1 111 ? -6.844 -0.997 -0.357 1 92.94 111 CYS B O 1
ATOM 3297 N N . MET B 1 112 ? -7.652 -2.711 0.759 1 94.81 112 MET B N 1
ATOM 3298 C CA . MET B 1 112 ? -8.648 -1.872 1.418 1 94.81 112 MET B CA 1
ATOM 3299 C C . MET B 1 112 ? -7.992 -0.923 2.414 1 94.81 112 MET B C 1
ATOM 3301 O O . MET B 1 112 ? -8.453 0.204 2.602 1 94.81 112 MET B O 1
ATOM 3305 N N . LEU B 1 113 ? -6.93 -1.386 2.973 1 94.88 113 LEU B N 1
ATOM 3306 C CA . LEU B 1 113 ? -6.32 -0.663 4.086 1 94.88 113 LEU B CA 1
ATOM 3307 C C . LEU B 1 113 ? -5.238 0.288 3.588 1 94.88 113 LEU B C 1
ATOM 3309 O O . LEU B 1 113 ? -4.891 1.254 4.27 1 94.88 113 LEU B O 1
ATOM 3313 N N . THR B 1 114 ? -4.75 -0.039 2.463 1 93.38 114 THR B N 1
ATOM 3314 C CA . THR B 1 114 ? -3.574 0.689 1.996 1 93.38 114 THR B CA 1
ATOM 3315 C C . THR B 1 114 ? -3.881 1.434 0.7 1 93.38 114 THR B C 1
ATOM 3317 O O . THR B 1 114 ? -4.496 0.878 -0.211 1 93.38 114 THR B O 1
ATOM 3320 N N . GLY B 1 115 ? -3.469 2.674 0.658 1 91.06 115 GLY B N 1
ATOM 3321 C CA . GLY B 1 115 ? -3.594 3.428 -0.58 1 91.06 115 GLY B CA 1
ATOM 3322 C C . GLY B 1 115 ? -2.666 2.936 -1.675 1 91.06 115 GLY B C 1
ATOM 3323 O O . GLY B 1 115 ? -2.01 1.902 -1.521 1 91.06 115 GLY B O 1
ATOM 3324 N N . ARG B 1 116 ? -2.723 3.604 -2.787 1 90.12 116 ARG B N 1
ATOM 3325 C CA . ARG B 1 116 ? -1.88 3.232 -3.92 1 90.12 116 ARG B CA 1
ATOM 3326 C C . ARG B 1 116 ? -1.131 4.445 -4.461 1 90.12 116 ARG B C 1
ATOM 3328 O O . ARG B 1 116 ? -1.53 5.586 -4.223 1 90.12 116 ARG B O 1
ATOM 3335 N N . VAL B 1 117 ? -0.018 4.066 -5.039 1 91.62 117 VAL B N 1
ATOM 3336 C CA . VAL B 1 117 ? 0.767 5.094 -5.715 1 91.62 117 VAL B CA 1
ATOM 3337 C C . VAL B 1 117 ? 1.012 4.684 -7.168 1 91.62 117 VAL B C 1
ATOM 3339 O O . VAL B 1 117 ? 1.437 3.559 -7.438 1 91.62 117 VAL B O 1
ATOM 3342 N N . ASP B 1 118 ? 0.669 5.547 -8.008 1 90.06 118 ASP B N 1
ATOM 3343 C CA . ASP B 1 118 ? 1.005 5.305 -9.406 1 90.06 118 ASP B CA 1
ATOM 3344 C C . ASP B 1 118 ? 2.506 5.453 -9.641 1 90.06 118 ASP B C 1
ATOM 3346 O O . ASP B 1 118 ? 3.074 6.523 -9.414 1 90.06 118 ASP B O 1
ATOM 3350 N N . PRO B 1 119 ? 3.072 4.426 -10.102 1 86.94 119 PRO B N 1
ATOM 3351 C CA . PRO B 1 119 ? 4.527 4.496 -10.242 1 86.94 119 PRO B CA 1
ATOM 3352 C C . PRO B 1 119 ? 4.973 5.535 -11.266 1 86.94 119 PRO B C 1
ATOM 3354 O O . PRO B 1 119 ? 6.039 6.141 -11.117 1 86.94 119 PRO B O 1
ATOM 3357 N N . ALA B 1 120 ? 4.25 5.762 -12.273 1 84.81 120 ALA B N 1
ATOM 3358 C CA . ALA B 1 120 ? 4.633 6.66 -13.359 1 84.81 120 ALA B CA 1
ATOM 3359 C C . ALA B 1 120 ? 4.484 8.117 -12.938 1 84.81 120 ALA B C 1
ATOM 3361 O O . ALA B 1 120 ? 5.355 8.945 -13.227 1 84.81 120 ALA B O 1
ATOM 3362 N N . THR B 1 121 ? 3.486 8.453 -12.172 1 84.5 121 THR B N 1
ATOM 3363 C CA . THR B 1 121 ? 3.188 9.852 -11.883 1 84.5 121 THR B CA 1
ATOM 3364 C C . THR B 1 121 ? 3.488 10.18 -10.422 1 84.5 121 THR B C 1
ATOM 3366 O O . THR B 1 121 ? 3.658 11.344 -10.062 1 84.5 121 THR B O 1
ATOM 3369 N N . GLY B 1 122 ? 3.426 9.188 -9.641 1 86.31 122 GLY B N 1
ATOM 3370 C CA . GLY B 1 122 ? 3.607 9.414 -8.219 1 86.31 122 GLY B CA 1
ATOM 3371 C C . GLY B 1 122 ? 2.328 9.82 -7.508 1 86.31 122 GLY B C 1
ATOM 3372 O O . GLY B 1 122 ? 2.334 10.086 -6.305 1 86.31 122 GLY B O 1
ATOM 3373 N N . GLN B 1 123 ? 1.273 9.812 -8.258 1 89.06 123 GLN B N 1
ATOM 3374 C CA . GLN B 1 123 ? -0.003 10.211 -7.676 1 89.06 123 GLN B CA 1
ATOM 3375 C C . GLN B 1 123 ? -0.497 9.172 -6.672 1 89.06 123 GLN B C 1
ATOM 3377 O O . GLN B 1 123 ? -0.458 7.969 -6.941 1 89.06 123 GLN B O 1
ATOM 3382 N N . GLU B 1 124 ? -0.935 9.695 -5.57 1 89.75 124 GLU B N 1
ATOM 3383 C CA . GLU B 1 124 ? -1.413 8.82 -4.508 1 89.75 124 GLU B CA 1
ATOM 3384 C C . GLU B 1 124 ? -2.936 8.727 -4.512 1 89.75 124 GLU B C 1
ATOM 3386 O O . GLU B 1 124 ? -3.625 9.719 -4.734 1 89.75 124 GLU B O 1
ATOM 3391 N N . THR B 1 125 ? -3.398 7.547 -4.363 1 91.06 125 THR B N 1
ATOM 3392 C CA . THR B 1 125 ? -4.816 7.277 -4.145 1 91.06 125 THR B CA 1
ATOM 3393 C C . THR B 1 125 ? -5.055 6.75 -2.732 1 91.06 125 THR B C 1
ATOM 3395 O O . THR B 1 125 ? -4.418 5.781 -2.312 1 91.06 125 THR B O 1
ATOM 3398 N N . PRO B 1 126 ? -5.945 7.41 -2.09 1 91.5 126 PRO B N 1
ATOM 3399 C CA . PRO B 1 126 ? -6.168 6.977 -0.71 1 91.5 126 PRO B CA 1
ATOM 3400 C C . PRO B 1 126 ? -6.77 5.574 -0.624 1 91.5 126 PRO B C 1
ATOM 3402 O O . PRO B 1 126 ? -7.395 5.105 -1.579 1 91.5 126 PRO B O 1
ATOM 3405 N N . ALA B 1 127 ? -6.531 5.012 0.542 1 92.88 127 ALA B N 1
ATOM 3406 C CA . ALA B 1 127 ? -7.113 3.697 0.806 1 92.88 127 ALA B CA 1
ATOM 3407 C C . ALA B 1 127 ? -8.641 3.758 0.791 1 92.88 127 ALA B C 1
ATOM 3409 O O . ALA B 1 127 ? -9.227 4.773 1.167 1 92.88 127 ALA B O 1
ATOM 3410 N N . LEU B 1 128 ? -9.211 2.701 0.427 1 94.38 128 LEU B N 1
ATOM 3411 C CA . LEU B 1 128 ? -10.664 2.629 0.36 1 94.38 128 LEU B CA 1
ATOM 3412 C C . LEU B 1 128 ? -11.281 2.799 1.744 1 94.38 128 LEU B C 1
ATOM 3414 O O . LEU B 1 128 ? -12.383 3.344 1.876 1 94.38 128 LEU B O 1
ATOM 3418 N N . ILE B 1 129 ? -10.633 2.393 2.758 1 94.5 129 ILE B N 1
ATOM 3419 C CA . ILE B 1 129 ? -11.141 2.498 4.121 1 94.5 129 ILE B CA 1
ATOM 3420 C C . ILE B 1 129 ? -11.266 3.967 4.516 1 94.5 129 ILE B C 1
ATOM 3422 O O . ILE B 1 129 ? -12.078 4.32 5.375 1 94.5 129 ILE B O 1
ATOM 3426 N N . ARG B 1 130 ? -10.516 4.809 3.885 1 92.19 130 ARG B N 1
ATOM 3427 C CA . ARG B 1 130 ? -10.57 6.238 4.172 1 92.19 130 ARG B CA 1
ATOM 3428 C C . ARG B 1 130 ? -11.641 6.922 3.33 1 92.19 130 ARG B C 1
ATOM 3430 O O . ARG B 1 130 ? -12.367 7.793 3.822 1 92.19 130 ARG B O 1
ATOM 3437 N N . SER B 1 131 ? -11.742 6.508 2.125 1 92.25 131 SER B N 1
ATOM 3438 C CA . SER B 1 131 ? -12.672 7.172 1.218 1 92.25 131 SER B CA 1
ATOM 3439 C C . SER B 1 131 ? -14.086 6.609 1.369 1 92.25 131 SER B C 1
ATOM 3441 O O . SER B 1 131 ? -15.07 7.332 1.202 1 92.25 131 SER B O 1
ATOM 3443 N N . LYS B 1 132 ? -14.141 5.355 1.646 1 93.69 132 LYS B N 1
ATOM 3444 C CA . LYS B 1 132 ? -15.445 4.691 1.745 1 93.69 132 LYS B CA 1
ATOM 3445 C C . LYS B 1 132 ? -15.5 3.771 2.963 1 93.69 132 LYS B C 1
ATOM 3447 O O . LYS B 1 132 ? -15.719 2.566 2.826 1 93.69 132 LYS B O 1
ATOM 3452 N N . PRO B 1 133 ? -15.406 4.328 4.121 1 94.62 133 PRO B N 1
ATOM 3453 C CA . PRO B 1 133 ? -15.32 3.49 5.316 1 94.62 133 PRO B CA 1
ATOM 3454 C C . PRO B 1 133 ? -16.609 2.723 5.602 1 94.62 133 PRO B C 1
ATOM 3456 O O . PRO B 1 133 ? -16.562 1.587 6.082 1 94.62 133 PRO B O 1
ATOM 3459 N N . LEU B 1 134 ? -17.75 3.27 5.336 1 94.5 134 LEU B N 1
ATOM 3460 C CA . LEU B 1 134 ? -19.016 2.592 5.609 1 94.5 134 LEU B CA 1
ATOM 3461 C C . LEU B 1 134 ? -19.188 1.379 4.699 1 94.5 134 LEU B C 1
ATOM 3463 O O . LEU B 1 134 ? -19.672 0.33 5.141 1 94.5 134 LEU B O 1
ATOM 3467 N N . LEU B 1 135 ? -18.828 1.568 3.494 1 94.44 135 LEU B N 1
ATOM 3468 C CA . LEU B 1 135 ? -18.891 0.459 2.549 1 94.44 135 LEU B CA 1
ATOM 3469 C C . LEU B 1 135 ? -18 -0.688 2.998 1 94.44 135 LEU B C 1
ATOM 3471 O O . LEU B 1 135 ? -18.406 -1.851 2.971 1 94.44 135 LEU B O 1
ATOM 3475 N N . ILE B 1 136 ? -16.766 -0.316 3.379 1 95.38 136 ILE B N 1
ATOM 3476 C CA . ILE B 1 136 ? -15.797 -1.316 3.811 1 95.38 136 ILE B CA 1
ATOM 3477 C C . ILE B 1 136 ? -16.297 -2.008 5.074 1 95.38 136 ILE B C 1
ATOM 3479 O O . ILE B 1 136 ? -16.141 -3.223 5.23 1 95.38 136 ILE B O 1
ATOM 3483 N N . LEU B 1 137 ? -16.922 -1.24 5.926 1 93.44 137 LEU B N 1
ATOM 3484 C CA . LEU B 1 137 ? -17.484 -1.808 7.145 1 93.44 137 LEU B CA 1
ATOM 3485 C C . LEU B 1 137 ? -18.578 -2.814 6.82 1 93.44 137 LEU B C 1
ATOM 3487 O O . LEU B 1 137 ? -18.656 -3.877 7.441 1 93.44 137 LEU B O 1
ATOM 3491 N N . HIS B 1 138 ? -19.328 -2.477 5.875 1 92.56 138 HIS B N 1
ATOM 3492 C CA . HIS B 1 138 ? -20.391 -3.373 5.449 1 92.56 138 HIS B CA 1
ATOM 3493 C C . HIS B 1 138 ? -19.828 -4.695 4.938 1 92.56 138 HIS B C 1
ATOM 3495 O O . HIS B 1 138 ? -20.281 -5.766 5.352 1 92.56 138 HIS B O 1
ATOM 3501 N N . PHE B 1 139 ? -18.859 -4.637 4.098 1 93.06 139 PHE B N 1
ATOM 3502 C CA . PHE B 1 139 ? -18.266 -5.848 3.545 1 93.06 139 PHE B CA 1
ATOM 3503 C C . PHE B 1 139 ? -17.531 -6.625 4.629 1 93.06 139 PHE B C 1
ATOM 3505 O O . PHE B 1 139 ? -17.516 -7.859 4.609 1 93.06 139 PHE B O 1
ATOM 3512 N N . ALA B 1 140 ? -16.859 -5.871 5.492 1 92.69 140 ALA B N 1
ATOM 3513 C CA . ALA B 1 140 ? -16.156 -6.543 6.59 1 92.69 140 ALA B CA 1
ATOM 3514 C C . ALA B 1 140 ? -17.141 -7.34 7.449 1 92.69 140 ALA B C 1
ATOM 3516 O O . ALA B 1 140 ? -16.812 -8.445 7.902 1 92.69 140 ALA B O 1
ATOM 3517 N N . ASP B 1 141 ? -18.266 -6.762 7.625 1 89.81 141 ASP B N 1
ATOM 3518 C CA . ASP B 1 141 ? -19.312 -7.445 8.391 1 89.81 141 ASP B CA 1
ATOM 3519 C C . ASP B 1 141 ? -19.844 -8.656 7.625 1 89.81 141 ASP B C 1
ATOM 3521 O O . ASP B 1 141 ? -19.984 -9.742 8.188 1 89.81 141 ASP B O 1
ATOM 3525 N N . GLN B 1 142 ? -20.109 -8.516 6.398 1 90.06 142 GLN B N 1
ATOM 3526 C CA . GLN B 1 142 ? -20.719 -9.547 5.566 1 90.06 142 GLN B CA 1
ATOM 3527 C C . GLN B 1 142 ? -19.766 -10.734 5.398 1 90.06 142 GLN B C 1
ATOM 3529 O O . GLN B 1 142 ? -20.203 -11.883 5.363 1 90.06 142 GLN B O 1
ATOM 3534 N N . TYR B 1 143 ? -18.469 -10.461 5.344 1 92.06 143 TYR B N 1
ATOM 3535 C CA . TYR B 1 143 ? -17.531 -11.523 5.027 1 92.06 143 TYR B CA 1
ATOM 3536 C C . TYR B 1 143 ? -16.641 -11.836 6.227 1 92.06 143 TYR B C 1
ATOM 3538 O O . TYR B 1 143 ? -15.609 -12.5 6.09 1 92.06 143 TYR B O 1
ATOM 3546 N N . ASP B 1 144 ? -16.953 -11.281 7.363 1 89.31 144 ASP B N 1
ATOM 3547 C CA . ASP B 1 144 ? -16.312 -11.555 8.641 1 89.31 144 ASP B CA 1
ATOM 3548 C C . ASP B 1 144 ? -14.82 -11.219 8.594 1 89.31 144 ASP B C 1
ATOM 3550 O O . ASP B 1 144 ? -13.977 -12.047 8.945 1 89.31 144 ASP B O 1
ATOM 3554 N N . LEU B 1 145 ? -14.547 -10.023 8.078 1 92.44 145 LEU B N 1
ATOM 3555 C CA . LEU B 1 145 ? -13.188 -9.484 8.109 1 92.44 145 LEU B CA 1
ATOM 3556 C C . LEU B 1 145 ? -12.961 -8.664 9.375 1 92.44 145 LEU B C 1
ATOM 3558 O O . LEU B 1 145 ? -13.062 -7.43 9.344 1 92.44 145 LEU B O 1
ATOM 3562 N N . LYS B 1 146 ? -12.547 -9.242 10.352 1 89.25 146 LYS B N 1
ATOM 3563 C CA . LYS B 1 146 ? -12.547 -8.68 11.703 1 89.25 146 LYS B CA 1
ATOM 3564 C C . LYS B 1 146 ? -11.625 -7.465 11.789 1 89.25 146 LYS B C 1
ATOM 3566 O O . LYS B 1 146 ? -12.062 -6.375 12.172 1 89.25 146 LYS B O 1
ATOM 3571 N N . ASP B 1 147 ? -10.438 -7.613 11.422 1 91.12 147 ASP B N 1
ATOM 3572 C CA . ASP B 1 147 ? -9.453 -6.547 11.562 1 91.12 147 ASP B CA 1
ATOM 3573 C C . ASP B 1 147 ? -9.805 -5.348 10.688 1 91.12 147 ASP B C 1
ATOM 3575 O O . ASP B 1 147 ? -9.688 -4.199 11.117 1 91.12 147 ASP B O 1
ATOM 3579 N N . VAL B 1 148 ? -10.234 -5.625 9.516 1 93.44 148 VAL B N 1
ATOM 3580 C CA . VAL B 1 148 ? -10.633 -4.559 8.609 1 93.44 148 VAL B CA 1
ATOM 3581 C C . VAL B 1 148 ? -11.867 -3.842 9.156 1 93.44 148 VAL B C 1
ATOM 3583 O O . VAL B 1 148 ? -11.969 -2.615 9.07 1 93.44 148 VAL B O 1
ATOM 3586 N N . GLY B 1 149 ? -12.727 -4.602 9.711 1 91.75 149 GLY B N 1
ATOM 3587 C CA . GLY B 1 149 ? -13.922 -4.027 10.312 1 91.75 149 GLY B CA 1
ATOM 3588 C C . GLY B 1 149 ? -13.617 -3.07 11.445 1 91.75 149 GLY B C 1
ATOM 3589 O O . GLY B 1 149 ? -14.203 -1.989 11.531 1 91.75 149 GLY B O 1
ATOM 3590 N N . LYS B 1 150 ? -12.75 -3.486 12.219 1 89.62 150 LYS B N 1
ATOM 3591 C CA . LYS B 1 150 ? -12.359 -2.635 13.336 1 89.62 150 LYS B CA 1
ATOM 3592 C C . LYS B 1 150 ? -11.773 -1.315 12.844 1 89.62 150 LYS B C 1
ATOM 3594 O O . LYS B 1 150 ? -12.094 -0.25 13.375 1 89.62 150 LYS B O 1
ATOM 3599 N N . GLN B 1 151 ? -10.953 -1.409 11.898 1 92.06 151 GLN B N 1
ATOM 3600 C CA . GLN B 1 151 ? -10.336 -0.203 11.359 1 92.06 151 GLN B CA 1
ATOM 3601 C C . GLN B 1 151 ? -11.367 0.689 10.68 1 92.06 151 GLN B C 1
ATOM 3603 O O . GLN B 1 151 ? -11.32 1.914 10.812 1 92.06 151 GLN B O 1
ATOM 3608 N N . ALA B 1 152 ? -12.234 0.062 9.953 1 93.31 152 ALA B N 1
ATOM 3609 C CA . ALA B 1 152 ? -13.289 0.825 9.289 1 93.31 152 ALA B CA 1
ATOM 3610 C C . ALA B 1 152 ? -14.188 1.522 10.305 1 93.31 152 ALA B C 1
ATOM 3612 O O . ALA B 1 152 ? -14.57 2.678 10.109 1 93.31 152 ALA B O 1
ATOM 3613 N N . LEU B 1 153 ? -14.461 0.835 11.359 1 91.69 153 LEU B N 1
ATOM 3614 C CA . LEU B 1 153 ? -15.289 1.404 12.414 1 91.69 153 LEU B CA 1
ATOM 3615 C C . LEU B 1 153 ? -14.609 2.613 13.047 1 91.69 153 LEU B C 1
ATOM 3617 O O . LEU B 1 153 ? -15.25 3.633 13.305 1 91.69 153 LEU B O 1
ATOM 3621 N N . ARG B 1 154 ? -13.414 2.51 13.25 1 89 154 ARG B N 1
ATOM 3622 C CA . ARG B 1 154 ? -12.656 3.625 13.812 1 89 154 ARG B CA 1
ATOM 3623 C C . ARG B 1 154 ? -12.75 4.855 12.914 1 89 154 ARG B C 1
ATOM 3625 O O . ARG B 1 154 ? -12.875 5.98 13.406 1 89 154 ARG B O 1
ATOM 3632 N N . GLU B 1 155 ? -12.688 4.664 11.656 1 90.25 155 GLU B N 1
ATOM 3633 C CA . GLU B 1 155 ? -12.789 5.77 10.711 1 90.25 155 GLU B CA 1
ATOM 3634 C C . GLU B 1 155 ? -14.188 6.371 10.703 1 90.25 155 GLU B C 1
ATOM 3636 O O . GLU B 1 155 ? -14.344 7.594 10.664 1 90.25 155 GLU B O 1
ATOM 3641 N N . VAL B 1 156 ? -15.102 5.504 10.766 1 93.06 156 VAL B N 1
ATOM 3642 C CA . VAL B 1 156 ? -16.5 5.922 10.688 1 93.06 156 VAL B CA 1
ATOM 3643 C C . VAL B 1 156 ? -16.859 6.746 11.922 1 93.06 156 VAL B C 1
ATOM 3645 O O . VAL B 1 156 ? -17.578 7.742 11.82 1 93.06 156 VAL B O 1
ATOM 3648 N N . LEU B 1 157 ? -16.359 6.363 13.016 1 91.38 157 LEU B N 1
ATOM 3649 C CA . LEU B 1 157 ? -16.734 6.977 14.289 1 91.38 157 LEU B CA 1
ATOM 3650 C C . LEU B 1 157 ? -16.156 8.383 14.406 1 91.38 157 LEU B C 1
ATOM 3652 O O . LEU B 1 157 ? -16.562 9.156 15.281 1 91.38 157 LEU B O 1
ATOM 3656 N N . LYS B 1 158 ? -15.312 8.719 13.547 1 89.12 158 LYS B N 1
ATOM 3657 C CA . LYS B 1 158 ? -14.75 10.07 13.539 1 89.12 158 LYS B CA 1
ATOM 3658 C C . LYS B 1 158 ? -15.648 11.031 12.766 1 89.12 158 LYS B C 1
ATOM 3660 O O . LYS B 1 158 ? -15.445 12.25 12.812 1 89.12 158 LYS B O 1
ATOM 3665 N N . TRP B 1 159 ? -16.594 10.578 12.156 1 92.56 159 TRP B N 1
ATOM 3666 C CA . TRP B 1 159 ? -17.422 11.398 11.281 1 92.56 159 TRP B CA 1
ATOM 3667 C C . TRP B 1 159 ? -18.359 12.289 12.102 1 92.56 159 TRP B C 1
ATOM 3669 O O . TRP B 1 159 ? -18.797 11.906 13.188 1 92.56 159 TRP B O 1
ATOM 3679 N N . PRO B 1 160 ? -18.625 13.477 11.492 1 93.56 160 PRO B N 1
ATOM 3680 C CA . PRO B 1 160 ? -19.688 14.25 12.117 1 93.56 160 PRO B CA 1
ATOM 3681 C C . PRO B 1 160 ? -21.031 13.508 12.141 1 93.56 160 PRO B C 1
ATOM 3683 O O . PRO B 1 160 ? -21.328 12.734 11.227 1 93.56 160 PRO B O 1
ATOM 3686 N N . GLU B 1 161 ? -21.781 13.781 13.148 1 92.25 161 GLU B N 1
ATOM 3687 C CA . GLU B 1 161 ? -23.031 13.055 13.398 1 92.25 161 GLU B CA 1
ATOM 3688 C C . GLU B 1 161 ? -23.953 13.109 12.18 1 92.25 161 GLU B C 1
ATOM 3690 O O . GLU B 1 161 ? -24.531 12.094 11.789 1 92.25 161 GLU B O 1
ATOM 3695 N N . ASP B 1 162 ? -24.078 14.234 11.586 1 92.81 162 ASP B N 1
ATOM 3696 C CA . ASP B 1 162 ? -24.984 14.398 10.461 1 92.81 162 ASP B CA 1
ATOM 3697 C C . ASP B 1 162 ? -24.531 13.555 9.266 1 92.81 162 ASP B C 1
ATOM 3699 O O . ASP B 1 162 ? -25.344 12.898 8.625 1 92.81 162 ASP B O 1
ATOM 3703 N N . GLU B 1 163 ? -23.281 13.562 8.984 1 93.19 163 GLU B N 1
ATOM 3704 C CA . GLU B 1 163 ? -22.719 12.781 7.883 1 93.19 163 GLU B CA 1
ATOM 3705 C C . GLU B 1 163 ? -22.844 11.289 8.148 1 93.19 163 GLU B C 1
ATOM 3707 O O . GLU B 1 163 ? -23.109 10.508 7.234 1 93.19 163 GLU B O 1
ATOM 3712 N N . LEU B 1 164 ? -22.609 10.914 9.383 1 94.62 164 LEU B N 1
ATOM 3713 C CA . LEU B 1 164 ? -22.719 9.508 9.766 1 94.62 164 LEU B CA 1
ATOM 3714 C C . LEU B 1 164 ? -24.141 8.992 9.57 1 94.62 164 LEU B C 1
ATOM 3716 O O . LEU B 1 164 ? -24.344 7.93 8.984 1 94.62 164 LEU B O 1
ATOM 3720 N N . GLU B 1 165 ? -25.109 9.758 10.008 1 93.25 165 GLU B N 1
ATOM 3721 C CA . GLU B 1 165 ? -26.516 9.352 9.891 1 93.25 165 GLU B CA 1
ATOM 3722 C C . GLU B 1 165 ? -26.938 9.242 8.43 1 93.25 165 GLU B C 1
ATOM 3724 O O . GLU B 1 165 ? -27.641 8.297 8.055 1 93.25 165 GLU B O 1
ATOM 3729 N N . GLU B 1 166 ? -26.5 10.156 7.664 1 93.5 166 GLU B N 1
ATOM 3730 C CA . GLU B 1 166 ? -26.828 10.125 6.242 1 93.5 166 GLU B CA 1
ATOM 3731 C C . GLU B 1 166 ? -26.203 8.914 5.562 1 93.5 166 GLU B C 1
ATOM 3733 O O . GLU B 1 166 ? -26.828 8.266 4.727 1 93.5 166 GLU B O 1
ATOM 3738 N N . GLY B 1 167 ? -24.969 8.641 5.934 1 93 167 GLY B N 1
ATOM 3739 C CA . GLY B 1 167 ? -24.25 7.535 5.324 1 93 167 GLY B CA 1
ATOM 3740 C C . GLY B 1 167 ? -24.812 6.18 5.703 1 93 167 GLY B C 1
ATOM 3741 O O . GLY B 1 167 ? -24.688 5.215 4.941 1 93 167 GLY B O 1
ATOM 3742 N N . MET B 1 168 ? -25.375 6.043 6.797 1 93 168 MET B N 1
ATOM 3743 C CA . MET B 1 168 ? -25.844 4.758 7.32 1 93 168 MET B CA 1
ATOM 3744 C C . MET B 1 168 ? -27.188 4.383 6.723 1 93 168 MET B C 1
ATOM 3746 O O . MET B 1 168 ? -27.672 3.264 6.914 1 93 168 MET B O 1
ATOM 3750 N N . GLU B 1 169 ? -27.734 5.227 5.961 1 90.5 169 GLU B N 1
ATOM 3751 C CA . GLU B 1 169 ? -29.078 5 5.434 1 90.5 169 GLU B CA 1
ATOM 3752 C C . GLU B 1 169 ? -29.125 3.754 4.551 1 90.5 169 GLU B C 1
ATOM 3754 O O . GLU B 1 169 ? -30.141 3.076 4.477 1 90.5 169 GLU B O 1
ATOM 3759 N N . SER B 1 170 ? -27.984 3.473 3.912 1 86.06 170 SER B N 1
ATOM 3760 C CA . SER B 1 170 ? -27.969 2.355 2.973 1 86.06 170 SER B CA 1
ATOM 3761 C C . SER B 1 170 ? -27.453 1.082 3.645 1 86.06 170 SER B C 1
ATOM 3763 O O . SER B 1 170 ? -27.453 0.014 3.029 1 86.06 170 SER B O 1
ATOM 3765 N N . LEU B 1 171 ? -27.219 1.124 4.957 1 90.06 171 LEU B N 1
ATOM 3766 C CA . LEU B 1 171 ? -26.672 -0.028 5.66 1 90.06 171 LEU B CA 1
ATOM 3767 C C . LEU B 1 171 ? -27.781 -0.927 6.195 1 90.06 171 LEU B C 1
ATOM 3769 O O . LEU B 1 171 ? -28.891 -0.459 6.461 1 90.06 171 LEU B O 1
ATOM 3773 N N . PRO B 1 172 ? -27.422 -2.184 6.328 1 88.44 172 PRO B N 1
ATOM 3774 C CA . PRO B 1 172 ? -28.359 -3.055 7.031 1 88.44 172 PRO B CA 1
ATOM 3775 C C . PRO B 1 172 ? -28.656 -2.584 8.453 1 88.44 172 PRO B C 1
ATOM 3777 O O . PRO B 1 172 ? -27.75 -2.088 9.141 1 88.44 172 PRO B O 1
ATOM 3780 N N . ARG B 1 173 ? -29.859 -2.805 8.914 1 86.06 173 ARG B N 1
ATOM 3781 C CA . ARG B 1 173 ? -30.359 -2.283 10.188 1 86.06 173 ARG B CA 1
ATOM 3782 C C . ARG B 1 173 ? -29.5 -2.758 11.352 1 86.06 173 ARG B C 1
ATOM 3784 O O . ARG B 1 173 ? -29.156 -1.972 12.234 1 86.06 173 ARG B O 1
ATOM 3791 N N . PRO B 1 174 ? -29.078 -3.984 11.359 1 85.12 174 PRO B N 1
ATOM 3792 C CA . PRO B 1 174 ? -28.25 -4.422 12.492 1 85.12 174 PRO B CA 1
ATOM 3793 C C . PRO B 1 174 ? -26.922 -3.672 12.586 1 85.12 174 PRO B C 1
ATOM 3795 O O . PRO B 1 174 ? -26.469 -3.354 13.68 1 85.12 174 PRO B O 1
ATOM 3798 N N . LEU B 1 175 ? -26.391 -3.365 11.438 1 88 175 LEU B N 1
ATOM 3799 C CA . LEU B 1 175 ? -25.125 -2.65 11.414 1 88 175 LEU B CA 1
ATOM 3800 C C . LEU B 1 175 ? -25.297 -1.196 11.828 1 88 175 LEU B C 1
ATOM 3802 O O . LEU B 1 175 ? -24.484 -0.647 12.562 1 88 175 LEU B O 1
ATOM 3806 N N . GLU B 1 176 ? -26.375 -0.655 11.375 1 89.38 176 GLU B N 1
ATOM 3807 C CA . GLU B 1 176 ? -26.703 0.709 11.773 1 89.38 176 GLU B CA 1
ATOM 3808 C C . GLU B 1 176 ? -26.828 0.827 13.289 1 89.38 176 GLU B C 1
ATOM 3810 O O . GLU B 1 176 ? -26.266 1.743 13.891 1 89.38 176 GLU B O 1
ATOM 3815 N N . LYS B 1 177 ? -27.562 -0.038 13.844 1 87.94 177 LYS B N 1
ATOM 3816 C CA . LYS B 1 177 ? -27.781 -0.035 15.289 1 87.94 177 LYS B CA 1
ATOM 3817 C C . LYS B 1 177 ? -26.469 -0.215 16.047 1 87.94 177 LYS B C 1
ATOM 3819 O O . LYS B 1 177 ? -26.25 0.407 17.078 1 87.94 177 LYS B O 1
ATOM 3824 N N . TYR B 1 178 ? -25.719 -1.028 15.461 1 87.44 178 TYR B N 1
ATOM 3825 C CA . TYR B 1 178 ? -24.422 -1.281 16.078 1 87.44 178 TYR B CA 1
ATOM 3826 C C . TYR B 1 178 ? -23.562 -0.02 16.094 1 87.44 178 TYR B C 1
ATOM 3828 O O . TYR B 1 178 ? -23.016 0.35 17.125 1 87.44 178 TYR B O 1
ATOM 3836 N N . ILE B 1 179 ? -23.469 0.636 15.016 1 90.62 179 ILE B N 1
ATOM 3837 C CA . ILE B 1 179 ? -22.641 1.839 14.891 1 90.62 179 ILE B CA 1
ATOM 3838 C C . ILE B 1 179 ? -23.172 2.92 15.828 1 90.62 179 ILE B C 1
ATOM 3840 O O . ILE B 1 179 ? -22.391 3.578 16.531 1 90.62 179 ILE B O 1
ATOM 3844 N N . ARG B 1 180 ? -24.469 3.025 15.859 1 89.88 180 ARG B N 1
ATOM 3845 C CA . ARG B 1 180 ? -25.094 4.012 16.734 1 89.88 180 ARG B CA 1
ATOM 3846 C C . ARG B 1 180 ? -24.766 3.717 18.203 1 89.88 180 ARG B C 1
ATOM 3848 O O . ARG B 1 180 ? -24.531 4.637 18.984 1 89.88 180 ARG B O 1
ATOM 3855 N N . GLY B 1 181 ? -24.812 2.424 18.484 1 87 181 GLY B N 1
ATOM 3856 C CA . GLY B 1 181 ? -24.5 2.031 19.844 1 87 181 GLY B CA 1
ATOM 3857 C C . GLY B 1 181 ? -23.062 2.342 20.25 1 87 181 GLY B C 1
ATOM 3858 O O . GLY B 1 181 ? -22.812 2.873 21.328 1 87 181 GLY B O 1
ATOM 3859 N N . VAL B 1 182 ? -22.203 2.076 19.406 1 88.56 182 VAL B N 1
ATOM 3860 C CA . VAL B 1 182 ? -20.781 2.312 19.688 1 88.56 182 VAL B CA 1
ATOM 3861 C C . VAL B 1 182 ? -20.516 3.812 19.766 1 88.56 182 VAL B C 1
ATOM 3863 O O . VAL B 1 182 ? -19.766 4.27 20.641 1 88.56 182 VAL B O 1
ATOM 3866 N N . ARG B 1 183 ? -21.125 4.555 18.859 1 90.88 183 ARG B N 1
ATOM 3867 C CA . ARG B 1 183 ? -21 6.008 18.875 1 90.88 183 ARG B CA 1
ATOM 3868 C C . ARG B 1 183 ? -21.516 6.602 20.172 1 90.88 183 ARG B C 1
ATOM 3870 O O . ARG B 1 183 ? -20.906 7.504 20.734 1 90.88 183 ARG B O 1
ATOM 3877 N N . LYS B 1 184 ? -22.594 6.117 20.578 1 89.69 184 LYS B N 1
ATOM 3878 C CA . LYS B 1 184 ? -23.188 6.59 21.828 1 89.69 184 LYS B CA 1
ATOM 3879 C C . LYS B 1 184 ? -22.266 6.332 23 1 89.69 184 LYS B C 1
ATOM 3881 O O . LYS B 1 184 ? -22.094 7.195 23.875 1 89.69 184 LYS B O 1
ATOM 3886 N N . GLU B 1 185 ? -21.734 5.164 23 1 86.44 185 GLU B N 1
ATOM 3887 C CA . GLU B 1 185 ? -20.812 4.816 24.078 1 86.44 185 GLU B CA 1
ATOM 3888 C C . GLU B 1 185 ? -19.562 5.707 24.047 1 86.44 185 GLU B C 1
ATOM 3890 O O . GLU B 1 185 ? -19.078 6.133 25.094 1 86.44 185 GLU B O 1
ATOM 3895 N N . ARG B 1 186 ? -19.094 5.977 22.938 1 88.25 186 ARG B N 1
ATOM 3896 C CA . ARG B 1 186 ? -17.922 6.848 22.812 1 88.25 186 ARG B CA 1
ATOM 3897 C C . ARG B 1 186 ? -18.234 8.266 23.25 1 88.25 186 ARG B C 1
ATOM 3899 O O . ARG B 1 186 ? -17.453 8.891 23.969 1 88.25 186 ARG B O 1
ATOM 3906 N N . THR B 1 187 ? -19.328 8.711 22.859 1 90.38 187 THR B N 1
ATOM 3907 C CA . THR B 1 187 ? -19.75 10.047 23.266 1 90.38 187 THR B CA 1
ATOM 3908 C C . THR B 1 187 ? -19.891 10.141 24.781 1 90.38 187 THR B C 1
ATOM 3910 O O . THR B 1 187 ? -19.484 11.133 25.391 1 90.38 187 THR B O 1
ATOM 3913 N N . LYS B 1 188 ? -20.375 9.133 25.281 1 89.25 188 LYS B N 1
ATOM 3914 C CA . LYS B 1 188 ? -20.516 9.086 26.734 1 89.25 188 LYS B CA 1
ATOM 3915 C C . LYS B 1 188 ? -19.172 9.172 27.438 1 89.25 188 LYS B C 1
ATOM 3917 O O . LYS B 1 188 ? -19.016 9.891 28.422 1 89.25 188 LYS B O 1
ATOM 3922 N N . ARG B 1 189 ? -18.266 8.508 26.922 1 85.81 189 ARG B N 1
ATOM 3923 C CA . ARG B 1 189 ? -16.938 8.5 27.516 1 85.81 189 ARG B CA 1
ATOM 3924 C C . ARG B 1 189 ? -16.266 9.867 27.391 1 85.81 189 ARG B C 1
ATOM 3926 O O . ARG B 1 189 ? -15.586 10.312 28.312 1 85.81 189 ARG B O 1
ATOM 3933 N N . TYR B 1 190 ? -16.422 10.492 26.281 1 87.56 190 TYR B N 1
ATOM 3934 C CA . TYR B 1 190 ? -15.898 11.844 26.125 1 87.56 190 TYR B CA 1
ATOM 3935 C C . TYR B 1 190 ? -16.562 12.812 27.094 1 87.56 190 TYR B C 1
ATOM 3937 O O . TYR B 1 190 ? -15.906 13.664 27.688 1 87.56 190 TYR B O 1
ATOM 3945 N N . GLN B 1 191 ? -17.828 12.602 27.281 1 87.56 191 GLN B N 1
ATOM 3946 C CA . GLN B 1 191 ? -18.578 13.445 28.203 1 87.56 191 GLN B CA 1
ATOM 3947 C C . GLN B 1 191 ? -18.078 13.258 29.641 1 87.56 191 GLN B C 1
ATOM 3949 O O . GLN B 1 191 ? -17.969 14.227 30.391 1 87.56 191 GLN B O 1
ATOM 3954 N N . GLU B 1 192 ? -17.828 12.039 29.938 1 84.06 192 GLU B N 1
ATOM 3955 C CA . GLU B 1 192 ? -17.328 11.75 31.281 1 84.06 192 GLU B CA 1
ATOM 3956 C C . GLU B 1 192 ? -15.984 12.445 31.516 1 84.06 192 GLU B C 1
ATOM 3958 O O . GLU B 1 192 ? -15.727 12.953 32.625 1 84.06 192 GLU B O 1
ATOM 3963 N N . TYR B 1 193 ? -15.242 12.477 30.578 1 80.88 193 TYR B N 1
ATOM 3964 C CA . TYR B 1 193 ? -13.945 13.125 30.703 1 80.88 193 TYR B CA 1
ATOM 3965 C C . TYR B 1 193 ? -14.102 14.641 30.828 1 80.88 193 TYR B C 1
ATOM 3967 O O . TYR B 1 193 ? -13.398 15.281 31.609 1 80.88 193 TYR B O 1
ATOM 3975 N N . ILE B 1 194 ? -14.953 15.164 30.047 1 82.5 194 ILE B N 1
ATOM 3976 C CA . ILE B 1 194 ? -15.219 16.594 30.109 1 82.5 194 ILE B CA 1
ATOM 3977 C C . ILE B 1 194 ? -15.742 16.969 31.5 1 82.5 194 ILE B C 1
ATOM 3979 O O . ILE B 1 194 ? -15.328 17.984 32.062 1 82.5 194 ILE B O 1
ATOM 3983 N N . ASP B 1 195 ? -16.578 16.109 31.969 1 84.44 195 ASP B N 1
ATOM 3984 C CA . ASP B 1 195 ? -17.094 16.328 33.312 1 84.44 195 ASP B CA 1
ATOM 3985 C C . ASP B 1 195 ? -15.969 16.344 34.344 1 84.44 195 ASP B C 1
ATOM 3987 O O . ASP B 1 195 ? -15.969 17.188 35.25 1 84.44 195 ASP B O 1
ATOM 3991 N N . TYR B 1 196 ? -15.133 15.461 34.156 1 79.06 196 TYR B N 1
ATOM 3992 C CA . TYR B 1 196 ? -13.969 15.406 35.031 1 79.06 196 TYR B CA 1
ATOM 3993 C C . TYR B 1 196 ? -13.148 16.688 34.938 1 79.06 196 TYR B C 1
ATOM 3995 O O . TYR B 1 196 ? -12.711 17.219 35.969 1 79.06 196 TYR B O 1
ATOM 4003 N N . LEU B 1 197 ? -12.938 17.203 33.781 1 75.88 197 LEU B N 1
ATOM 4004 C CA . LEU B 1 197 ? -12.172 18.422 33.562 1 75.88 197 LEU B CA 1
ATOM 4005 C C . LEU B 1 197 ? -12.875 19.625 34.188 1 75.88 197 LEU B C 1
ATOM 4007 O O . LEU B 1 197 ? -12.227 20.531 34.719 1 75.88 197 LEU B O 1
ATOM 4011 N N . VAL B 1 198 ? -14.148 19.578 34.062 1 76.69 198 VAL B N 1
ATOM 4012 C CA . VAL B 1 198 ? -14.945 20.656 34.656 1 76.69 198 VAL B CA 1
ATOM 4013 C C . VAL B 1 198 ? -14.758 20.672 36.156 1 76.69 198 VAL B C 1
ATOM 4015 O O . VAL B 1 198 ? -14.57 21.734 36.75 1 76.69 198 VAL B O 1
ATOM 4018 N N . ILE B 1 199 ? -14.75 19.547 36.719 1 77.31 199 ILE B N 1
ATOM 4019 C CA . ILE B 1 199 ? -14.57 19.438 38.188 1 77.31 199 ILE B CA 1
ATOM 4020 C C . ILE B 1 199 ? -13.18 19.938 38.562 1 77.31 199 ILE B C 1
ATOM 4022 O O . ILE B 1 199 ? -13.039 20.719 39.5 1 77.31 199 ILE B O 1
ATOM 4026 N N . LYS B 1 200 ? -12.18 19.609 37.812 1 72.25 200 LYS B N 1
ATOM 4027 C CA . LYS B 1 200 ? -10.805 20 38.125 1 72.25 200 LYS B CA 1
ATOM 4028 C C . LYS B 1 200 ? -10.609 21.5 37.906 1 72.25 200 LYS B C 1
ATOM 4030 O O . LYS B 1 200 ? -9.859 22.141 38.656 1 72.25 200 LYS B O 1
ATOM 4035 N N . ALA B 1 201 ? -11.273 22.031 36.938 1 70.69 201 ALA B N 1
ATOM 4036 C CA . ALA B 1 201 ? -11.18 23.469 36.656 1 70.69 201 ALA B CA 1
ATOM 4037 C C . ALA B 1 201 ? -11.852 24.297 37.75 1 70.69 201 ALA B C 1
ATOM 4039 O O . ALA B 1 201 ? -11.398 25.406 38.062 1 70.69 201 ALA B O 1
ATOM 4040 N N . THR B 1 202 ? -12.914 23.797 38.188 1 70.5 202 THR B N 1
ATOM 4041 C CA . THR B 1 202 ? -13.641 24.516 39.25 1 70.5 202 THR B CA 1
ATOM 4042 C C . THR B 1 202 ? -12.82 24.578 40.531 1 70.5 202 THR B C 1
ATOM 4044 O O . THR B 1 202 ? -13.008 25.484 41.344 1 70.5 202 THR B O 1
ATOM 4047 N N . GLU B 1 203 ? -11.906 23.703 40.562 1 68.69 203 GLU B N 1
ATOM 4048 C CA . GLU B 1 203 ? -11.039 23.703 41.75 1 68.69 203 GLU B CA 1
ATOM 4049 C C . GLU B 1 203 ? -9.992 24.812 41.625 1 68.69 203 GLU B C 1
ATOM 4051 O O . GLU B 1 203 ? -9.406 25.203 42.656 1 68.69 203 GLU B O 1
ATOM 4056 N N . LEU B 1 204 ? -9.859 25.203 40.344 1 63.53 204 LEU B N 1
ATOM 4057 C CA . LEU B 1 204 ? -8.828 26.219 40.156 1 63.53 204 LEU B CA 1
ATOM 4058 C C . LEU B 1 204 ? -9.43 27.625 40.281 1 63.53 204 LEU B C 1
ATOM 4060 O O . LEU B 1 204 ? -10.578 27.844 39.875 1 63.53 204 LEU B O 1
ATOM 4064 N N . SER B 1 205 ? -9.133 28.469 41.188 1 57.28 205 SER B N 1
ATOM 4065 C CA . SER B 1 205 ? -9.602 29.703 41.781 1 57.28 205 SER B CA 1
ATOM 4066 C C . SER B 1 205 ? -9.594 30.844 40.781 1 57.28 205 SER B C 1
ATOM 4068 O O . SER B 1 205 ? -9.781 32 41.125 1 57.28 205 SER B O 1
ATOM 4070 N N . CYS B 1 206 ? -9.406 30.516 39.469 1 59.69 206 CYS B N 1
ATOM 4071 C CA . CYS B 1 206 ? -9.281 31.797 38.75 1 59.69 206 CYS B CA 1
ATOM 4072 C C . CYS B 1 206 ? -10.656 32.344 38.406 1 59.69 206 CYS B C 1
ATOM 4074 O O . CYS B 1 206 ? -11.422 31.703 37.688 1 59.69 206 CYS B O 1
ATOM 4076 N N . SER B 1 207 ? -11.164 33.375 39.094 1 57.75 207 SER B N 1
ATOM 4077 C CA . SER B 1 207 ? -12.453 34.031 38.906 1 57.75 207 SER B CA 1
ATOM 4078 C C . SER B 1 207 ? -12.57 34.656 37.531 1 57.75 207 SER B C 1
ATOM 4080 O O . SER B 1 207 ? -13.633 34.625 36.906 1 57.75 207 SER B O 1
ATOM 4082 N N . ASP B 1 208 ? -11.484 35.281 37.031 1 59.06 208 ASP B N 1
ATOM 4083 C CA . ASP B 1 208 ? -11.547 36.094 35.812 1 59.06 208 ASP B CA 1
ATOM 4084 C C . ASP B 1 208 ? -11.711 35.188 34.562 1 59.06 208 ASP B C 1
ATOM 4086 O O . ASP B 1 208 ? -12.289 35.625 33.562 1 59.06 208 ASP B O 1
ATOM 4090 N N . CYS B 1 209 ? -11.406 33.938 34.781 1 64.38 209 CYS B N 1
ATOM 4091 C CA . CYS B 1 209 ? -11.414 33.062 33.625 1 64.38 209 CYS B CA 1
ATOM 4092 C C . CYS B 1 209 ? -12.625 32.156 33.625 1 64.38 209 CYS B C 1
ATOM 4094 O O . CYS B 1 209 ? -12.742 31.266 32.75 1 64.38 209 CYS B O 1
ATOM 4096 N N . ALA B 1 210 ? -13.508 32.5 34.562 1 64 210 ALA B N 1
ATOM 4097 C CA . ALA B 1 210 ? -14.641 31.609 34.75 1 64 210 ALA B CA 1
ATOM 4098 C C . ALA B 1 210 ? -15.523 31.594 33.5 1 64 210 ALA B C 1
ATOM 4100 O O . ALA B 1 210 ? -15.961 30.531 33.062 1 64 210 ALA B O 1
ATOM 4101 N N . SER B 1 211 ? -15.82 32.844 32.938 1 65.31 211 SER B N 1
ATOM 4102 C CA . SER B 1 211 ? -16.688 32.906 31.766 1 65.31 211 SER B CA 1
ATOM 4103 C C . SER B 1 211 ? -16.047 32.219 30.562 1 65.31 211 SER B C 1
ATOM 4105 O O . SER B 1 211 ? -16.719 31.469 29.859 1 65.31 211 SER B O 1
ATOM 4107 N N . ASN B 1 212 ? -14.781 32.469 30.406 1 68.62 212 ASN B N 1
ATOM 4108 C CA . ASN B 1 212 ? -14.07 31.875 29.297 1 68.62 212 ASN B CA 1
ATOM 4109 C C . ASN B 1 212 ? -14 30.359 29.438 1 68.62 212 ASN B C 1
ATOM 4111 O O . ASN B 1 212 ? -14.117 29.625 28.453 1 68.62 212 ASN B O 1
ATOM 4115 N N . ARG B 1 213 ? -13.984 29.969 30.703 1 69.5 213 ARG B N 1
ATOM 4116 C CA . ARG B 1 213 ? -13.945 28.547 31 1 69.5 213 ARG B CA 1
ATOM 4117 C C . ARG B 1 213 ? -15.258 27.859 30.625 1 69.5 213 ARG B C 1
ATOM 4119 O O . ARG B 1 213 ? -15.25 26.797 30 1 69.5 213 ARG B O 1
ATOM 4126 N N . ASN B 1 214 ? -16.297 28.562 30.969 1 73.62 214 ASN B N 1
ATOM 4127 C CA . ASN B 1 214 ? -17.594 27.969 30.703 1 73.62 214 ASN B CA 1
ATOM 4128 C C . ASN B 1 214 ? -17.859 27.828 29.203 1 73.62 214 ASN B C 1
ATOM 4130 O O . ASN B 1 214 ? -18.391 26.828 28.75 1 73.62 214 ASN B O 1
ATOM 4134 N N . GLU B 1 215 ? -17.453 28.812 28.5 1 77.62 215 GLU B N 1
ATOM 4135 C CA . GLU B 1 215 ? -17.625 28.766 27.047 1 77.62 215 GLU B CA 1
ATOM 4136 C C . GLU B 1 215 ? -16.828 27.625 26.422 1 77.62 215 GLU B C 1
ATOM 4138 O O . GLU B 1 215 ? -17.312 26.953 25.516 1 77.62 215 GLU B O 1
ATOM 4143 N N . GLN B 1 216 ? -15.625 27.359 26.938 1 77.44 216 GLN B N 1
ATOM 4144 C CA . GLN B 1 216 ? -14.773 26.297 26.422 1 77.44 216 GLN B CA 1
ATOM 4145 C C . GLN B 1 216 ? -15.391 24.922 26.688 1 77.44 216 GLN B C 1
ATOM 4147 O O . GLN B 1 216 ? -15.367 24.047 25.828 1 77.44 216 GLN B O 1
ATOM 4152 N N . PHE B 1 217 ? -15.977 24.812 27.844 1 81.12 217 PHE B N 1
ATOM 4153 C CA . PHE B 1 217 ? -16.547 23.516 28.188 1 81.12 217 PHE B CA 1
ATOM 4154 C C . PHE B 1 217 ? -17.828 23.266 27.391 1 81.12 217 PHE B C 1
ATOM 4156 O O . PHE B 1 217 ? -18.094 22.125 27 1 81.12 217 PHE B O 1
ATOM 4163 N N . VAL B 1 218 ? -18.562 24.312 27.141 1 85.56 218 VAL B N 1
ATOM 4164 C CA . VAL B 1 218 ? -19.75 24.172 26.297 1 85.56 218 VAL B CA 1
ATOM 4165 C C . VAL B 1 218 ? -19.344 23.75 24.891 1 85.56 218 VAL B C 1
ATOM 4167 O O . VAL B 1 218 ? -20 22.891 24.297 1 85.56 218 VAL B O 1
ATOM 4170 N N . ASN B 1 219 ? -18.281 24.312 24.422 1 86.06 219 ASN B N 1
ATOM 4171 C CA . ASN B 1 219 ? -17.781 23.953 23.094 1 86.06 219 ASN B CA 1
ATOM 4172 C C . ASN B 1 219 ? -17.297 22.516 23.047 1 86.06 219 ASN B C 1
ATOM 4174 O O . ASN B 1 219 ? -17.562 21.797 22.078 1 86.06 219 ASN B O 1
ATOM 4178 N N . LEU B 1 220 ? -16.641 22.141 24.109 1 84.56 220 LEU B N 1
ATOM 4179 C CA . LEU B 1 220 ? -16.141 20.766 24.172 1 84.56 220 LEU B CA 1
ATOM 4180 C C . LEU B 1 220 ? -17.281 19.766 24.219 1 84.56 220 LEU B C 1
ATOM 4182 O O . LEU B 1 220 ? -17.219 18.703 23.594 1 84.56 220 LEU B O 1
ATOM 4186 N N . GLU B 1 221 ? -18.312 20.125 24.922 1 88.75 221 GLU B N 1
ATOM 4187 C CA . GLU B 1 221 ? -19.484 19.25 24.984 1 88.75 221 GLU B CA 1
ATOM 4188 C C . GLU B 1 221 ? -20.156 19.125 23.625 1 88.75 221 GLU B C 1
ATOM 4190 O O . GLU B 1 221 ? -20.578 18.047 23.234 1 88.75 221 GLU B O 1
ATOM 4195 N N . ARG B 1 222 ? -20.281 20.219 23 1 91.56 222 ARG B N 1
ATOM 4196 C CA . ARG B 1 222 ? -20.859 20.219 21.656 1 91.56 222 ARG B CA 1
ATOM 4197 C C . ARG B 1 222 ? -20.062 19.312 20.719 1 91.56 222 ARG B C 1
ATOM 4199 O O . ARG B 1 222 ? -20.641 18.516 19.984 1 91.56 222 ARG B O 1
ATOM 4206 N N . VAL B 1 223 ? -18.781 19.422 20.781 1 90.94 223 VAL B N 1
ATOM 4207 C CA . VAL B 1 223 ? -17.906 18.656 19.906 1 90.94 223 VAL B CA 1
ATOM 4208 C C . VAL B 1 223 ? -17.969 17.172 20.25 1 90.94 223 VAL B C 1
ATOM 4210 O O . VAL B 1 223 ? -17.906 16.312 19.375 1 90.94 223 VAL B O 1
ATOM 4213 N N . ALA B 1 224 ? -18.078 16.859 21.5 1 89.81 224 ALA B N 1
ATOM 4214 C CA . ALA B 1 224 ? -18.188 15.469 21.938 1 89.81 224 ALA B CA 1
ATOM 4215 C C . ALA B 1 224 ? -19.406 14.797 21.328 1 89.81 224 ALA B C 1
ATOM 4217 O O . ALA B 1 224 ? -19.375 13.609 20.984 1 89.81 224 ALA B O 1
ATOM 4218 N N . HIS B 1 225 ? -20.453 15.594 21.141 1 91.75 225 HIS B N 1
ATOM 4219 C CA . HIS B 1 225 ? -21.688 15.055 20.578 1 91.75 225 HIS B CA 1
ATOM 4220 C C . HIS B 1 225 ? -21.656 15.047 19.047 1 91.75 225 HIS B C 1
ATOM 4222 O O . HIS B 1 225 ? -22.234 14.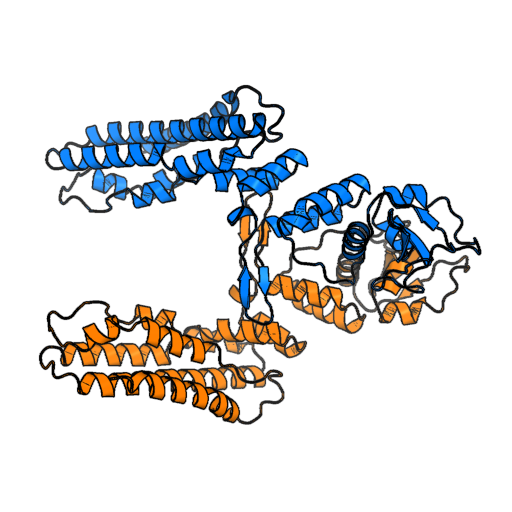164 18.422 1 91.75 225 HIS B O 1
ATOM 4228 N N . GLU B 1 226 ? -21.016 15.953 18.516 1 93.19 226 GLU B N 1
ATOM 4229 C CA . GLU B 1 226 ? -20.969 16.094 17.062 1 93.19 226 GLU B CA 1
ATOM 4230 C C . GLU B 1 226 ? -19.906 15.195 16.438 1 93.19 226 GLU B C 1
ATOM 4232 O O . GLU B 1 226 ? -20.156 14.555 15.414 1 93.19 226 GLU B O 1
ATOM 4237 N N . ARG B 1 227 ? -18.75 15.203 17.031 1 93.19 227 ARG B N 1
ATOM 4238 C CA . ARG B 1 227 ? -17.609 14.461 16.516 1 93.19 227 ARG B CA 1
ATOM 4239 C C . ARG B 1 227 ? -16.672 14.055 17.641 1 93.19 227 ARG B C 1
ATOM 4241 O O . ARG B 1 227 ? -15.648 14.703 17.875 1 93.19 227 ARG B O 1
ATOM 4248 N N . PRO B 1 228 ? -17.016 12.906 18.281 1 89.12 228 PRO B N 1
ATOM 4249 C CA . PRO B 1 228 ? -16.25 12.492 19.453 1 89.12 228 PRO B CA 1
ATOM 4250 C C . PRO B 1 228 ? -14.891 11.898 19.094 1 89.12 228 PRO B C 1
ATOM 4252 O O . PRO B 1 228 ? -14.703 10.68 19.172 1 89.12 228 PRO B O 1
ATOM 4255 N N . CYS B 1 229 ? -13.953 12.664 18.766 1 89.06 229 CYS B N 1
ATOM 4256 C CA . CYS B 1 229 ? -12.586 12.25 18.469 1 89.06 229 CYS B CA 1
ATOM 4257 C C . CYS B 1 229 ? -11.586 13.297 18.953 1 89.06 229 CYS B C 1
ATOM 4259 O O . CYS B 1 229 ? -11.945 14.461 19.141 1 89.06 229 CYS B O 1
ATOM 4261 N N . TRP B 1 230 ? -10.391 12.844 19.094 1 84.12 230 TRP B N 1
ATOM 4262 C CA . TRP B 1 230 ? -9.328 13.68 19.641 1 84.12 230 TRP B CA 1
ATOM 4263 C C . TRP B 1 230 ? -9.094 14.906 18.75 1 84.12 230 TRP B C 1
ATOM 4265 O O . TRP B 1 230 ? -8.961 16.016 19.266 1 84.12 230 TRP B O 1
ATOM 4275 N N . ASP B 1 231 ? -9.078 14.648 17.484 1 83.94 231 ASP B N 1
ATOM 4276 C CA . ASP B 1 231 ? -8.789 15.734 16.562 1 83.94 231 ASP B CA 1
ATOM 4277 C C . ASP B 1 231 ? -9.812 16.859 16.688 1 83.94 231 ASP B C 1
ATOM 4279 O O . ASP B 1 231 ? -9.461 18.031 16.688 1 83.94 231 ASP B O 1
ATOM 4283 N N . ALA B 1 232 ? -11.008 16.516 16.828 1 85.56 232 ALA B N 1
ATOM 4284 C CA . ALA B 1 232 ? -12.07 17.5 16.969 1 85.56 232 ALA B CA 1
ATOM 4285 C C . ALA B 1 232 ? -12 18.188 18.328 1 85.56 232 ALA B C 1
ATOM 4287 O O . ALA B 1 232 ? -12.258 19.391 18.438 1 85.56 232 ALA B O 1
ATOM 4288 N N . PHE B 1 233 ? -11.633 17.5 19.297 1 82.75 233 PHE B N 1
ATOM 4289 C CA . PHE B 1 233 ? -11.508 18.016 20.656 1 82.75 233 PHE B CA 1
ATOM 4290 C C . PHE B 1 233 ? -10.398 19.062 20.719 1 82.75 233 PHE B C 1
ATOM 4292 O O . PHE B 1 233 ? -10.602 20.156 21.266 1 82.75 233 PHE B O 1
ATOM 4299 N N . VAL B 1 234 ? -9.305 18.734 20.109 1 80.31 234 VAL B N 1
ATOM 4300 C CA . VAL B 1 234 ? -8.164 19.625 20.125 1 80.31 234 VAL B CA 1
ATOM 4301 C C . VAL B 1 234 ? -8.492 20.891 19.328 1 80.31 234 VAL B C 1
ATOM 4303 O O . VAL B 1 234 ? -8.109 22 19.719 1 80.31 234 VAL B O 1
ATOM 4306 N N . ALA B 1 235 ? -9.148 20.719 18.312 1 81.81 235 ALA B N 1
ATOM 4307 C CA . ALA B 1 235 ? -9.5 21.859 17.453 1 81.81 235 ALA B CA 1
ATOM 4308 C C . ALA B 1 235 ? -10.484 22.797 18.172 1 81.81 235 ALA B C 1
ATOM 4310 O O . ALA B 1 235 ? -10.516 23.984 17.891 1 81.81 235 ALA B O 1
ATOM 4311 N N . ALA B 1 236 ? -11.227 22.281 19.078 1 78.5 236 ALA B N 1
ATOM 4312 C CA . ALA B 1 236 ? -12.258 23.062 19.766 1 78.5 236 ALA B CA 1
ATOM 4313 C C . ALA B 1 236 ? -11.664 23.812 20.953 1 78.5 236 ALA B C 1
ATOM 4315 O O . ALA B 1 236 ? -12.266 24.766 21.453 1 78.5 236 ALA B O 1
ATOM 4316 N N . MET B 1 237 ? -10.539 23.391 21.391 1 71 237 MET B N 1
ATOM 4317 C CA . MET B 1 237 ? -9.922 24 22.562 1 71 237 MET B CA 1
ATOM 4318 C C . MET B 1 237 ? -9.211 25.297 22.203 1 71 237 MET B C 1
ATOM 4320 O O . MET B 1 237 ? -8.602 25.391 21.125 1 71 237 MET B O 1
ATOM 4324 N N . SER B 1 238 ? -9.641 26.359 22.875 1 64.38 238 SER B N 1
ATOM 4325 C CA . SER B 1 238 ? -8.891 27.609 22.734 1 64.38 238 SER B CA 1
ATOM 4326 C C . SER B 1 238 ? -7.527 27.516 23.422 1 64.38 238 SER B C 1
ATOM 4328 O O . SER B 1 238 ? -7.441 27.141 24.594 1 64.38 238 SER B O 1
ATOM 4330 N N . TRP B 1 239 ? -6.523 27.406 22.656 1 61.5 239 TRP B N 1
ATOM 4331 C CA . TRP B 1 239 ? -5.168 27.281 23.188 1 61.5 239 TRP B CA 1
ATOM 4332 C C . TRP B 1 239 ? -4.625 28.625 23.625 1 61.5 239 TRP B C 1
ATOM 4334 O O . TRP B 1 239 ? -3.41 28.812 23.75 1 61.5 239 TRP B O 1
ATOM 4344 N N . GLU B 1 240 ? -5.555 29.531 23.844 1 59.94 240 GLU B N 1
ATOM 4345 C CA . GLU B 1 240 ? -5.113 30.844 24.328 1 59.94 240 GLU B CA 1
ATOM 4346 C C . GLU B 1 240 ? -4.805 30.797 25.828 1 59.94 240 GLU B C 1
ATOM 4348 O O . GLU B 1 240 ? -5.551 30.188 26.594 1 59.94 240 GLU B O 1
ATOM 4353 N N . THR B 1 241 ? -3.551 31.047 26.188 1 59.72 241 THR B N 1
ATOM 4354 C CA . THR B 1 241 ? -3.1 31.094 27.562 1 59.72 241 THR B CA 1
ATOM 4355 C C . THR B 1 241 ? -3.775 32.25 28.312 1 59.72 241 THR B C 1
ATOM 4357 O O . THR B 1 241 ? -4.074 33.281 27.734 1 59.72 241 THR B O 1
ATOM 4360 N N . SER B 1 242 ? -4.406 31.922 29.406 1 60.53 242 SER B N 1
ATOM 4361 C CA . SER B 1 242 ? -4.945 32.969 30.281 1 60.53 242 SER B CA 1
ATOM 4362 C C . SER B 1 242 ? -3.826 33.719 30.984 1 60.53 242 SER B C 1
ATOM 4364 O O . SER B 1 242 ? -2.795 33.156 31.328 1 60.53 242 SER B O 1
ATOM 4366 N N . PRO B 1 243 ? -3.984 34.938 30.875 1 62.56 243 PRO B N 1
ATOM 4367 C CA . PRO B 1 243 ? -3.012 35.75 31.625 1 62.56 243 PRO B CA 1
ATOM 4368 C C . PRO B 1 243 ? -3.039 35.438 33.125 1 62.56 243 PRO B C 1
ATOM 4370 O O . PRO B 1 243 ? -2.154 35.875 33.875 1 62.56 243 PRO B O 1
ATOM 4373 N N . CYS B 1 244 ? -3.979 34.594 33.438 1 63.97 244 CYS B N 1
ATOM 4374 C CA . CYS B 1 244 ? -4.082 34.344 34.875 1 63.97 244 CYS B CA 1
ATOM 4375 C C . CYS B 1 244 ? -3.066 33.281 35.312 1 63.97 244 CYS B C 1
ATOM 4377 O O . CYS B 1 244 ? -2.814 32.312 34.594 1 63.97 244 CYS B O 1
ATOM 4379 N N . ASP B 1 245 ? -2.199 33.406 36.25 1 59.44 245 ASP B N 1
ATOM 4380 C CA . ASP B 1 245 ? -1.105 32.594 36.75 1 59.44 245 ASP B CA 1
ATOM 4381 C C . ASP B 1 245 ? -1.582 31.156 37.062 1 59.44 245 ASP B C 1
ATOM 4383 O O . ASP B 1 245 ? -0.872 30.188 36.781 1 59.44 245 ASP B O 1
ATOM 4387 N N . ASP B 1 246 ? -2.717 31.078 37.719 1 58.41 246 ASP B N 1
ATOM 4388 C CA . ASP B 1 246 ? -3.191 29.766 38.156 1 58.41 246 ASP B CA 1
ATOM 4389 C C . ASP B 1 246 ? -4.473 29.375 37.406 1 58.41 246 ASP B C 1
ATOM 4391 O O . ASP B 1 246 ? -5.434 28.922 38.031 1 58.41 246 ASP B O 1
ATOM 4395 N N . CYS B 1 247 ? -4.25 29.656 36.125 1 61.41 247 CYS B N 1
ATOM 4396 C CA . CYS B 1 247 ? -5.461 29.422 35.344 1 61.41 247 CYS B CA 1
ATOM 4397 C C . CYS B 1 247 ? -5.539 27.984 34.875 1 61.41 247 CYS B C 1
ATOM 4399 O O . CYS B 1 247 ? -4.539 27.422 34.438 1 61.41 247 CYS B O 1
ATOM 4401 N N . TRP B 1 248 ? -6.633 27.391 35.125 1 61.31 248 TRP B N 1
ATOM 4402 C CA . TRP B 1 248 ? -6.891 26.016 34.719 1 61.31 248 TRP B CA 1
ATOM 4403 C C . TRP B 1 248 ? -6.582 25.812 33.25 1 61.31 248 TRP B C 1
ATOM 4405 O O . TRP B 1 248 ? -6.148 24.734 32.844 1 61.31 248 TRP B O 1
ATOM 4415 N N . MET B 1 249 ? -6.828 26.859 32.5 1 60.72 249 MET B N 1
ATOM 4416 C CA . MET B 1 249 ? -6.594 26.75 31.078 1 60.72 249 MET B CA 1
ATOM 4417 C C . MET B 1 249 ? -5.129 26.453 30.781 1 60.72 249 MET B C 1
ATOM 4419 O O . MET B 1 249 ? -4.812 25.656 29.891 1 60.72 249 MET B O 1
ATOM 4423 N N . ASN B 1 250 ? -4.461 27.172 31.703 1 61.28 250 ASN B N 1
ATOM 4424 C CA . ASN B 1 250 ? -3.029 26.969 31.516 1 61.28 250 ASN B CA 1
ATOM 4425 C C . ASN B 1 250 ? -2.605 25.562 31.906 1 61.28 250 ASN B C 1
ATOM 4427 O O . ASN B 1 250 ? -1.672 25 31.312 1 61.28 250 ASN B O 1
ATOM 4431 N N . SER B 1 251 ? -3.363 25.047 32.844 1 57.81 251 SER B N 1
ATOM 4432 C CA . SER B 1 251 ? -3.051 23.688 33.281 1 57.81 251 SER B CA 1
ATOM 4433 C C . SER B 1 251 ? -3.449 22.656 32.219 1 57.81 251 SER B C 1
ATOM 4435 O O . SER B 1 251 ? -2.752 21.672 32 1 57.81 251 SER B O 1
ATOM 4437 N N . LEU B 1 252 ? -4.629 22.891 31.562 1 59.59 252 LEU B N 1
ATOM 4438 C CA . LEU B 1 252 ? -5.051 21.984 30.5 1 59.59 252 LEU B CA 1
ATOM 4439 C C . LEU B 1 252 ? -4.07 22.016 29.328 1 59.59 252 LEU B C 1
ATOM 4441 O O . LEU B 1 252 ? -3.855 21 28.672 1 59.59 252 LEU B O 1
ATOM 4445 N N . LEU B 1 253 ? -3.66 23.25 29.25 1 59.25 253 LEU B N 1
ATOM 4446 C CA . LEU B 1 253 ? -2.652 23.422 28.203 1 59.25 253 LEU B CA 1
ATOM 4447 C C . LEU B 1 253 ? -1.368 22.672 28.562 1 59.25 253 LEU B C 1
ATOM 4449 O O . LEU B 1 253 ? -0.596 22.297 27.688 1 59.25 253 LEU B O 1
ATOM 4453 N N . LEU B 1 254 ? -1.305 22.484 29.922 1 54.78 254 LEU B N 1
ATOM 4454 C CA . LEU B 1 254 ? -0.063 21.891 30.391 1 54.78 254 LEU B CA 1
ATOM 4455 C C . LEU B 1 254 ? -0.094 20.375 30.219 1 54.78 254 LEU B C 1
ATOM 4457 O O . LEU B 1 254 ? 0.954 19.734 30.078 1 54.78 254 LEU B O 1
ATOM 4461 N N . TYR B 1 255 ? -1.363 19.906 30.141 1 58.16 255 TYR B N 1
ATOM 4462 C CA . TYR B 1 255 ? -1.266 18.453 30.156 1 58.16 255 TYR B CA 1
ATOM 4463 C C . TYR B 1 255 ? -2.006 17.844 28.953 1 58.16 255 TYR B C 1
ATOM 4465 O O . TYR B 1 255 ? -2.863 16.969 29.125 1 58.16 255 TYR B O 1
ATOM 4473 N N . PRO B 1 256 ? -1.722 18.375 27.766 1 61.62 256 PRO B N 1
ATOM 4474 C CA . PRO B 1 256 ? -2.371 17.844 26.562 1 61.62 256 PRO B CA 1
ATOM 4475 C C . PRO B 1 256 ? -2.045 16.375 26.312 1 61.62 256 PRO B C 1
ATOM 4477 O O . PRO B 1 256 ? -2.869 15.648 25.75 1 61.62 256 PRO B O 1
ATOM 4480 N N . ALA B 1 257 ? -0.961 16.062 26.875 1 68 257 ALA B N 1
ATOM 4481 C CA . ALA B 1 257 ? -0.507 14.695 26.641 1 68 257 ALA B CA 1
ATOM 4482 C C . ALA B 1 257 ? -1.408 13.688 27.344 1 68 257 ALA B C 1
ATOM 4484 O O . ALA B 1 257 ? -1.715 12.633 26.797 1 68 257 ALA B O 1
ATOM 4485 N N . ASP B 1 258 ? -1.834 14.086 28.531 1 67.31 258 ASP B N 1
ATOM 4486 C CA . ASP B 1 258 ? -2.684 13.172 29.281 1 67.31 258 ASP B CA 1
ATOM 4487 C C . ASP B 1 258 ? -4.059 13.039 28.625 1 67.31 258 ASP B C 1
ATOM 4489 O O . ASP B 1 258 ? -4.605 11.938 28.547 1 67.31 258 ASP B O 1
ATOM 4493 N N . TRP B 1 259 ? -4.441 14.109 28.141 1 72.12 259 TRP B N 1
ATOM 4494 C CA . TRP B 1 259 ? -5.742 14.102 27.484 1 72.12 259 TRP B CA 1
ATOM 4495 C C . TRP B 1 259 ? -5.688 13.312 26.172 1 72.12 259 TRP B C 1
ATOM 4497 O O . TRP B 1 259 ? -6.605 12.555 25.859 1 72.12 259 TRP B O 1
ATOM 4507 N N . GLN B 1 260 ? -4.66 13.5 25.547 1 76.69 260 GLN B N 1
ATOM 4508 C CA . GLN B 1 260 ? -4.48 12.766 24.297 1 76.69 260 GLN B CA 1
ATOM 4509 C C . GLN B 1 260 ? -4.449 11.258 24.547 1 76.69 260 GLN B C 1
ATOM 4511 O O . GLN B 1 260 ? -5.027 10.484 23.781 1 76.69 260 GLN B O 1
ATOM 4516 N N . MET B 1 261 ? -3.812 10.93 25.625 1 79.06 261 MET B N 1
ATOM 4517 C CA . MET B 1 261 ? -3.707 9.516 25.969 1 79.06 261 MET B CA 1
ATOM 4518 C C . MET B 1 261 ? -5.082 8.922 26.266 1 79.06 261 MET B C 1
ATOM 4520 O O . MET B 1 261 ? -5.398 7.82 25.797 1 79.06 261 MET B O 1
ATOM 4524 N N . GLU B 1 262 ? -5.887 9.68 26.969 1 75.06 262 GLU B N 1
ATOM 4525 C CA . GLU B 1 262 ? -7.223 9.203 27.312 1 75.06 262 GLU B CA 1
ATOM 4526 C C . GLU B 1 262 ? -8.109 9.094 26.078 1 75.06 262 GLU B C 1
ATOM 4528 O O . GLU B 1 262 ? -8.828 8.109 25.906 1 75.06 262 GLU B O 1
ATOM 4533 N N . CYS B 1 263 ? -8.062 10.07 25.281 1 76.69 263 CYS B N 1
ATOM 4534 C CA . CYS B 1 263 ? -8.867 10.07 24.062 1 76.69 263 CYS B CA 1
ATOM 4535 C C . CYS B 1 263 ? -8.453 8.938 23.141 1 76.69 263 CYS B C 1
ATOM 4537 O O . CYS B 1 263 ? -9.305 8.281 22.531 1 76.69 263 CYS B O 1
ATOM 4539 N N . THR B 1 264 ? -7.172 8.703 23.109 1 79.38 264 THR B N 1
ATOM 4540 C CA . THR B 1 264 ? -6.668 7.609 22.281 1 79.38 264 THR B CA 1
ATOM 4541 C C . THR B 1 264 ? -7.184 6.27 22.781 1 79.38 264 THR B C 1
ATOM 4543 O O . THR B 1 264 ? -7.551 5.398 22 1 79.38 264 THR B O 1
ATOM 4546 N N . GLU B 1 265 ? -7.207 6.156 24 1 78.25 265 GLU B N 1
ATOM 4547 C CA . GLU B 1 265 ? -7.711 4.918 24.594 1 78.25 265 GLU B CA 1
ATOM 4548 C C . GLU B 1 265 ? -9.195 4.723 24.281 1 78.25 265 GLU B C 1
ATOM 4550 O O . GLU B 1 265 ? -9.625 3.613 23.984 1 78.25 265 GLU B O 1
ATOM 4555 N N . VAL B 1 266 ? -9.922 5.746 24.406 1 76.94 266 VAL B N 1
ATOM 4556 C CA . VAL B 1 266 ? -11.352 5.688 24.109 1 76.94 266 VAL B CA 1
ATOM 4557 C C . VAL B 1 266 ? -11.562 5.312 22.641 1 76.94 266 VAL B C 1
ATOM 4559 O O . VAL B 1 266 ? -12.414 4.48 22.328 1 76.94 266 VAL B O 1
ATOM 4562 N N . GLU B 1 267 ? -10.797 5.906 21.844 1 80.06 267 GLU B N 1
ATOM 4563 C CA . GLU B 1 267 ? -10.969 5.699 20.406 1 80.06 267 GLU B CA 1
ATOM 4564 C C . GLU B 1 267 ? -10.531 4.301 20 1 80.06 267 GLU B C 1
ATOM 4566 O O . GLU B 1 267 ? -11.031 3.754 19.016 1 80.06 267 GLU B O 1
ATOM 4571 N N . GLN B 1 268 ? -9.648 3.732 20.766 1 77.62 268 GLN B N 1
ATOM 4572 C CA . GLN B 1 268 ? -9.133 2.404 20.453 1 77.62 268 GLN B CA 1
ATOM 4573 C C . GLN B 1 268 ? -10.016 1.313 21.062 1 77.62 268 GLN B C 1
ATOM 4575 O O . GLN B 1 268 ? -9.953 0.157 20.641 1 77.62 268 GLN B O 1
ATOM 4580 N N . ALA B 1 269 ? -10.719 1.707 22 1 75.5 269 ALA B N 1
ATOM 4581 C CA . ALA B 1 269 ? -11.578 0.738 22.688 1 75.5 269 ALA B CA 1
ATOM 4582 C C . ALA B 1 269 ? -12.797 0.401 21.828 1 75.5 269 ALA B C 1
ATOM 4584 O O . ALA B 1 269 ? -13.648 1.261 21.594 1 75.5 269 ALA B O 1
ATOM 4585 N N . LEU B 1 270 ? -12.742 -0.722 21.109 1 76.31 270 LEU B N 1
ATOM 4586 C CA . LEU B 1 270 ? -13.859 -1.183 20.297 1 76.31 270 LEU B CA 1
ATOM 4587 C C . LEU B 1 270 ? -14.445 -2.48 20.844 1 76.31 270 LEU B C 1
ATOM 4589 O O . LEU B 1 270 ? -13.727 -3.266 21.469 1 76.31 270 LEU B O 1
ATOM 4593 N N . PRO B 1 271 ? -15.766 -2.527 20.672 1 71.19 271 PRO B N 1
ATOM 4594 C CA . PRO B 1 271 ? -16.344 -3.803 21.094 1 71.19 271 PRO B CA 1
ATOM 4595 C C . PRO B 1 271 ? -15.828 -4.988 20.266 1 71.19 271 PRO B C 1
ATOM 4597 O O . PRO B 1 271 ? -15.242 -4.797 19.203 1 71.19 271 PRO B O 1
ATOM 4600 N N . GLU B 1 272 ? -15.945 -6.188 20.875 1 67.5 272 GLU B N 1
ATOM 4601 C CA . GLU B 1 272 ? -15.492 -7.406 20.203 1 67.5 272 GLU B CA 1
ATOM 4602 C C . GLU B 1 272 ? -16.25 -7.633 18.906 1 67.5 272 GLU B C 1
ATOM 4604 O O . GLU B 1 272 ? -17.438 -7.316 18.812 1 67.5 272 GLU B O 1
ATOM 4609 N N . TRP B 1 273 ? -15.492 -7.996 17.875 1 65.44 273 TRP B N 1
ATOM 4610 C CA . TRP B 1 273 ? -16.016 -8.375 16.578 1 65.44 273 TRP B CA 1
ATOM 4611 C C . TRP B 1 273 ? -16.531 -9.805 16.594 1 65.44 273 TRP B C 1
ATOM 4613 O O . TRP B 1 273 ? -16.031 -10.648 17.344 1 65.44 273 TRP B O 1
ATOM 4623 N N . PRO B 1 274 ? -17.672 -10.625 15.914 1 59.47 274 PRO B N 1
ATOM 4624 C CA . PRO B 1 274 ? -18.562 -10.18 14.828 1 59.47 274 PRO B CA 1
ATOM 4625 C C . PRO B 1 274 ? -19.688 -9.289 15.32 1 59.47 274 PRO B C 1
ATOM 4627 O O . PRO B 1 274 ? -20.078 -9.359 16.484 1 59.47 274 PRO B O 1
ATOM 4630 N N . LEU B 1 275 ? -19.969 -8.188 14.508 1 55.19 275 LEU B N 1
ATOM 4631 C CA . LEU B 1 275 ? -21.109 -7.324 14.758 1 55.19 275 LEU B CA 1
ATOM 4632 C C . LEU B 1 275 ? -22.391 -8.148 14.883 1 55.19 275 LEU B C 1
ATOM 4634 O O . LEU B 1 275 ? -23.422 -7.637 15.328 1 55.19 275 LEU B O 1
ATOM 4638 N N . SER B 1 276 ? -22.391 -9.25 14.367 1 49.75 276 SER B N 1
ATOM 4639 C CA . SER B 1 276 ? -23.688 -9.93 14.359 1 49.75 276 SER B CA 1
ATOM 4640 C C . SER B 1 276 ? -24.125 -10.312 15.773 1 49.75 276 SER B C 1
ATOM 4642 O O . SER B 1 276 ? -25.312 -10.438 16.047 1 49.75 276 SER B O 1
ATOM 4644 N N . ASP B 1 277 ? -23.156 -10.891 16.547 1 45.72 277 ASP B N 1
ATOM 4645 C CA . ASP B 1 277 ? -23.719 -11.266 17.828 1 45.72 277 ASP B CA 1
ATOM 4646 C C . ASP B 1 277 ? -23.844 -10.055 18.75 1 45.72 277 ASP B C 1
ATOM 4648 O O . ASP B 1 277 ? -22.891 -9.656 19.406 1 45.72 277 ASP B O 1
ATOM 4652 N N . ILE B 1 278 ? -24.531 -9.094 18.344 1 40.62 278 ILE B N 1
ATOM 4653 C CA . ILE B 1 278 ? -24.734 -7.855 19.094 1 40.62 278 ILE B CA 1
ATOM 4654 C C . ILE B 1 278 ? -25.016 -8.18 20.562 1 40.62 278 ILE B C 1
ATOM 4656 O O . ILE B 1 278 ? -26.125 -8.586 20.906 1 40.62 278 ILE B O 1
ATOM 4660 N N . PRO B 1 279 ? -24.156 -8.812 21.281 1 38.78 279 PRO B N 1
ATOM 4661 C CA . PRO B 1 279 ? -24.562 -8.758 22.688 1 38.78 279 PRO B CA 1
ATOM 4662 C C . PRO B 1 279 ? -24.828 -7.332 23.172 1 38.78 279 PRO B C 1
ATOM 4664 O O . PRO B 1 279 ? -24.406 -6.367 22.516 1 38.78 279 PRO B O 1
ATOM 4667 N N . SER B 1 280 ? -25.547 -7.055 24.312 1 35.78 280 SER B N 1
ATOM 4668 C CA . SER B 1 280 ? -25.656 -5.809 25.062 1 35.78 280 SER B CA 1
ATOM 4669 C C . SER B 1 280 ? -24.312 -5.082 25.125 1 35.78 280 SER B C 1
ATOM 4671 O O . SER B 1 280 ? -23.266 -5.707 25.344 1 35.78 280 SER B O 1
ATOM 4673 N N . LEU B 1 281 ? -24.125 -3.982 24.328 1 36.41 281 LEU B N 1
ATOM 4674 C CA . LEU B 1 281 ? -23.078 -2.963 24.375 1 36.41 281 LEU B CA 1
ATOM 4675 C C . LEU B 1 281 ? -22.422 -2.91 25.75 1 36.41 281 LEU B C 1
ATOM 4677 O O . LEU B 1 281 ? -21.656 -1.988 26.031 1 36.41 281 LEU B O 1
ATOM 4681 N N . ARG B 1 282 ? -22.75 -3.73 26.703 1 36.09 282 ARG B N 1
ATOM 4682 C CA . ARG B 1 282 ? -22.281 -3.738 28.094 1 36.09 282 ARG B CA 1
ATOM 4683 C C . ARG B 1 282 ? -20.781 -3.988 28.172 1 36.09 282 ARG B C 1
ATOM 4685 O O . ARG B 1 282 ? -20.156 -3.736 29.203 1 36.09 282 ARG B O 1
ATOM 4692 N N . SER B 1 283 ? -20.25 -4.613 27.203 1 36.72 283 SER B N 1
ATOM 4693 C CA . SER B 1 283 ? -18.844 -4.977 27.375 1 36.72 283 SER B CA 1
ATOM 4694 C C . SER B 1 283 ? -17.922 -3.773 27.188 1 36.72 283 SER B C 1
ATOM 4696 O O . SER B 1 283 ? -16.719 -3.855 27.438 1 36.72 283 SER B O 1
ATOM 4698 N N . LEU B 1 284 ? -18.203 -2.945 26.359 1 37.16 284 LEU B N 1
ATOM 4699 C CA . LEU B 1 284 ? -17.359 -1.76 26.266 1 37.16 284 LEU B CA 1
ATOM 4700 C C . LEU B 1 284 ? -17.172 -1.125 27.641 1 37.16 284 LEU B C 1
ATOM 4702 O O . LEU B 1 284 ? -16.25 -0.326 27.828 1 37.16 284 LEU B O 1
ATOM 4706 N N . ASP B 1 285 ? -18.016 -1.437 28.594 1 36.03 285 ASP B N 1
ATOM 4707 C CA . ASP B 1 285 ? -17.875 -0.972 29.969 1 36.03 285 ASP B CA 1
ATOM 4708 C C . ASP B 1 285 ? -16.609 -1.549 30.625 1 36.03 285 ASP B C 1
ATOM 4710 O O . ASP B 1 285 ? -15.961 -0.884 31.422 1 36.03 285 ASP B O 1
ATOM 4714 N N . ALA B 1 286 ? -16.312 -2.732 30.297 1 36.72 286 ALA B N 1
ATOM 4715 C CA . ALA B 1 286 ? -15.141 -3.328 30.938 1 36.72 286 ALA B CA 1
ATOM 4716 C C . ALA B 1 286 ? -13.859 -2.67 30.453 1 36.72 286 ALA B C 1
ATOM 4718 O O . ALA B 1 286 ? -12.875 -2.586 31.203 1 36.72 286 ALA B O 1
ATOM 4719 N N . CYS B 1 287 ? -13.781 -2.348 29.266 1 35.34 287 CYS B N 1
ATOM 4720 C CA . CYS B 1 287 ? -12.578 -1.691 28.766 1 35.34 287 CYS B CA 1
ATOM 4721 C C . CYS B 1 287 ? -12.438 -0.295 29.359 1 35.34 287 CYS B C 1
ATOM 4723 O O . CYS B 1 287 ? -11.328 0.238 29.453 1 35.34 287 CYS B O 1
ATOM 4725 N N . SER B 1 288 ? -13.492 0.31 29.688 1 36.69 288 SER B N 1
ATOM 4726 C CA . SER B 1 288 ? -13.484 1.644 30.281 1 36.69 288 SER B CA 1
ATOM 4727 C C . SER B 1 288 ? -12.867 1.625 31.672 1 36.69 288 SER B C 1
ATOM 4729 O O . SER B 1 288 ? -12.25 2.604 32.094 1 36.69 288 SER B O 1
ATOM 4731 N N . LYS B 1 289 ? -13.102 0.539 32.469 1 38.53 289 LYS B N 1
ATOM 4732 C CA . LYS B 1 289 ? -12.617 0.523 33.844 1 38.53 289 LYS B CA 1
ATOM 4733 C C . LYS B 1 289 ? -11.094 0.571 33.906 1 38.53 289 LYS B C 1
ATOM 4735 O O . LYS B 1 289 ? -10.516 1.01 34.906 1 38.53 289 LYS B O 1
ATOM 4740 N N . SER B 1 290 ? -10.523 0.125 32.906 1 34.5 290 SER B N 1
ATOM 4741 C CA . SER B 1 290 ? -9.07 0.186 32.969 1 34.5 290 SER B CA 1
ATOM 4742 C C . SER B 1 290 ? -8.555 1.599 32.688 1 34.5 290 SER B C 1
ATOM 4744 O O . SER B 1 290 ? -7.531 2.01 33.25 1 34.5 290 SER B O 1
ATOM 4746 N N . VAL B 1 291 ? -9.305 2.287 31.969 1 34.5 291 VAL B N 1
ATOM 4747 C CA . VAL B 1 291 ? -8.828 3.648 31.734 1 34.5 291 VAL B CA 1
ATOM 4748 C C . VAL B 1 291 ? -9.047 4.496 32.969 1 34.5 291 VAL B C 1
ATOM 4750 O O . VAL B 1 291 ? -8.219 5.352 33.312 1 34.5 291 VAL B O 1
ATOM 4753 N N . SER B 1 292 ? -9.992 4.129 33.812 1 34.5 292 SER B N 1
ATOM 4754 C CA . SER B 1 292 ? -10.195 4.906 35.031 1 34.5 292 SER B CA 1
ATOM 4755 C C . SER B 1 292 ? -9.047 4.699 36 1 34.5 292 SER B C 1
ATOM 4757 O O . SER B 1 292 ? -8.695 5.609 36.75 1 34.5 292 SER B O 1
ATOM 4759 N N . HIS B 1 293 ? -8.594 3.52 36.094 1 34.09 293 HIS B N 1
ATOM 4760 C CA . HIS B 1 293 ? -7.59 3.268 37.125 1 34.09 293 HIS B CA 1
ATOM 4761 C C . HIS B 1 293 ? -6.277 3.967 36.781 1 34.09 293 HIS B C 1
ATOM 4763 O O . HIS B 1 293 ? -5.547 4.391 37.688 1 34.09 293 HIS B O 1
ATOM 4769 N N . ALA B 1 294 ? -5.984 4.109 35.594 1 32.78 294 ALA B N 1
ATOM 4770 C CA . ALA B 1 294 ? -4.688 4.723 35.344 1 32.78 294 ALA B CA 1
ATOM 4771 C C . ALA B 1 294 ? -4.695 6.203 35.719 1 32.78 294 ALA B C 1
ATOM 4773 O O . ALA B 1 294 ? -3.662 6.758 36.094 1 32.78 294 ALA B O 1
ATOM 4774 N N . PHE B 1 295 ? -5.785 6.797 35.562 1 30.47 295 PHE B N 1
ATOM 4775 C CA . PHE B 1 295 ? -5.793 8.195 35.969 1 30.47 295 PHE B CA 1
ATOM 4776 C C . PHE B 1 295 ? -5.664 8.289 37.5 1 30.47 295 PHE B C 1
ATOM 4778 O O . PHE B 1 295 ? -5.062 9.234 38 1 30.47 295 PHE B O 1
ATOM 4785 N N . ASN B 1 296 ? -6.18 7.336 38.219 1 32.5 296 ASN B N 1
ATOM 4786 C CA . ASN B 1 296 ? -6.059 7.492 39.656 1 32.5 296 ASN B CA 1
ATOM 4787 C C . ASN B 1 296 ? -4.605 7.402 40.125 1 32.5 296 ASN B C 1
ATOM 4789 O O . ASN B 1 296 ? -4.223 8.031 41.125 1 32.5 296 ASN B O 1
ATOM 4793 N N . GLU B 1 297 ? -3.83 6.582 39.5 1 34.41 297 GLU B N 1
ATOM 4794 C CA . GLU B 1 297 ? -2.482 6.465 40.031 1 34.41 297 GLU B CA 1
ATOM 4795 C C . GLU B 1 297 ? -1.65 7.707 39.75 1 34.41 297 GLU B C 1
ATOM 4797 O O . GLU B 1 297 ? -0.763 8.07 40.5 1 34.41 297 GLU B O 1
ATOM 4802 N N . TYR B 1 298 ? -1.843 8.289 38.562 1 30.28 298 TYR B N 1
ATOM 4803 C CA . TYR B 1 298 ? -0.963 9.43 38.312 1 30.28 298 TYR B CA 1
ATOM 4804 C C . TYR B 1 298 ? -1.43 10.648 39.125 1 30.28 298 TYR B C 1
ATOM 4806 O O . TYR B 1 298 ? -0.712 11.648 39.219 1 30.28 298 TYR B O 1
ATOM 4814 N N . ALA B 1 299 ? -2.596 10.758 39.5 1 28.72 299 ALA B N 1
ATOM 4815 C CA . ALA B 1 299 ? -2.936 11.914 40.312 1 28.72 299 ALA B CA 1
ATOM 4816 C C . ALA B 1 299 ? -2.137 11.93 41.594 1 28.72 299 ALA B C 1
ATOM 4818 O O . ALA B 1 299 ? -1.951 12.984 42.219 1 28.72 299 ALA B O 1
ATOM 4819 N N . CYS B 1 300 ? -1.927 10.742 42.219 1 27.02 300 CYS B N 1
ATOM 4820 C CA . CYS B 1 300 ? -1.484 10.836 43.594 1 27.02 300 CYS B CA 1
ATOM 4821 C C . CYS B 1 300 ? 0.02 11.062 43.688 1 27.02 300 CYS B C 1
ATOM 4823 O O . CYS B 1 300 ? 0.622 10.906 44.75 1 27.02 300 CYS B O 1
ATOM 4825 N N . THR B 1 301 ? 0.791 11.023 42.594 1 26.47 301 THR B N 1
ATOM 4826 C CA . THR B 1 301 ? 2.107 11.352 43.125 1 26.47 301 THR B CA 1
ATOM 4827 C C . THR B 1 301 ? 2.186 12.836 43.5 1 26.47 301 THR B C 1
ATOM 4829 O O . THR B 1 301 ? 1.892 13.703 42.656 1 26.47 301 THR B O 1
ATOM 4832 N N . PRO B 1 302 ? 2.225 13.219 44.75 1 27.25 302 PRO B N 1
ATOM 4833 C CA . PRO B 1 302 ? 2.617 14.547 45.25 1 27.25 302 PRO B CA 1
ATOM 4834 C C . PRO B 1 302 ? 3.844 15.094 44.531 1 27.25 302 PRO B C 1
ATOM 4836 O O . PRO B 1 302 ? 4.684 14.328 44.062 1 27.25 302 PRO B O 1
#